Protein AF-0000000067232775 (afdb_homodimer)

Structure (mmCIF, N/CA/C/O backbone):
data_AF-0000000067232775-model_v1
#
loop_
_entity.id
_entity.type
_entity.pdbx_description
1 polymer 'Uncharacterized protein'
#
loop_
_atom_site.group_PDB
_atom_site.id
_atom_site.type_symbol
_atom_site.label_atom_id
_atom_site.label_alt_id
_atom_site.label_comp_id
_atom_site.label_asym_id
_atom_site.label_entity_id
_atom_site.label_seq_id
_atom_site.pdbx_PDB_ins_code
_atom_site.Cartn_x
_atom_site.Cartn_y
_atom_site.Cartn_z
_atom_site.occupancy
_atom_site.B_iso_or_equiv
_atom_site.auth_seq_id
_atom_site.auth_comp_id
_atom_site.auth_asym_id
_atom_site.auth_atom_id
_atom_site.pdbx_PDB_model_num
ATOM 1 N N . MET A 1 1 ? -36.875 18.234 -42.062 1 18.27 1 MET A N 1
ATOM 2 C CA . MET A 1 1 ? -35.906 18.578 -43.094 1 18.27 1 MET A CA 1
ATOM 3 C C . MET A 1 1 ? -35.062 19.797 -42.688 1 18.27 1 MET A C 1
ATOM 5 O O . MET A 1 1 ? -33.875 19.844 -42.938 1 18.27 1 MET A O 1
ATOM 9 N N . GLN A 1 2 ? -35.688 20.938 -42.281 1 17.61 2 GLN A N 1
ATOM 10 C CA . GLN A 1 2 ? -35.062 22.156 -42.812 1 17.61 2 GLN A CA 1
ATOM 11 C C . GLN A 1 2 ? -33.812 22.516 -42 1 17.61 2 GLN A C 1
ATOM 13 O O . GLN A 1 2 ? -33.562 21.922 -40.938 1 17.61 2 GLN A O 1
ATOM 18 N N . SER A 1 3 ? -33.688 23.859 -41.531 1 18.38 3 SER A N 1
ATOM 19 C CA . SER A 1 3 ? -32.781 24.984 -41.781 1 18.38 3 SER A CA 1
ATOM 20 C C . SER A 1 3 ? -31.688 25.062 -40.719 1 18.38 3 SER A C 1
ATOM 22 O O . SER A 1 3 ? -31.969 25.141 -39.531 1 18.38 3 SER A O 1
ATOM 24 N N . ILE A 1 4 ? -30.312 24.672 -40.969 1 20.92 4 ILE A N 1
ATOM 25 C CA . ILE A 1 4 ? -28.938 24.375 -40.625 1 20.92 4 ILE A CA 1
ATOM 26 C C . ILE A 1 4 ? -28.203 25.656 -40.219 1 20.92 4 ILE A C 1
ATOM 28 O O . ILE A 1 4 ? -27.141 25.609 -39.594 1 20.92 4 ILE A O 1
ATOM 32 N N . LEU A 1 5 ? -28.516 26.906 -40.781 1 18.7 5 LEU A N 1
ATOM 33 C CA . LEU A 1 5 ? -27.391 27.641 -41.344 1 18.7 5 LEU A CA 1
ATOM 34 C C . LEU A 1 5 ? -26.594 28.344 -40.219 1 18.7 5 LEU A C 1
ATOM 36 O O . LEU A 1 5 ? -25.375 28.344 -40.25 1 18.7 5 LEU A O 1
ATOM 40 N N . GLY A 1 6 ? -27.125 29.312 -39.344 1 19.66 6 GLY A N 1
ATOM 41 C CA . GLY A 1 6 ? -26.531 30.641 -39.406 1 19.66 6 GLY A CA 1
ATOM 42 C C . GLY A 1 6 ? -25.266 30.766 -38.594 1 19.66 6 GLY A C 1
ATOM 43 O O . GLY A 1 6 ? -25.234 30.422 -37.406 1 19.66 6 GLY A O 1
ATOM 44 N N . ARG A 1 7 ? -23.891 30.875 -39.156 1 20.34 7 ARG A N 1
ATOM 45 C CA . ARG A 1 7 ? -22.453 30.75 -38.938 1 20.34 7 ARG A CA 1
ATOM 46 C C . ARG A 1 7 ? -21.891 31.984 -38.25 1 20.34 7 ARG A C 1
ATOM 48 O O . ARG A 1 7 ? -20.703 32.312 -38.406 1 20.34 7 ARG A O 1
ATOM 55 N N . HIS A 1 8 ? -22.578 32.938 -37.5 1 20.47 8 HIS A N 1
ATOM 56 C CA . HIS A 1 8 ? -22 34.281 -37.438 1 20.47 8 HIS A CA 1
ATOM 57 C C . HIS A 1 8 ? -20.641 34.219 -36.719 1 20.47 8 HIS A C 1
ATOM 59 O O . HIS A 1 8 ? -20.484 33.5 -35.75 1 20.47 8 HIS A O 1
ATOM 65 N N . GLY A 1 9 ? -19.391 34.688 -37.312 1 19.41 9 GLY A N 1
ATOM 66 C CA . GLY A 1 9 ? -17.938 34.781 -37.344 1 19.41 9 GLY A CA 1
ATOM 67 C C . GLY A 1 9 ? -17.375 35.781 -36.344 1 19.41 9 GLY A C 1
ATOM 68 O O . GLY A 1 9 ? -16.203 36.125 -36.406 1 19.41 9 GLY A O 1
ATOM 69 N N . ARG A 1 10 ? -17.891 36.281 -35.125 1 19.62 10 ARG A N 1
ATOM 70 C CA . ARG A 1 10 ? -17.391 37.562 -34.625 1 19.62 10 ARG A CA 1
ATOM 71 C C . ARG A 1 10 ? -15.938 37.438 -34.156 1 19.62 10 ARG A C 1
ATOM 73 O O . ARG A 1 10 ? -15.586 36.531 -33.438 1 19.62 10 ARG A O 1
ATOM 80 N N . ALA A 1 11 ? -14.914 38.062 -34.875 1 20.53 11 ALA A N 1
ATOM 81 C CA . ALA A 1 11 ? -13.461 38.219 -34.906 1 20.53 11 ALA A CA 1
ATOM 82 C C . ALA A 1 11 ? -12.945 38.938 -33.688 1 20.53 11 ALA A C 1
ATOM 84 O O . ALA A 1 11 ? -13.383 40.031 -33.344 1 20.53 11 ALA A O 1
ATOM 85 N N . ALA A 1 12 ? -12.438 38.219 -32.531 1 20.14 12 ALA A N 1
ATOM 86 C CA . ALA A 1 12 ? -11.969 38.656 -31.219 1 20.14 12 ALA A CA 1
ATOM 87 C C . ALA A 1 12 ? -10.719 39.531 -31.328 1 20.14 12 ALA A C 1
ATOM 89 O O . ALA A 1 12 ? -9.836 39.25 -32.156 1 20.14 12 ALA A O 1
ATOM 90 N N . LYS A 1 13 ? -10.719 40.781 -30.828 1 21.53 13 LYS A N 1
ATOM 91 C CA . LYS A 1 13 ? -9.906 41.969 -30.797 1 21.53 13 LYS A CA 1
ATOM 92 C C . LYS A 1 13 ? -8.539 41.719 -30.172 1 21.53 13 LYS A C 1
ATOM 94 O O . LYS A 1 13 ? -8.43 40.938 -29.219 1 21.53 13 LYS A O 1
ATOM 99 N N . PRO A 1 14 ? -7.379 42.031 -30.812 1 22.2 14 PRO A N 1
ATOM 100 C CA . PRO A 1 14 ? -5.945 41.812 -30.609 1 22.2 14 PRO A CA 1
ATOM 101 C C . PRO A 1 14 ? -5.426 42.531 -29.359 1 22.2 14 PRO A C 1
ATOM 103 O O . PRO A 1 14 ? -5.859 43.656 -29.047 1 22.2 14 PRO A O 1
ATOM 106 N N . CYS A 1 15 ? -5.137 41.781 -28.188 1 19.22 15 CYS A N 1
ATOM 107 C CA . CYS A 1 15 ? -4.707 42.156 -26.844 1 19.22 15 CYS A CA 1
ATOM 108 C C . CYS A 1 15 ? -3.416 42.969 -26.891 1 19.22 15 CYS A C 1
ATOM 110 O O . CYS A 1 15 ? -2.422 42.531 -27.469 1 19.22 15 CYS A O 1
ATOM 112 N N . GLY A 1 16 ? -3.506 44.312 -26.656 1 18.41 16 GLY A N 1
ATOM 113 C CA . GLY A 1 16 ? -2.6 45.438 -26.703 1 18.41 16 GLY A CA 1
ATOM 114 C C . GLY A 1 16 ? -1.309 45.219 -25.938 1 18.41 16 GLY A C 1
ATOM 115 O O . GLY A 1 16 ? -1.17 44.219 -25.234 1 18.41 16 GLY A O 1
ATOM 116 N N . GLN A 1 17 ? -0.573 46.312 -25.391 1 19.53 17 GLN A N 1
ATOM 117 C CA . GLN A 1 17 ? 0.688 47.062 -25.406 1 19.53 17 GLN A CA 1
ATOM 118 C C . GLN A 1 17 ? 1.51 46.781 -24.156 1 19.53 17 GLN A C 1
ATOM 120 O O . GLN A 1 17 ? 1.143 47.188 -23.047 1 19.53 17 GLN A O 1
ATOM 125 N N . CYS A 1 18 ? 2.172 45.594 -23.891 1 19.61 18 CYS A N 1
ATOM 126 C CA . CYS A 1 18 ? 2.922 45.188 -22.703 1 19.61 18 CYS A CA 1
ATOM 127 C C . CYS A 1 18 ? 4.117 46.125 -22.469 1 19.61 18 CYS A C 1
ATOM 129 O O . CYS A 1 18 ? 5.02 46.188 -23.312 1 19.61 18 CYS A O 1
ATOM 131 N N . LYS A 1 19 ? 3.898 47.219 -21.672 1 20.36 19 LYS A N 1
ATOM 132 C CA . LYS A 1 19 ? 4.848 48.281 -21.359 1 20.36 19 LYS A CA 1
ATOM 133 C C . LYS A 1 19 ? 6.094 47.719 -20.688 1 20.36 19 LYS A C 1
ATOM 135 O O . LYS A 1 19 ? 6.004 46.844 -19.828 1 20.36 19 LYS A O 1
ATOM 140 N N . ARG A 1 20 ? 7.332 47.875 -21.25 1 20.86 20 ARG A N 1
ATOM 141 C CA . ARG A 1 20 ? 8.719 47.469 -21.031 1 20.86 20 ARG A CA 1
ATOM 142 C C . ARG A 1 20 ? 9.297 48.156 -19.797 1 20.86 20 ARG A C 1
ATOM 144 O O . ARG A 1 20 ? 9.461 49.375 -19.797 1 20.86 20 ARG A O 1
ATOM 151 N N . VAL A 1 21 ? 8.812 47.781 -18.5 1 20.16 21 VAL A N 1
ATOM 152 C CA . VAL A 1 21 ? 9.25 48.438 -17.266 1 20.16 21 VAL A CA 1
ATOM 153 C C . VAL A 1 21 ? 10.773 48.375 -17.172 1 20.16 21 VAL A C 1
ATOM 155 O O . VAL A 1 21 ? 11.375 47.312 -17.297 1 20.16 21 VAL A O 1
ATOM 158 N N . GLY A 1 22 ? 11.508 49.469 -17.484 1 19.2 22 GLY A N 1
ATOM 159 C CA . GLY A 1 22 ? 12.922 49.781 -17.594 1 19.2 22 GLY A CA 1
ATOM 160 C C . GLY A 1 22 ? 13.656 49.688 -16.266 1 19.2 22 GLY A C 1
ATOM 161 O O . GLY A 1 22 ? 13.141 50.156 -15.234 1 19.2 22 GLY A O 1
ATOM 162 N N . TYR A 1 23 ? 14.555 48.656 -16.031 1 19.89 23 TYR A N 1
ATOM 163 C CA . TYR A 1 23 ? 15.383 48.219 -14.914 1 19.89 23 TYR A CA 1
ATOM 164 C C . TYR A 1 23 ? 16.391 49.281 -14.523 1 19.89 23 TYR A C 1
ATOM 166 O O . TYR A 1 23 ? 17.25 49.656 -15.32 1 19.89 23 TYR A O 1
ATOM 174 N N . ALA A 1 24 ? 15.898 50.344 -13.789 1 19.67 24 ALA A N 1
ATOM 175 C CA . ALA A 1 24 ? 16.75 51.469 -13.383 1 19.67 24 ALA A CA 1
ATOM 176 C C . ALA A 1 24 ? 17.922 50.969 -12.547 1 19.67 24 ALA A C 1
ATOM 178 O O . ALA A 1 24 ? 17.75 50.188 -11.617 1 19.67 24 ALA A O 1
ATOM 179 N N . LEU A 1 25 ? 19.203 51.125 -13.008 1 21.11 25 LEU A N 1
ATOM 180 C CA . LEU A 1 25 ? 20.578 50.875 -12.641 1 21.11 25 LEU A CA 1
ATOM 181 C C . LEU A 1 25 ? 20.984 51.656 -11.398 1 21.11 25 LEU A C 1
ATOM 183 O O . LEU A 1 25 ? 21.031 52.875 -11.43 1 21.11 25 LEU A O 1
ATOM 187 N N . VAL A 1 26 ? 20.516 51.219 -10.125 1 19.55 26 VAL A N 1
ATOM 188 C CA . VAL A 1 26 ? 20.688 51.875 -8.836 1 19.55 26 VAL A CA 1
ATOM 189 C C . VAL A 1 26 ? 22.172 52.094 -8.562 1 19.55 26 VAL A C 1
ATOM 191 O O . VAL A 1 26 ? 22.953 51.156 -8.57 1 19.55 26 VAL A O 1
ATOM 194 N N . GLN A 1 27 ? 22.625 53.281 -8.844 1 20.34 27 GLN A N 1
ATOM 195 C CA . GLN A 1 27 ? 24 53.781 -8.734 1 20.34 27 GLN A CA 1
ATOM 196 C C . GLN A 1 27 ? 24.453 53.812 -7.277 1 20.34 27 GLN A C 1
ATOM 198 O O . GLN A 1 27 ? 23.75 54.375 -6.422 1 20.34 27 GLN A O 1
ATOM 203 N N . ALA A 1 28 ? 25.328 52.875 -6.809 1 21.17 28 ALA A N 1
ATOM 204 C CA . ALA A 1 28 ? 25.922 52.531 -5.527 1 21.17 28 ALA A CA 1
ATOM 205 C C . ALA A 1 28 ? 26.766 53.656 -4.957 1 21.17 28 ALA A C 1
ATOM 207 O O . ALA A 1 28 ? 27.828 53.969 -5.496 1 21.17 28 ALA A O 1
ATOM 208 N N . ASN A 1 29 ? 26.031 54.781 -4.594 1 20.47 29 ASN A N 1
ATOM 209 C CA . ASN A 1 29 ? 26.859 55.906 -4.23 1 20.47 29 ASN A CA 1
ATOM 210 C C . ASN A 1 29 ? 27.719 55.594 -2.998 1 20.47 29 ASN A C 1
ATOM 212 O O . ASN A 1 29 ? 27.25 54.969 -2.061 1 20.47 29 ASN A O 1
ATOM 216 N N . PRO A 1 30 ? 29.031 55.875 -2.98 1 23.38 30 PRO A N 1
ATOM 217 C CA . PRO A 1 30 ? 30.219 55.562 -2.178 1 23.38 30 PRO A CA 1
ATOM 218 C C . PRO A 1 30 ? 30.266 56.344 -0.869 1 23.38 30 PRO A C 1
ATOM 220 O O . PRO A 1 30 ? 31.266 56.312 -0.151 1 23.38 30 PRO A O 1
ATOM 223 N N . HIS A 1 31 ? 29.016 56.562 -0.199 1 21.55 31 HIS A N 1
ATOM 224 C CA . HIS A 1 31 ? 29.047 57.688 0.737 1 21.55 31 HIS A CA 1
ATOM 225 C C . HIS A 1 31 ? 30.047 57.438 1.866 1 21.55 31 HIS A C 1
ATOM 227 O O . HIS A 1 31 ? 30.281 56.281 2.238 1 21.55 31 HIS A O 1
ATOM 233 N N . GLY A 1 32 ? 30.844 58.5 2.24 1 22.02 32 GLY A N 1
ATOM 234 C CA . GLY A 1 32 ? 32.031 58.844 3.008 1 22.02 32 GLY A CA 1
ATOM 235 C C . GLY A 1 32 ? 31.797 58.781 4.508 1 22.02 32 GLY A C 1
ATOM 236 O O . GLY A 1 32 ? 30.766 59.219 5.008 1 22.02 32 GLY A O 1
ATOM 237 N N . PHE A 1 33 ? 32.344 57.812 5.273 1 21.31 33 PHE A N 1
ATOM 238 C CA . PHE A 1 33 ? 32.281 57.312 6.633 1 21.31 33 PHE A CA 1
ATOM 239 C C . PHE A 1 33 ? 32.781 58.312 7.641 1 21.31 33 PHE A C 1
ATOM 241 O O . PHE A 1 33 ? 33.969 58.594 7.727 1 21.31 33 PHE A O 1
ATOM 248 N N . ARG A 1 34 ? 31.969 59.469 7.75 1 21.44 34 ARG A N 1
ATOM 249 C CA . ARG A 1 34 ? 32.594 60.469 8.609 1 21.44 34 ARG A CA 1
ATOM 250 C C . ARG A 1 34 ? 32.75 59.938 10.031 1 21.44 34 ARG A C 1
ATOM 252 O O . ARG A 1 34 ? 31.922 59.156 10.516 1 21.44 34 ARG A O 1
ATOM 259 N N . ALA A 1 35 ? 33.906 60.312 10.773 1 24.39 35 ALA A N 1
ATOM 260 C CA . ALA A 1 35 ? 34.688 60 11.961 1 24.39 35 ALA A CA 1
ATOM 261 C C . ALA A 1 35 ? 34 60.469 13.234 1 24.39 35 ALA A C 1
ATOM 263 O O . ALA A 1 35 ? 33.906 61.656 13.523 1 24.39 35 ALA A O 1
ATOM 264 N N . GLY A 1 36 ? 32.625 60.156 13.414 1 19.95 36 GLY A N 1
ATOM 265 C CA . GLY A 1 36 ? 31.938 60.875 14.469 1 19.95 36 GLY A CA 1
ATOM 266 C C . GLY A 1 36 ? 32.562 60.688 15.836 1 19.95 36 GLY A C 1
ATOM 267 O O . GLY A 1 36 ? 33.25 59.688 16.078 1 19.95 36 GLY A O 1
ATOM 268 N N . ALA A 1 37 ? 32.562 61.875 16.641 1 23.7 37 ALA A N 1
ATOM 269 C CA . ALA A 1 37 ? 33.125 62.375 17.891 1 23.7 37 ALA A CA 1
ATOM 270 C C . ALA A 1 37 ? 32.625 61.531 19.078 1 23.7 37 ALA A C 1
ATOM 272 O O . ALA A 1 37 ? 31.516 61.062 19.062 1 23.7 37 ALA A O 1
ATOM 273 N N . VAL A 1 38 ? 33.562 61.188 20.031 1 22.95 38 VAL A N 1
ATOM 274 C CA . VAL A 1 38 ? 33.75 60.312 21.203 1 22.95 38 VAL A CA 1
ATOM 275 C C . VAL A 1 38 ? 32.844 60.781 22.328 1 22.95 38 VAL A C 1
ATOM 277 O O . VAL A 1 38 ? 33.031 61.875 22.875 1 22.95 38 VAL A O 1
ATOM 280 N N . ALA A 1 39 ? 31.5 60.844 22.094 1 23.44 39 ALA A N 1
ATOM 281 C CA . ALA A 1 39 ? 30.703 61.406 23.172 1 23.44 39 ALA A CA 1
ATOM 282 C C . ALA A 1 39 ? 30.969 60.688 24.484 1 23.44 39 ALA A C 1
ATOM 284 O O . ALA A 1 39 ? 31.125 59.438 24.484 1 23.44 39 ALA A O 1
ATOM 285 N N . GLN A 1 40 ? 31.375 61.406 25.516 1 25.42 40 GLN A N 1
ATOM 286 C CA . GLN A 1 40 ? 31.75 61.156 26.906 1 25.42 40 GLN A CA 1
ATOM 287 C C . GLN A 1 40 ? 30.625 60.469 27.672 1 25.42 40 GLN A C 1
ATOM 289 O O . GLN A 1 40 ? 29.484 60.906 27.641 1 25.42 40 GLN A O 1
ATOM 294 N N . CYS A 1 41 ? 30.734 59.156 27.953 1 23.28 41 CYS A N 1
ATOM 295 C CA . CYS A 1 41 ? 29.844 58.156 28.516 1 23.28 41 CYS A CA 1
ATOM 296 C C . CYS A 1 41 ? 29.375 58.562 29.922 1 23.28 41 CYS A C 1
ATOM 298 O O . CYS A 1 41 ? 30.203 58.781 30.812 1 23.28 41 CYS A O 1
ATOM 300 N N . ALA A 1 42 ? 28.297 59.438 29.984 1 25.81 42 ALA A N 1
ATOM 301 C CA . ALA A 1 42 ? 27.703 59.844 31.25 1 25.81 42 ALA A CA 1
ATOM 302 C C . ALA A 1 42 ? 27.469 58.625 32.156 1 25.81 42 ALA A C 1
ATOM 304 O O . ALA A 1 42 ? 27.359 57.5 31.688 1 25.81 42 ALA A O 1
ATOM 305 N N . ALA A 1 43 ? 27.453 58.938 33.562 1 31.42 43 ALA A N 1
ATOM 306 C CA . ALA A 1 43 ? 27.484 58.188 34.812 1 31.42 43 ALA A CA 1
ATOM 307 C C . ALA A 1 43 ? 26.312 57.219 34.906 1 31.42 43 ALA A C 1
ATOM 309 O O . ALA A 1 43 ? 25.25 57.5 34.344 1 31.42 43 ALA A O 1
ATOM 310 N N . PRO A 1 44 ? 26.5 56 35.469 1 27.55 44 PRO A N 1
ATOM 311 C CA . PRO A 1 44 ? 25.672 54.781 35.531 1 27.55 44 PRO A CA 1
ATOM 312 C C . PRO A 1 44 ? 24.359 55 36.281 1 27.55 44 PRO A C 1
ATOM 314 O O . PRO A 1 44 ? 24.359 55.5 37.406 1 27.55 44 PRO A O 1
ATOM 317 N N . ARG A 1 45 ? 23.281 55.562 35.594 1 31.44 45 ARG A N 1
ATOM 318 C CA . ARG A 1 45 ? 22.031 55.688 36.344 1 31.44 45 ARG A CA 1
ATOM 319 C C . ARG A 1 45 ? 21.688 54.375 37.031 1 31.44 45 ARG A C 1
ATOM 321 O O . ARG A 1 45 ? 22 53.281 36.531 1 31.44 45 ARG A O 1
ATOM 328 N N . ALA A 1 46 ? 21.375 54.438 38.375 1 34.12 46 ALA A N 1
ATOM 329 C CA . ALA A 1 46 ? 20.938 53.406 39.312 1 34.12 46 ALA A CA 1
ATOM 330 C C . ALA A 1 46 ? 19.75 52.625 38.75 1 34.12 46 ALA A C 1
ATOM 332 O O . ALA A 1 46 ? 18.734 53.25 38.375 1 34.12 46 ALA A O 1
ATOM 333 N N . SER A 1 47 ? 20 51.531 38.062 1 29.81 47 SER A N 1
ATOM 334 C CA . SER A 1 47 ? 18.969 50.719 37.438 1 29.81 47 SER A CA 1
ATOM 335 C C . SER A 1 47 ? 17.891 50.344 38.438 1 29.81 47 SER A C 1
ATOM 337 O O . SER A 1 47 ? 18.188 49.875 39.531 1 29.81 47 SER A O 1
ATOM 339 N N . SER A 1 48 ? 16.844 51.188 38.531 1 35.62 48 SER A N 1
ATOM 340 C CA . SER A 1 48 ? 15.648 50.719 39.219 1 35.62 48 SER A CA 1
ATOM 341 C C . SER A 1 48 ? 15.305 49.281 38.844 1 35.62 48 SER A C 1
ATOM 343 O O . SER A 1 48 ? 15.328 48.938 37.656 1 35.62 48 SER A O 1
ATOM 345 N N . GLN A 1 49 ? 15.547 48.375 39.719 1 33.25 49 GLN A N 1
ATOM 346 C CA . GLN A 1 49 ? 15.164 46.969 39.594 1 33.25 49 GLN A CA 1
ATOM 347 C C . GLN A 1 49 ? 13.688 46.844 39.219 1 33.25 49 GLN A C 1
ATOM 349 O O . GLN A 1 49 ? 12.812 47.25 40 1 33.25 49 GLN A O 1
ATOM 354 N N . VAL A 1 50 ? 13.289 47.094 37.969 1 40.75 50 VAL A N 1
ATOM 355 C CA . VAL A 1 50 ? 11.93 46.688 37.625 1 40.75 50 VAL A CA 1
ATOM 356 C C . VAL A 1 50 ? 11.695 45.25 38.094 1 40.75 50 VAL A C 1
ATOM 358 O O . VAL A 1 50 ? 12.539 44.375 37.875 1 40.75 50 VAL A O 1
ATOM 361 N N . PRO A 1 51 ? 10.859 45.031 39.031 1 41.81 51 PRO A N 1
ATOM 362 C CA . PRO A 1 51 ? 10.562 43.625 39.375 1 41.81 51 PRO A CA 1
ATOM 363 C C . PRO A 1 51 ? 10.273 42.75 38.156 1 41.81 51 PRO A C 1
ATOM 365 O O . PRO A 1 51 ? 9.805 43.25 37.125 1 41.81 51 PRO A O 1
ATOM 368 N N . PRO A 1 52 ? 11.016 41.688 38 1 38.66 52 PRO A N 1
ATOM 369 C CA . PRO A 1 52 ? 10.695 40.844 36.875 1 38.66 52 PRO A CA 1
ATOM 370 C C . PRO A 1 52 ? 9.195 40.562 36.719 1 38.66 52 PRO A C 1
ATOM 372 O O . PRO A 1 52 ? 8.508 40.344 37.75 1 38.66 52 PRO A O 1
ATOM 375 N N . SER A 1 53 ? 8.461 41.469 36.031 1 39.59 53 SER A N 1
ATOM 376 C CA . SER A 1 53 ? 7.129 40.969 35.75 1 39.59 53 SER A CA 1
ATOM 377 C C . SER A 1 53 ? 7.164 39.5 35.375 1 39.59 53 SER A C 1
ATOM 379 O O . SER A 1 53 ? 7.848 39.094 34.406 1 39.59 53 SER A O 1
ATOM 381 N N . GLY A 1 54 ? 7.117 38.625 36.312 1 39.06 54 GLY A N 1
ATOM 382 C CA . GLY A 1 54 ? 6.828 37.25 35.969 1 39.06 54 GLY A CA 1
ATOM 383 C C . GLY A 1 54 ? 5.77 37.094 34.906 1 39.06 54 GLY A C 1
ATOM 384 O O . GLY A 1 54 ? 4.578 37 35.219 1 39.06 54 GLY A O 1
ATOM 385 N N . HIS A 1 55 ? 5.879 37.812 33.812 1 40.19 55 HIS A N 1
ATOM 386 C CA . HIS A 1 55 ? 4.926 37.375 32.781 1 40.19 55 HIS A CA 1
ATOM 387 C C . HIS A 1 55 ? 4.918 35.844 32.688 1 40.19 55 HIS A C 1
ATOM 389 O O . HIS A 1 55 ? 5.941 35.219 32.375 1 40.19 55 HIS A O 1
ATOM 395 N N . THR A 1 56 ? 4.273 35.188 33.531 1 41.88 56 THR A N 1
ATOM 396 C CA . THR A 1 56 ? 3.91 33.812 33.25 1 41.88 56 THR A CA 1
ATOM 397 C C . THR A 1 56 ? 3.562 33.656 31.766 1 41.88 56 THR A C 1
ATOM 399 O O . THR A 1 56 ? 2.578 34.219 31.281 1 41.88 56 THR A O 1
ATOM 402 N N . THR A 1 57 ? 4.48 33.812 30.875 1 44.03 57 THR A N 1
ATOM 403 C CA . THR A 1 57 ? 4.164 33.438 29.5 1 44.03 57 THR A CA 1
ATOM 404 C C . THR A 1 57 ? 3.271 32.219 29.453 1 44.03 57 THR A C 1
ATOM 406 O O . THR A 1 57 ? 3.682 31.125 29.875 1 44.03 57 THR A O 1
ATOM 409 N N . ASN A 1 58 ? 2.096 32.219 29.766 1 43.72 58 ASN A N 1
ATOM 410 C CA . ASN A 1 58 ? 1.176 31.125 29.469 1 43.72 58 ASN A CA 1
ATOM 411 C C . ASN A 1 58 ? 1.551 30.406 28.172 1 43.72 58 ASN A C 1
ATOM 413 O O . ASN A 1 58 ? 1.642 31.047 27.125 1 43.72 58 ASN A O 1
ATOM 417 N N . PRO A 1 59 ? 2.291 29.281 28.25 1 53.72 59 PRO A N 1
ATOM 418 C CA . PRO A 1 59 ? 2.74 28.625 27.016 1 53.72 59 PRO A CA 1
ATOM 419 C C . PRO A 1 59 ? 1.683 28.656 25.922 1 53.72 59 PRO A C 1
ATOM 421 O O . PRO A 1 59 ? 0.487 28.547 26.203 1 53.72 59 PRO A O 1
ATOM 424 N N . GLU A 1 60 ? 1.778 29.547 25.016 1 59.97 60 GLU A N 1
ATOM 425 C CA . GLU A 1 60 ? 0.888 29.531 23.859 1 59.97 60 GLU A CA 1
ATOM 426 C C . GLU A 1 60 ? 0.39 28.125 23.547 1 59.97 60 GLU A C 1
ATOM 428 O O . GLU A 1 60 ? 1.118 27.156 23.734 1 59.97 60 GLU A O 1
ATOM 433 N N . PRO A 1 61 ? -0.949 27.984 23.5 1 66.56 61 PRO A N 1
ATOM 434 C CA . PRO A 1 61 ? -1.497 26.656 23.203 1 66.56 61 PRO A CA 1
ATOM 435 C C . PRO A 1 61 ? -0.823 25.984 22.016 1 66.56 61 PRO A C 1
ATOM 437 O O . PRO A 1 61 ? -0.542 26.656 21 1 66.56 61 PRO A O 1
ATOM 440 N N . VAL A 1 62 ? -0.411 24.781 22.25 1 79.31 62 VAL A N 1
ATOM 441 C CA . VAL A 1 62 ? 0.283 24.016 21.234 1 79.31 62 VAL A CA 1
ATOM 442 C C . VAL A 1 62 ? -0.598 23.906 19.984 1 79.31 62 VAL A C 1
ATOM 444 O O . VAL A 1 62 ? -0.118 24.047 18.859 1 79.31 62 VAL A O 1
ATOM 447 N N . LEU A 1 63 ? -1.989 23.828 20.25 1 86.25 63 LEU A N 1
ATOM 448 C CA . LEU A 1 63 ? -2.926 23.734 19.141 1 86.25 63 LEU A CA 1
ATOM 449 C C . LEU A 1 63 ? -3.703 25.031 18.969 1 86.25 63 LEU A C 1
ATOM 451 O O . LEU A 1 63 ? -4.43 25.453 19.875 1 86.25 63 LEU A O 1
ATOM 455 N N . THR A 1 64 ? -3.561 25.719 17.859 1 86.81 64 THR A N 1
ATOM 456 C CA . THR A 1 64 ? -4.352 26.906 17.547 1 86.81 64 THR A CA 1
ATOM 457 C C . THR A 1 64 ? -5.805 26.531 17.266 1 86.81 64 THR A C 1
ATOM 459 O O . THR A 1 64 ? -6.102 25.375 16.969 1 86.81 64 THR A O 1
ATOM 462 N N . PRO A 1 65 ? -6.715 27.438 17.422 1 90 65 PRO A N 1
ATOM 463 C CA . PRO A 1 65 ? -8.117 27.156 17.109 1 90 65 PRO A CA 1
ATOM 464 C C . PRO A 1 65 ? -8.305 26.656 15.672 1 90 65 PRO A C 1
ATOM 466 O O . PRO A 1 65 ? -9.195 25.844 15.414 1 90 65 PRO A O 1
ATOM 469 N N . GLU A 1 66 ? -7.52 27.172 14.75 1 88 66 GLU A N 1
ATOM 470 C CA . GLU A 1 66 ? -7.605 26.766 13.352 1 88 66 GLU A CA 1
ATOM 471 C C . GLU A 1 66 ? -7.27 25.281 13.203 1 88 66 GLU A C 1
ATOM 473 O O . GLU A 1 66 ? -7.965 24.547 12.492 1 88 66 GLU A O 1
ATOM 478 N N . VAL A 1 67 ? -6.207 24.797 13.867 1 88.69 67 VAL A N 1
ATOM 479 C CA . VAL A 1 67 ? -5.793 23.406 13.797 1 88.69 67 VAL A CA 1
ATOM 480 C C . VAL A 1 67 ? -6.852 22.516 14.445 1 88.69 67 VAL A C 1
ATOM 482 O O . VAL A 1 67 ? -7.176 21.438 13.93 1 88.69 67 VAL A O 1
ATOM 485 N N . GLU A 1 68 ? -7.391 22.953 15.523 1 90.75 68 GLU A N 1
ATOM 486 C CA . GLU A 1 68 ? -8.422 22.188 16.203 1 90.75 68 GLU A CA 1
ATOM 487 C C . GLU A 1 68 ? -9.664 22.031 15.336 1 90.75 68 GLU A C 1
ATOM 489 O O . GLU A 1 68 ? -10.328 20.984 15.375 1 90.75 68 GLU A O 1
ATOM 494 N N . ALA A 1 69 ? -9.961 23.109 14.594 1 93.75 69 ALA A N 1
ATOM 495 C CA . ALA A 1 69 ? -11.117 23.047 13.703 1 93.75 69 ALA A CA 1
ATOM 496 C C . ALA A 1 69 ? -10.875 22.078 12.547 1 93.75 69 ALA A C 1
ATOM 498 O O . ALA A 1 69 ? -11.805 21.422 12.07 1 93.75 69 ALA A O 1
ATOM 499 N N . LEU A 1 70 ? -9.633 21.984 12.141 1 93.62 70 LEU A N 1
ATOM 500 C CA . LEU A 1 70 ? -9.258 21.141 11.008 1 93.62 70 LEU A CA 1
ATOM 501 C C . LEU A 1 70 ? -9.102 19.688 11.438 1 93.62 70 LEU A C 1
ATOM 503 O O . LEU A 1 70 ? -9.164 18.781 10.609 1 93.62 70 LEU A O 1
ATOM 507 N N . PHE A 1 71 ? -8.852 19.469 12.719 1 96.12 71 PHE A N 1
ATOM 508 C CA . PHE A 1 71 ? -8.672 18.141 13.297 1 96.12 71 PHE A CA 1
ATOM 509 C C . PHE A 1 71 ? -9.641 17.922 14.453 1 96.12 71 PHE A C 1
ATOM 511 O O . PHE A 1 71 ? -9.219 17.656 15.578 1 96.12 71 PHE A O 1
ATOM 518 N N . PRO A 1 72 ? -10.938 17.953 14.141 1 95.75 72 PRO A N 1
ATOM 519 C CA . PRO A 1 72 ? -11.867 17.703 15.25 1 95.75 72 PRO A CA 1
ATOM 520 C C . PRO A 1 72 ? -11.633 16.359 15.93 1 95.75 72 PRO A C 1
ATOM 522 O O . PRO A 1 72 ? -11.562 15.328 15.258 1 95.75 72 PRO A O 1
ATOM 525 N N . GLY A 1 73 ? -11.461 16.375 17.281 1 95.25 73 GLY A N 1
ATOM 526 C CA . GLY A 1 73 ? -11.188 15.172 18.031 1 95.25 73 GLY A CA 1
ATOM 527 C C . GLY A 1 73 ? -9.82 14.578 17.75 1 95.25 73 GLY A C 1
ATOM 528 O O . GLY A 1 73 ? -9.57 13.406 18.016 1 95.25 73 GLY A O 1
ATOM 529 N N . GLY A 1 74 ? -8.984 15.328 16.984 1 96.44 74 GLY A N 1
ATOM 530 C CA . GLY A 1 74 ? -7.625 14.898 16.688 1 96.44 74 GLY A CA 1
ATOM 531 C C . GLY A 1 74 ? -7.516 14.148 15.367 1 96.44 74 GLY A C 1
ATOM 532 O O . GLY A 1 74 ? -6.5 13.5 15.102 1 96.44 74 GLY A O 1
ATOM 533 N N . GLU A 1 75 ? -8.578 14.227 14.602 1 97.62 75 GLU A N 1
ATOM 534 C CA . GLU A 1 75 ? -8.609 13.477 13.352 1 97.62 75 GLU A CA 1
ATOM 535 C C . GLU A 1 75 ? -8.945 14.383 12.172 1 97.62 75 GLU A C 1
ATOM 537 O O . GLU A 1 75 ? -9.914 15.148 12.219 1 97.62 75 GLU A O 1
ATOM 542 N N . PHE A 1 76 ? -8.125 14.328 11.141 1 97.62 76 PHE A N 1
ATOM 543 C CA . PHE A 1 76 ? -8.344 15.031 9.875 1 97.62 76 PHE A CA 1
ATOM 544 C C . PHE A 1 76 ? -9.188 14.188 8.93 1 97.62 76 PHE A C 1
ATOM 546 O O . PHE A 1 76 ? -9.109 12.953 8.945 1 97.62 76 PHE A O 1
ATOM 553 N N . SER A 1 77 ? -10.031 14.859 8.055 1 98.38 77 SER A N 1
ATOM 554 C CA . SER A 1 77 ? -10.82 14.156 7.055 1 98.38 77 SER A CA 1
ATOM 555 C C . SER A 1 77 ? -10.703 14.82 5.688 1 98.38 77 SER A C 1
ATOM 557 O O . SER A 1 77 ? -10.828 16.047 5.574 1 98.38 77 SER A O 1
ATOM 559 N N . GLU A 1 78 ? -10.422 14.039 4.684 1 98 78 GLU A N 1
ATOM 560 C CA . GLU A 1 78 ? -10.422 14.438 3.277 1 98 78 GLU A CA 1
ATOM 561 C C . GLU A 1 78 ? -11.508 13.719 2.496 1 98 78 GLU A C 1
ATOM 563 O O . GLU A 1 78 ? -11.578 12.484 2.508 1 98 78 GLU A O 1
ATOM 568 N N . HIS A 1 79 ? -12.375 14.508 1.823 1 98.38 79 HIS A N 1
ATOM 569 C CA . HIS A 1 79 ? -13.484 13.922 1.073 1 98.38 79 HIS A CA 1
ATOM 570 C C . HIS A 1 79 ? -13.141 13.805 -0.409 1 98.38 79 HIS A C 1
ATOM 572 O O . HIS A 1 79 ? -12.594 14.742 -0.997 1 98.38 79 HIS A O 1
ATOM 578 N N . MET A 1 80 ? -13.461 12.609 -0.95 1 98.56 80 MET A N 1
ATOM 579 C CA . MET A 1 80 ? -13.148 12.312 -2.348 1 98.56 80 MET A CA 1
ATOM 580 C C . MET A 1 80 ? -14.266 11.5 -2.988 1 98.56 80 MET A C 1
ATOM 582 O O . MET A 1 80 ? -15.18 11.039 -2.301 1 98.56 80 MET A O 1
ATOM 586 N N . GLN A 1 81 ? -14.188 11.398 -4.297 1 98.75 81 GLN A N 1
ATOM 587 C CA . GLN A 1 81 ? -15.094 10.578 -5.09 1 98.75 81 GLN A CA 1
ATOM 588 C C . GLN A 1 81 ? -14.328 9.695 -6.066 1 98.75 81 GLN A C 1
ATOM 590 O O . GLN A 1 81 ? -13.391 10.148 -6.719 1 98.75 81 GLN A O 1
ATOM 595 N N . VAL A 1 82 ? -14.797 8.43 -6.168 1 98.81 82 VAL A N 1
ATOM 596 C CA . VAL A 1 82 ? -14.125 7.465 -7.031 1 98.81 82 VAL A CA 1
ATOM 597 C C . VAL A 1 82 ? -14.258 7.891 -8.492 1 98.81 82 VAL A C 1
ATOM 599 O O . VAL A 1 82 ? -15.352 8.266 -8.93 1 98.81 82 VAL A O 1
ATOM 602 N N . ARG A 1 83 ? -13.164 7.809 -9.211 1 98.44 83 ARG A N 1
ATOM 603 C CA . ARG A 1 83 ? -13.141 8.039 -10.648 1 98.44 83 ARG A CA 1
ATOM 604 C C . ARG A 1 83 ? -13.133 6.723 -11.414 1 98.44 83 ARG A C 1
ATOM 606 O O . ARG A 1 83 ? -12.57 5.73 -10.945 1 98.44 83 ARG A O 1
ATOM 613 N N . ASP A 1 84 ? -13.586 6.758 -12.625 1 97.12 84 ASP A N 1
ATOM 614 C CA . ASP A 1 84 ? -13.812 5.527 -13.375 1 97.12 84 ASP A CA 1
ATOM 615 C C . ASP A 1 84 ? -12.492 4.836 -13.703 1 97.12 84 ASP A C 1
ATOM 617 O O . ASP A 1 84 ? -12.414 3.604 -13.703 1 97.12 84 ASP A O 1
ATOM 621 N N . TYR A 1 85 ? -11.453 5.52 -13.945 1 96.75 85 TYR A N 1
ATOM 622 C CA . TYR A 1 85 ? -10.188 4.914 -14.352 1 96.75 85 TYR A CA 1
ATOM 623 C C . TYR A 1 85 ? -9.5 4.234 -13.18 1 96.75 85 TYR A C 1
ATOM 625 O O . TYR A 1 85 ? -8.477 3.562 -13.352 1 96.75 85 TYR A O 1
ATOM 633 N N . GLU A 1 86 ? -10.039 4.41 -11.977 1 98.19 86 GLU A N 1
ATOM 634 C CA . GLU A 1 86 ? -9.453 3.818 -10.781 1 98.19 86 GLU A CA 1
ATOM 635 C C . GLU A 1 86 ? -9.938 2.389 -10.57 1 98.19 86 GLU A C 1
ATOM 637 O O . GLU A 1 86 ? -9.43 1.672 -9.703 1 98.19 86 GLU A O 1
ATOM 642 N N . LEU A 1 87 ? -10.93 1.931 -11.383 1 96.69 87 LEU A N 1
ATOM 643 C CA . LEU A 1 87 ? -11.531 0.606 -11.25 1 96.69 87 LEU A CA 1
ATOM 644 C C . LEU A 1 87 ? -10.695 -0.442 -11.977 1 96.69 87 LEU A C 1
ATOM 646 O O . LEU A 1 87 ? -10 -0.125 -12.945 1 96.69 87 LEU A O 1
ATOM 650 N N . ASP A 1 88 ? -10.797 -1.664 -11.453 1 92.06 88 ASP A N 1
ATOM 651 C CA . ASP A 1 88 ? -10.148 -2.771 -12.148 1 92.06 88 ASP A CA 1
ATOM 652 C C . ASP A 1 88 ? -11.172 -3.598 -12.93 1 92.06 88 ASP A C 1
ATOM 654 O O . ASP A 1 88 ? -12.305 -3.16 -13.133 1 92.06 88 ASP A O 1
ATOM 658 N N . GLN A 1 89 ? -10.758 -4.723 -13.516 1 85.56 89 GLN A N 1
ATOM 659 C CA . GLN A 1 89 ? -11.562 -5.551 -14.398 1 85.56 89 GLN A CA 1
ATOM 660 C C . GLN A 1 89 ? -12.773 -6.117 -13.664 1 85.56 89 GLN A C 1
ATOM 662 O O . GLN A 1 89 ? -13.711 -6.629 -14.289 1 85.56 89 GLN A O 1
ATOM 667 N N . PHE A 1 90 ? -12.797 -6.07 -12.305 1 84.81 90 PHE A N 1
ATOM 668 C CA . PHE A 1 90 ? -13.906 -6.598 -11.523 1 84.81 90 PHE A CA 1
ATOM 669 C C . PHE A 1 90 ? -14.875 -5.484 -11.133 1 84.81 90 PHE A C 1
ATOM 671 O O . PHE A 1 90 ? -15.758 -5.688 -10.297 1 84.81 90 PHE A O 1
ATOM 678 N N . ASN A 1 91 ? -14.695 -4.289 -11.609 1 91.75 91 ASN A N 1
ATOM 679 C CA . ASN A 1 91 ? -15.555 -3.123 -11.453 1 91.75 91 ASN A CA 1
ATOM 680 C C . ASN A 1 91 ? -15.57 -2.621 -10.016 1 91.75 91 ASN A C 1
ATOM 682 O O . ASN A 1 91 ? -16.594 -2.168 -9.516 1 91.75 91 ASN A O 1
ATOM 686 N N . VAL A 1 92 ? -14.484 -2.799 -9.359 1 94.69 92 VAL A N 1
ATOM 687 C CA . VAL A 1 92 ? -14.219 -2.191 -8.062 1 94.69 92 VAL A CA 1
ATOM 688 C C . VAL A 1 92 ? -12.906 -1.414 -8.102 1 94.69 92 VAL A C 1
ATOM 690 O O . VAL A 1 92 ? -12.102 -1.591 -9.023 1 94.69 92 VAL A O 1
ATOM 693 N N . VAL A 1 93 ? -12.711 -0.52 -7.133 1 97.75 93 VAL A N 1
ATOM 694 C CA . VAL A 1 93 ? -11.445 0.205 -7.09 1 97.75 93 VAL A CA 1
ATOM 695 C C . VAL A 1 93 ? -10.297 -0.779 -6.898 1 97.75 93 VAL A C 1
ATOM 697 O O . VAL A 1 93 ? -10.328 -1.62 -5.996 1 97.75 93 VAL A O 1
ATOM 700 N N . ASN A 1 94 ? -9.328 -0.648 -7.727 1 96.44 94 ASN A N 1
ATOM 701 C CA . ASN A 1 94 ? -8.133 -1.483 -7.629 1 96.44 94 ASN A CA 1
ATOM 702 C C . ASN A 1 94 ? -7.445 -1.325 -6.277 1 96.44 94 ASN A C 1
ATOM 704 O O . ASN A 1 94 ? -7.301 -0.208 -5.777 1 96.44 94 ASN A O 1
ATOM 708 N N . ASN A 1 95 ? -7 -2.449 -5.719 1 97 95 ASN A N 1
ATOM 709 C CA . ASN A 1 95 ? -6.391 -2.434 -4.391 1 97 95 ASN A CA 1
ATOM 710 C C . ASN A 1 95 ? -5.184 -1.497 -4.34 1 97 95 ASN A C 1
ATOM 712 O O . ASN A 1 95 ? -4.934 -0.86 -3.316 1 97 95 ASN A O 1
ATOM 716 N N . ALA A 1 96 ? -4.465 -1.396 -5.438 1 97.69 96 ALA A N 1
ATOM 717 C CA . ALA A 1 96 ? -3.262 -0.567 -5.457 1 97.69 96 ALA A CA 1
ATOM 718 C C . ALA A 1 96 ? -3.615 0.914 -5.359 1 97.69 96 ALA A C 1
ATOM 720 O O . ALA A 1 96 ? -2.789 1.73 -4.945 1 97.69 96 ALA A O 1
ATOM 721 N N . VAL A 1 97 ? -4.805 1.278 -5.715 1 98.56 97 VAL A N 1
ATOM 722 C CA . VAL A 1 97 ? -5.238 2.672 -5.73 1 98.56 97 VAL A CA 1
ATOM 723 C C . VAL A 1 97 ? -5.43 3.168 -4.297 1 98.56 97 VAL A C 1
ATOM 725 O O . VAL A 1 97 ? -5.215 4.348 -4.008 1 98.56 97 VAL A O 1
ATOM 728 N N . TYR A 1 98 ? -5.77 2.305 -3.387 1 98.88 98 TYR A N 1
ATOM 729 C CA . TYR A 1 98 ? -6.031 2.697 -2.006 1 98.88 98 TYR A CA 1
ATOM 730 C C . TYR A 1 98 ? -4.793 3.32 -1.373 1 98.88 98 TYR A C 1
ATOM 732 O O . TYR A 1 98 ? -4.902 4.215 -0.531 1 98.88 98 TYR A O 1
ATOM 740 N N . SER A 1 99 ? -3.602 2.83 -1.808 1 98.69 99 SER A N 1
ATOM 741 C CA . SER A 1 99 ? -2.371 3.453 -1.333 1 98.69 99 SER A CA 1
ATOM 742 C C . SER A 1 99 ? -2.309 4.926 -1.724 1 98.69 99 SER A C 1
ATOM 744 O O . SER A 1 99 ? -1.824 5.758 -0.955 1 98.69 99 SER A O 1
ATOM 746 N N . SER A 1 100 ? -2.803 5.242 -2.85 1 98.19 100 SER A N 1
ATOM 747 C CA . SER A 1 100 ? -2.84 6.629 -3.305 1 98.19 100 SER A CA 1
ATOM 748 C C . SER A 1 100 ? -3.832 7.453 -2.492 1 98.19 100 SER A C 1
ATOM 750 O O . SER A 1 100 ? -3.57 8.617 -2.174 1 98.19 100 SER A O 1
ATOM 752 N N . TYR A 1 101 ? -4.98 6.875 -2.191 1 98.81 101 TYR A N 1
ATOM 753 C CA . TYR A 1 101 ? -5.945 7.566 -1.344 1 98.81 101 TYR A CA 1
ATOM 754 C C . TYR A 1 101 ? -5.332 7.914 0.006 1 98.81 101 TYR A C 1
ATOM 756 O O . TYR A 1 101 ? -5.438 9.055 0.466 1 98.81 101 TYR A O 1
ATOM 764 N N . PHE A 1 102 ? -4.652 6.914 0.609 1 98.69 102 PHE A N 1
ATOM 765 C CA . PHE A 1 102 ? -4.031 7.125 1.911 1 98.69 102 PHE A CA 1
ATOM 766 C C . PHE A 1 102 ? -2.932 8.172 1.822 1 98.69 102 PHE A C 1
ATOM 768 O O . PHE A 1 102 ? -2.789 9.008 2.717 1 98.69 102 PHE A O 1
ATOM 775 N N . GLN A 1 103 ? -2.174 8.117 0.774 1 97.25 103 GLN A N 1
ATOM 776 C CA . GLN A 1 103 ? -1.121 9.109 0.58 1 97.25 103 GLN A CA 1
ATOM 777 C C . GLN A 1 103 ? -1.704 10.516 0.482 1 97.25 103 GLN A C 1
ATOM 779 O O . GLN A 1 103 ? -1.223 11.438 1.141 1 97.25 103 GLN A O 1
ATOM 784 N N . HIS A 1 104 ? -2.678 10.633 -0.356 1 95.88 104 HIS A N 1
ATOM 785 C CA . HIS A 1 104 ? -3.305 11.945 -0.521 1 95.88 104 HIS A CA 1
ATOM 786 C C . HIS A 1 104 ? -3.848 12.461 0.805 1 95.88 104 HIS A C 1
ATOM 788 O O . HIS A 1 104 ? -3.643 13.633 1.148 1 95.88 104 HIS A O 1
ATOM 794 N N . GLY A 1 105 ? -4.504 11.578 1.581 1 96.5 105 GLY A N 1
ATOM 795 C CA . GLY A 1 105 ? -4.98 11.969 2.898 1 96.5 105 GLY A CA 1
ATOM 796 C C . GLY A 1 105 ? -3.875 12.469 3.809 1 96.5 105 GLY A C 1
ATOM 797 O O . GLY A 1 105 ? -4.027 13.5 4.469 1 96.5 105 GLY A O 1
ATOM 798 N N . ARG A 1 106 ? -2.762 11.797 3.846 1 94.94 106 ARG A N 1
ATOM 799 C CA . ARG A 1 106 ? -1.625 12.195 4.668 1 94.94 106 ARG A CA 1
ATOM 800 C C . ARG A 1 106 ? -1.083 13.555 4.227 1 94.94 106 ARG A C 1
ATOM 802 O O . ARG A 1 106 ? -0.808 14.422 5.059 1 94.94 106 ARG A O 1
ATOM 809 N N . HIS A 1 107 ? -0.937 13.68 2.891 1 91.25 107 HIS A N 1
ATOM 810 C CA . HIS A 1 107 ? -0.405 14.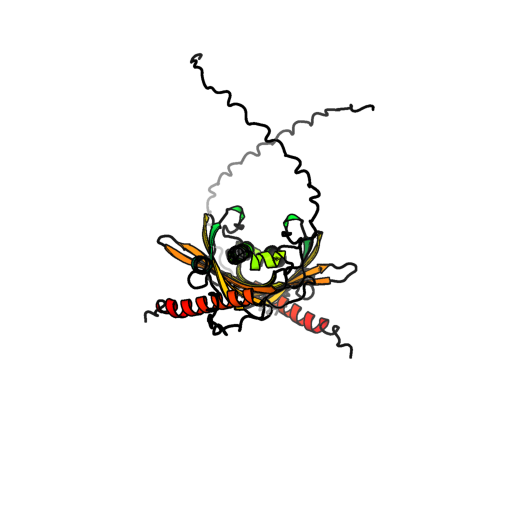922 2.35 1 91.25 107 HIS A CA 1
ATOM 811 C C . HIS A 1 107 ? -1.291 16.109 2.719 1 91.25 107 HIS A C 1
ATOM 813 O O . HIS A 1 107 ? -0.795 17.141 3.17 1 91.25 107 HIS A O 1
ATOM 819 N N . GLU A 1 108 ? -2.58 15.969 2.572 1 93.19 108 GLU A N 1
ATOM 820 C CA . GLU A 1 108 ? -3.51 17.047 2.893 1 93.19 108 GLU A CA 1
ATOM 821 C C . GLU A 1 108 ? -3.498 17.359 4.387 1 93.19 108 GLU A C 1
ATOM 823 O O . GLU A 1 108 ? -3.5 18.531 4.781 1 93.19 108 GLU A O 1
ATOM 828 N N . ALA A 1 109 ? -3.506 16.359 5.195 1 93.62 109 ALA A N 1
ATOM 829 C CA . ALA A 1 109 ? -3.473 16.562 6.641 1 93.62 109 ALA A CA 1
ATOM 830 C C . ALA A 1 109 ? -2.227 17.328 7.059 1 93.62 109 ALA A C 1
ATOM 832 O O . ALA A 1 109 ? -2.314 18.297 7.812 1 93.62 109 ALA A O 1
ATOM 833 N N . LEU A 1 110 ? -1.109 16.906 6.574 1 88 110 LEU A N 1
ATOM 834 C CA . LEU A 1 110 ? 0.159 17.531 6.945 1 88 110 LEU A CA 1
ATOM 835 C C . LEU A 1 110 ? 0.268 18.938 6.367 1 88 110 LEU A C 1
ATOM 837 O O . LEU A 1 110 ? 0.826 19.828 7.004 1 88 110 LEU A O 1
ATOM 841 N N . ALA A 1 111 ? -0.301 19.141 5.18 1 85.12 111 ALA A N 1
ATOM 842 C CA . ALA A 1 111 ? -0.312 20.469 4.566 1 85.12 111 ALA A CA 1
ATOM 843 C C . ALA A 1 111 ? -1.121 21.453 5.406 1 85.12 111 ALA A C 1
ATOM 845 O O . ALA A 1 111 ? -0.777 22.625 5.492 1 85.12 111 ALA A O 1
ATOM 846 N N . MET A 1 112 ? -2.137 21 5.988 1 84.75 112 MET A N 1
ATOM 847 C CA . MET A 1 112 ? -3.02 21.844 6.781 1 84.75 112 MET A CA 1
ATOM 848 C C . MET A 1 112 ? -2.359 22.25 8.102 1 84.75 112 MET A C 1
ATOM 850 O O . MET A 1 112 ? -2.734 23.234 8.711 1 84.75 112 MET A O 1
ATOM 854 N N . LEU A 1 113 ? -1.609 21.422 8.727 1 80.44 113 LEU A N 1
ATOM 855 C CA . LEU A 1 113 ? -0.925 21.719 9.977 1 80.44 113 LEU A CA 1
ATOM 856 C C . LEU A 1 113 ? 0.169 22.766 9.766 1 80.44 113 LEU A C 1
ATOM 858 O O . LEU A 1 113 ? 0.679 23.344 10.734 1 80.44 113 LEU A O 1
ATOM 862 N N . GLY A 1 114 ? 0.063 23.453 8.656 1 61.09 114 GLY A N 1
ATOM 863 C CA . GLY A 1 114 ? 0.849 24.656 8.391 1 61.09 114 GLY A CA 1
ATOM 864 C C . GLY A 1 114 ? 2.219 24.344 7.816 1 61.09 114 GLY A C 1
ATOM 865 O O . GLY A 1 114 ? 2.617 23.188 7.727 1 61.09 114 GLY A O 1
ATOM 866 N N . HIS A 1 115 ? 2.797 25.594 7.27 1 52.34 115 HIS A N 1
ATOM 867 C CA . HIS A 1 115 ? 4.098 25.875 6.668 1 52.34 115 HIS A CA 1
ATOM 868 C C . HIS A 1 115 ? 5.203 25.094 7.371 1 52.34 115 HIS A C 1
ATOM 870 O O . HIS A 1 115 ? 6.188 24.703 6.742 1 52.34 115 HIS A O 1
ATOM 876 N N . ASP A 1 116 ? 5.082 24.969 8.703 1 50.19 116 ASP A N 1
ATOM 877 C CA . ASP A 1 116 ? 6.273 24.484 9.398 1 50.19 116 ASP A CA 1
ATOM 878 C C . ASP A 1 116 ? 6.535 23.016 9.094 1 50.19 116 ASP A C 1
ATOM 880 O O . ASP A 1 116 ? 7.688 22.609 8.93 1 50.19 116 ASP A O 1
ATOM 884 N N . VAL A 1 117 ? 5.539 22.203 9.023 1 49.72 117 VAL A N 1
ATOM 885 C CA . VAL A 1 117 ? 5.836 20.812 8.695 1 49.72 117 VAL A CA 1
ATOM 886 C C . VAL A 1 117 ? 6.195 20.688 7.219 1 49.72 117 VAL A C 1
ATOM 888 O O . VAL A 1 117 ? 7.141 19.984 6.855 1 49.72 117 VAL A O 1
ATOM 891 N N . ASP A 1 118 ? 5.383 21.328 6.324 1 48.62 118 ASP A N 1
ATOM 892 C CA . ASP A 1 118 ? 5.746 21.422 4.914 1 48.62 118 ASP A CA 1
ATOM 893 C C . ASP A 1 118 ? 7.016 22.25 4.73 1 48.62 118 ASP A C 1
ATOM 895 O O . ASP A 1 118 ? 7.844 21.938 3.871 1 48.62 118 ASP A O 1
ATOM 899 N N . ALA A 1 119 ? 7.086 23.406 5.465 1 50.56 119 ALA A N 1
ATOM 900 C CA . ALA A 1 119 ? 8.336 24.172 5.445 1 50.56 119 ALA A CA 1
ATOM 901 C C . ALA A 1 119 ? 9.516 23.297 5.852 1 50.56 119 ALA A C 1
ATOM 903 O O . ALA A 1 119 ? 10.633 23.484 5.363 1 50.56 119 ALA A O 1
ATOM 904 N N . TYR A 1 120 ? 9.18 22.453 6.691 1 51.78 120 TYR A N 1
ATOM 905 C CA . TYR A 1 120 ? 10.242 21.516 7.051 1 51.78 120 TYR A CA 1
ATOM 906 C C . TYR A 1 120 ? 10.664 20.688 5.844 1 51.78 120 TYR A C 1
ATOM 908 O O . TYR A 1 120 ? 11.852 20.453 5.629 1 51.78 120 TYR A O 1
ATOM 916 N N . ALA A 1 121 ? 9.609 20.219 5.176 1 49.03 121 ALA A N 1
ATOM 917 C CA . ALA A 1 121 ? 9.984 19.562 3.926 1 49.03 121 ALA A CA 1
ATOM 918 C C . ALA A 1 121 ? 10.797 20.484 3.031 1 49.03 121 ALA A C 1
ATOM 920 O O . ALA A 1 121 ? 11.742 20.062 2.371 1 49.03 121 ALA A O 1
ATOM 921 N N . ARG A 1 122 ? 10.422 21.734 3.1 1 47 122 ARG A N 1
ATOM 922 C CA . ARG A 1 122 ? 11.195 22.703 2.334 1 47 122 ARG A CA 1
ATOM 923 C C . ARG A 1 122 ? 12.547 22.969 2.984 1 47 122 ARG A C 1
ATOM 925 O O . ARG A 1 122 ? 13.523 23.281 2.299 1 47 122 ARG A O 1
ATOM 932 N N . ASP A 1 123 ? 12.57 23 4.262 1 48.88 123 ASP A N 1
ATOM 933 C CA . ASP A 1 123 ? 13.828 23.312 4.922 1 48.88 123 ASP A CA 1
ATOM 934 C C . ASP A 1 123 ? 14.742 22.094 4.988 1 48.88 123 ASP A C 1
ATOM 936 O O . ASP A 1 123 ? 15.781 22.125 5.648 1 48.88 123 ASP A O 1
ATOM 940 N N . GLY A 1 124 ? 14.453 21.156 4.289 1 50.12 124 GLY A N 1
ATOM 941 C CA . GLY A 1 124 ? 15.438 20.094 4.086 1 50.12 124 GLY A CA 1
ATOM 942 C C . GLY A 1 124 ? 15.109 18.828 4.84 1 50.12 124 GLY A C 1
ATOM 943 O O . GLY A 1 124 ? 15.953 17.938 4.957 1 50.12 124 GLY A O 1
ATOM 944 N N . THR A 1 125 ? 14.133 18.828 5.738 1 57.78 125 THR A N 1
ATOM 945 C CA . THR A 1 125 ? 13.852 17.578 6.426 1 57.78 125 THR A CA 1
ATOM 946 C C . THR A 1 125 ? 12.742 16.812 5.715 1 57.78 125 THR A C 1
ATOM 948 O O . THR A 1 125 ? 11.562 17 6.004 1 57.78 125 THR A O 1
ATOM 951 N N . PRO A 1 126 ? 13.117 16.094 4.766 1 69.62 126 PRO A N 1
ATOM 952 C CA . PRO A 1 126 ? 12.109 15.297 4.07 1 69.62 126 PRO A CA 1
ATOM 953 C C . PRO A 1 126 ? 11.5 14.211 4.953 1 69.62 126 PRO A C 1
ATOM 955 O O . PRO A 1 126 ? 12.133 13.766 5.914 1 69.62 126 PRO A O 1
ATOM 958 N N . LEU A 1 127 ? 10.219 14.086 4.926 1 84 127 LEU A N 1
ATOM 959 C CA . LEU A 1 127 ? 9.508 12.961 5.516 1 84 127 LEU A CA 1
ATOM 960 C C . LEU A 1 127 ? 9.438 11.781 4.543 1 84 127 LEU A C 1
ATOM 962 O O . LEU A 1 127 ? 9.156 11.969 3.357 1 84 127 LEU A O 1
ATOM 966 N N . ALA A 1 128 ? 9.93 10.641 5.082 1 90.44 128 ALA A N 1
ATOM 967 C CA . ALA A 1 128 ? 9.875 9.445 4.242 1 90.44 128 ALA A CA 1
ATOM 968 C C . ALA A 1 128 ? 8.953 8.391 4.848 1 90.44 128 ALA A C 1
ATOM 970 O O . ALA A 1 128 ? 8.969 8.164 6.062 1 90.44 128 ALA A O 1
ATOM 971 N N . LEU A 1 129 ? 8.141 7.844 4.039 1 95.88 129 LEU A N 1
ATOM 972 C CA . LEU A 1 129 ? 7.336 6.707 4.473 1 95.88 129 LEU A CA 1
ATOM 973 C C . LEU A 1 129 ? 8.203 5.461 4.645 1 95.88 129 LEU A C 1
ATOM 975 O O . LEU A 1 129 ? 8.844 5.012 3.691 1 95.88 129 LEU A O 1
ATOM 979 N N . SER A 1 130 ? 8.281 4.895 5.824 1 97 130 SER A N 1
ATOM 980 C CA . SER A 1 130 ? 9.102 3.711 6.07 1 97 130 SER A CA 1
ATOM 981 C C . SER A 1 130 ? 8.258 2.439 6.051 1 97 130 SER A C 1
ATOM 983 O O . SER A 1 130 ? 8.758 1.362 5.719 1 97 130 SER A O 1
ATOM 985 N N . GLN A 1 131 ? 6.996 2.549 6.48 1 98.62 131 GLN A N 1
ATOM 986 C CA . GLN A 1 131 ? 6.082 1.409 6.516 1 98.62 131 GLN A CA 1
ATOM 987 C C . GLN A 1 131 ? 4.656 1.838 6.191 1 98.62 131 GLN A C 1
ATOM 989 O O . GLN A 1 131 ? 4.211 2.904 6.617 1 98.62 131 GLN A O 1
ATOM 994 N N . LEU A 1 132 ? 3.953 0.971 5.52 1 98.88 132 LEU A N 1
ATOM 995 C CA . LEU A 1 132 ? 2.527 1.121 5.254 1 98.88 132 LEU A CA 1
ATOM 996 C C . LEU A 1 132 ? 1.812 -0.222 5.355 1 98.88 132 LEU A C 1
ATOM 998 O O . LEU A 1 132 ? 2.078 -1.133 4.57 1 98.88 132 LEU A O 1
ATOM 1002 N N . ASN A 1 133 ? 0.947 -0.354 6.309 1 98.94 133 ASN A N 1
ATOM 1003 C CA . ASN A 1 133 ? 0.151 -1.56 6.52 1 98.94 133 ASN A CA 1
ATOM 1004 C C . ASN A 1 133 ? -1.328 -1.311 6.238 1 98.94 133 ASN A C 1
ATOM 1006 O O . ASN A 1 133 ? -1.98 -0.548 6.953 1 98.94 133 ASN A O 1
ATOM 1010 N N . ILE A 1 134 ? -1.857 -1.994 5.285 1 98.94 134 ILE A N 1
ATOM 1011 C CA . ILE A 1 134 ? -3.229 -1.737 4.855 1 98.94 134 ILE A CA 1
ATOM 1012 C C . ILE A 1 134 ? -4.086 -2.979 5.098 1 98.94 134 ILE A C 1
ATOM 1014 O O . ILE A 1 134 ? -3.666 -4.098 4.789 1 98.94 134 ILE A O 1
ATOM 1018 N N . ALA A 1 135 ? -5.23 -2.777 5.637 1 98.88 135 ALA A N 1
ATOM 1019 C CA . ALA A 1 135 ? -6.293 -3.779 5.703 1 98.88 135 ALA A CA 1
ATOM 1020 C C . ALA A 1 135 ? -7.473 -3.385 4.82 1 98.88 135 ALA A C 1
ATOM 1022 O O . ALA A 1 135 ? -7.992 -2.27 4.926 1 98.88 135 ALA A O 1
ATOM 1023 N N . PHE A 1 136 ? -7.867 -4.289 3.965 1 98 136 PHE A N 1
ATOM 1024 C CA . PHE A 1 136 ? -8.992 -4.07 3.066 1 98 136 PHE A CA 1
ATOM 1025 C C . PHE A 1 136 ? -10.25 -4.758 3.594 1 98 136 PHE A C 1
ATOM 1027 O O . PHE A 1 136 ? -10.203 -5.922 3.994 1 98 136 PHE A O 1
ATOM 1034 N N . ARG A 1 137 ? -11.391 -4.016 3.551 1 96.69 137 ARG A N 1
ATOM 1035 C CA . ARG A 1 137 ? -12.586 -4.57 4.18 1 96.69 137 ARG A CA 1
ATOM 1036 C C . ARG A 1 137 ? -13.742 -4.652 3.186 1 96.69 137 ARG A C 1
ATOM 1038 O O . ARG A 1 137 ? -14.352 -5.707 3.021 1 96.69 137 ARG A O 1
ATOM 1045 N N . ALA A 1 138 ? -14.078 -3.551 2.602 1 95.94 138 ALA A N 1
ATOM 1046 C CA . ALA A 1 138 ? -15.172 -3.482 1.636 1 95.94 138 ALA A CA 1
ATOM 1047 C C . ALA A 1 138 ? -14.773 -2.668 0.409 1 95.94 138 ALA A C 1
ATOM 1049 O O . ALA A 1 138 ? -14.086 -1.65 0.529 1 95.94 138 ALA A O 1
ATOM 1050 N N . PRO A 1 139 ? -15.273 -3.125 -0.723 1 95.94 139 PRO A N 1
ATOM 1051 C CA . PRO A 1 139 ? -14.828 -2.455 -1.945 1 95.94 139 PRO A CA 1
ATOM 1052 C C . PRO A 1 139 ? -15.484 -1.09 -2.145 1 95.94 139 PRO A C 1
ATOM 1054 O O . PRO A 1 139 ? -16.609 -0.867 -1.677 1 95.94 139 PRO A O 1
ATOM 1057 N N . LEU A 1 140 ? -14.727 -0.131 -2.791 1 98.12 140 LEU A N 1
ATOM 1058 C CA . LEU A 1 140 ? -15.305 1.065 -3.391 1 98.12 140 LEU A CA 1
ATOM 1059 C C . LEU A 1 140 ? -15.664 0.822 -4.852 1 98.12 140 LEU A C 1
ATOM 1061 O O . LEU A 1 140 ? -15.008 0.038 -5.535 1 98.12 140 LEU A O 1
ATOM 1065 N N . ARG A 1 141 ? -16.656 1.502 -5.297 1 97.88 141 ARG A N 1
ATOM 1066 C CA . ARG A 1 141 ? -17.156 1.368 -6.66 1 97.88 141 ARG A CA 1
ATOM 1067 C C . ARG A 1 141 ? -17.281 2.732 -7.332 1 97.88 141 ARG A C 1
ATOM 1069 O O . ARG A 1 141 ? -17.094 3.766 -6.688 1 97.88 141 ARG A O 1
ATOM 1076 N N . SER A 1 142 ? -17.641 2.656 -8.594 1 97.94 142 SER A N 1
ATOM 1077 C CA . SER A 1 142 ? -17.719 3.873 -9.398 1 97.94 142 SER A CA 1
ATOM 1078 C C . SER A 1 142 ? -18.625 4.91 -8.734 1 97.94 142 SER A C 1
ATOM 1080 O O . SER A 1 142 ? -19.719 4.582 -8.258 1 97.94 142 SER A O 1
ATOM 1082 N N . ARG A 1 143 ? -18.094 6.113 -8.578 1 97.44 143 ARG A N 1
ATOM 1083 C CA . ARG A 1 143 ? -18.812 7.312 -8.148 1 97.44 143 ARG A CA 1
ATOM 1084 C C . ARG A 1 143 ? -19.109 7.262 -6.652 1 97.44 143 ARG A C 1
ATOM 1086 O O . ARG A 1 143 ? -19.719 8.188 -6.105 1 97.44 143 ARG A O 1
ATOM 1093 N N . ASP A 1 144 ? -18.672 6.188 -6 1 98.25 144 ASP A N 1
ATOM 1094 C CA . ASP A 1 144 ? -18.781 6.203 -4.543 1 98.25 144 ASP A CA 1
ATOM 1095 C C . ASP A 1 144 ? -18.141 7.453 -3.953 1 98.25 144 ASP A C 1
ATOM 1097 O O . ASP A 1 144 ? -17.047 7.848 -4.371 1 98.25 144 ASP A O 1
ATOM 1101 N N . LYS A 1 145 ? -18.828 8.062 -3.053 1 98.56 145 LYS A N 1
ATOM 1102 C CA . LYS A 1 145 ? -18.234 9.086 -2.205 1 98.56 145 LYS A CA 1
ATOM 1103 C C . LYS A 1 145 ? -17.641 8.477 -0.937 1 98.56 145 LYS A C 1
ATOM 1105 O O . LYS A 1 145 ? -18.234 7.57 -0.347 1 98.56 145 LYS A O 1
ATOM 1110 N N . PHE A 1 146 ? -16.453 8.938 -0.584 1 98.69 146 PHE A N 1
ATOM 1111 C CA . PHE A 1 146 ? -15.789 8.391 0.594 1 98.69 146 PHE A CA 1
ATOM 1112 C C . PHE A 1 146 ? -14.93 9.445 1.273 1 98.69 146 PHE A C 1
ATOM 1114 O O . PHE A 1 146 ? -14.633 10.484 0.683 1 98.69 146 PHE A O 1
ATOM 1121 N N . ARG A 1 147 ? -14.539 9.227 2.531 1 98.5 147 ARG A N 1
ATOM 1122 C CA . ARG A 1 147 ? -13.578 10.094 3.205 1 98.5 147 ARG A CA 1
ATOM 1123 C C . ARG A 1 147 ? -12.375 9.305 3.695 1 98.5 147 ARG A C 1
ATOM 1125 O O . ARG A 1 147 ? -12.5 8.133 4.07 1 98.5 147 ARG A O 1
ATOM 1132 N N . VAL A 1 148 ? -11.297 9.914 3.688 1 98.88 148 VAL A N 1
ATOM 1133 C CA . VAL A 1 148 ? -10.047 9.414 4.234 1 98.88 148 VAL A CA 1
ATOM 1134 C C . VAL A 1 148 ? -9.695 10.172 5.512 1 98.88 148 VAL A C 1
ATOM 1136 O O . VAL A 1 148 ? -9.633 11.406 5.512 1 98.88 148 VAL A O 1
ATOM 1139 N N . THR A 1 149 ? -9.484 9.414 6.566 1 98.75 149 THR A N 1
ATOM 1140 C CA . THR A 1 149 ? -9.156 10.07 7.824 1 98.75 149 THR A CA 1
ATOM 1141 C C . THR A 1 149 ? -7.684 9.867 8.172 1 98.75 149 THR A C 1
ATOM 1143 O O . THR A 1 149 ? -7.055 8.914 7.707 1 98.75 149 THR A O 1
ATOM 1146 N N . VAL A 1 150 ? -7.129 10.797 8.93 1 98.19 150 VAL A N 1
ATOM 1147 C CA . VAL A 1 150 ? -5.754 10.75 9.406 1 98.19 150 VAL A CA 1
ATOM 1148 C C . VAL A 1 150 ? -5.699 11.164 10.875 1 98.19 150 VAL A C 1
ATOM 1150 O O . VAL A 1 150 ? -6.18 12.242 11.242 1 98.19 150 VAL A O 1
ATOM 1153 N N . ALA A 1 151 ? -5.164 10.32 11.68 1 98.19 151 ALA A N 1
ATOM 1154 C CA . ALA A 1 151 ? -4.961 10.609 13.102 1 98.19 151 ALA A CA 1
ATOM 1155 C C . ALA A 1 151 ? -3.551 10.227 13.539 1 98.19 151 ALA A C 1
ATOM 1157 O O . ALA A 1 151 ? -2.988 9.242 13.047 1 98.19 151 ALA A O 1
ATOM 1158 N N . VAL A 1 152 ? -2.996 10.984 14.461 1 96.94 152 VAL A N 1
ATOM 1159 C CA . VAL A 1 152 ? -1.681 10.672 15.008 1 96.94 152 VAL A CA 1
ATOM 1160 C C . VAL A 1 152 ? -1.811 9.578 16.062 1 96.94 152 VAL A C 1
ATOM 1162 O O . VAL A 1 152 ? -2.52 9.758 17.062 1 96.94 152 VAL A O 1
ATOM 1165 N N . ALA A 1 153 ? -1.175 8.484 15.797 1 97.75 153 ALA A N 1
ATOM 1166 C CA . ALA A 1 153 ? -1.207 7.383 16.75 1 97.75 153 ALA A CA 1
ATOM 1167 C C . ALA A 1 153 ? -0.07 7.504 17.766 1 97.75 153 ALA A C 1
ATOM 1169 O O . ALA A 1 153 ? -0.258 7.238 18.953 1 97.75 153 ALA A O 1
ATOM 1170 N N . LYS A 1 154 ? 1.032 7.883 17.25 1 96.44 154 LYS A N 1
ATOM 1171 C CA . LYS A 1 154 ? 2.234 7.93 18.078 1 96.44 154 LYS A CA 1
ATOM 1172 C C . LYS A 1 154 ? 3.289 8.844 17.469 1 96.44 154 LYS A C 1
ATOM 1174 O O . LYS A 1 154 ? 3.434 8.898 16.234 1 96.44 154 LYS A O 1
ATOM 1179 N N . VAL A 1 155 ? 4.012 9.531 18.328 1 93.81 155 VAL A N 1
ATOM 1180 C CA . VAL A 1 155 ? 5.172 10.312 17.891 1 93.81 155 VAL A CA 1
ATOM 1181 C C . VAL A 1 155 ? 6.387 9.922 18.734 1 93.81 155 VAL A C 1
ATOM 1183 O O . VAL A 1 155 ? 6.301 9.836 19.953 1 93.81 155 VAL A O 1
ATOM 1186 N N . THR A 1 156 ? 7.438 9.594 18.047 1 93.5 156 THR A N 1
ATOM 1187 C CA . THR A 1 156 ? 8.703 9.312 18.703 1 93.5 156 THR A CA 1
ATOM 1188 C C . THR A 1 156 ? 9.758 10.344 18.312 1 93.5 156 THR A C 1
ATOM 1190 O O . THR A 1 156 ? 9.43 11.383 17.734 1 93.5 156 THR A O 1
ATOM 1193 N N . ALA A 1 157 ? 11.016 10.094 18.75 1 91.25 157 ALA A N 1
ATOM 1194 C CA . ALA A 1 157 ? 12.094 11.047 18.484 1 91.25 157 ALA A CA 1
ATOM 1195 C C . ALA A 1 157 ? 12.289 11.234 16.984 1 91.25 157 ALA A C 1
ATOM 1197 O O . ALA A 1 157 ? 12.586 12.344 16.531 1 91.25 157 ALA A O 1
ATOM 1198 N N . ALA A 1 158 ? 12.016 10.125 16.219 1 91.56 158 ALA A N 1
ATOM 1199 C CA . ALA A 1 158 ? 12.352 10.25 14.805 1 91.56 158 ALA A CA 1
ATOM 1200 C C . ALA A 1 158 ? 11.188 9.812 13.914 1 91.56 158 ALA A C 1
ATOM 1202 O O . ALA A 1 158 ? 11.273 9.875 12.688 1 91.56 158 ALA A O 1
ATOM 1203 N N . ARG A 1 159 ? 10.039 9.391 14.586 1 94 159 ARG A N 1
ATOM 1204 C CA . ARG A 1 159 ? 8.992 8.789 13.758 1 94 159 ARG A CA 1
ATOM 1205 C C . ARG A 1 159 ? 7.617 9.32 14.148 1 94 159 ARG A C 1
ATOM 1207 O O . ARG A 1 159 ? 7.387 9.68 15.305 1 94 159 ARG A O 1
ATOM 1214 N N . LEU A 1 160 ? 6.859 9.375 13.172 1 94.44 160 LEU A N 1
ATOM 1215 C CA . LEU A 1 160 ? 5.43 9.625 13.305 1 94.44 160 LEU A CA 1
ATOM 1216 C C . LEU A 1 160 ? 4.617 8.43 12.82 1 94.44 160 LEU A C 1
ATOM 1218 O O . LEU A 1 160 ? 4.832 7.934 11.711 1 94.44 160 LEU A O 1
ATOM 1222 N N . VAL A 1 161 ? 3.762 7.883 13.664 1 98 161 VAL A N 1
ATOM 1223 C CA . VAL A 1 161 ? 2.848 6.812 13.281 1 98 161 VAL A CA 1
ATOM 1224 C C . VAL A 1 161 ? 1.435 7.375 13.117 1 98 161 VAL A C 1
ATOM 1226 O O . VAL A 1 161 ? 0.907 8.016 14.031 1 98 161 VAL A O 1
ATOM 1229 N N . LEU A 1 162 ? 0.891 7.113 11.977 1 98.12 162 LEU A N 1
ATOM 1230 C CA . LEU A 1 162 ? -0.434 7.629 11.648 1 98.12 162 LEU A CA 1
ATOM 1231 C C . LEU A 1 162 ? -1.428 6.488 11.453 1 98.12 162 LEU A C 1
ATOM 1233 O O . LEU A 1 162 ? -1.095 5.469 10.844 1 98.12 162 LEU A O 1
ATOM 1237 N N . GLN A 1 163 ? -2.619 6.652 12 1 98.75 163 GLN A N 1
ATOM 1238 C CA . GLN A 1 163 ? -3.76 5.789 11.703 1 98.75 163 GLN A CA 1
ATOM 1239 C C . GLN A 1 163 ? -4.672 6.43 10.656 1 98.75 163 GLN A C 1
ATOM 1241 O O . GLN A 1 163 ? -5.051 7.594 10.781 1 98.75 163 GLN A O 1
ATOM 1246 N N . GLN A 1 164 ? -4.973 5.645 9.656 1 98.88 164 GLN A N 1
ATOM 1247 C CA . GLN A 1 164 ? -5.812 6.145 8.57 1 98.88 164 GLN A CA 1
ATOM 1248 C C . GLN A 1 164 ? -6.957 5.18 8.273 1 98.88 164 GLN A C 1
ATOM 1250 O O . GLN A 1 164 ? -6.82 3.969 8.453 1 98.88 164 GLN A O 1
ATOM 1255 N N . ARG A 1 165 ? -8.047 5.762 7.828 1 98.88 165 ARG A N 1
ATOM 1256 C CA . ARG A 1 165 ? -9.227 4.98 7.469 1 98.88 165 ARG A CA 1
ATOM 1257 C C . ARG A 1 165 ? -9.938 5.582 6.262 1 98.88 165 ARG A C 1
ATOM 1259 O O . ARG A 1 165 ? -9.875 6.793 6.035 1 98.88 165 ARG A O 1
ATOM 1266 N N . ILE A 1 166 ? -10.547 4.719 5.52 1 98.94 166 ILE A N 1
ATOM 1267 C CA . ILE A 1 166 ? -11.414 5.117 4.418 1 98.94 166 ILE A CA 1
ATOM 1268 C C . ILE A 1 166 ? -12.844 4.66 4.691 1 98.94 166 ILE A C 1
ATOM 1270 O O . ILE A 1 166 ? -13.102 3.465 4.867 1 98.94 166 ILE A O 1
ATOM 1274 N N . PHE A 1 167 ? -13.742 5.602 4.707 1 98.81 167 PHE A N 1
ATOM 1275 C CA . PHE A 1 167 ? -15.156 5.324 4.918 1 98.81 167 PHE A CA 1
ATOM 1276 C C . PHE A 1 167 ? -15.969 5.656 3.67 1 98.81 167 PHE A C 1
ATOM 1278 O O . PHE A 1 167 ? -15.945 6.793 3.195 1 98.81 167 PHE A O 1
ATOM 1285 N N . ARG A 1 168 ? -16.656 4.68 3.201 1 98.75 168 ARG A N 1
ATOM 1286 C CA . ARG A 1 168 ? -17.609 4.895 2.115 1 98.75 168 ARG A CA 1
ATOM 1287 C C . ARG A 1 168 ? -18.891 5.508 2.635 1 98.75 168 ARG A C 1
ATOM 1289 O O . ARG A 1 168 ? -19.469 5.027 3.617 1 98.75 168 ARG A O 1
ATOM 1296 N N . GLN A 1 169 ? -19.297 6.516 1.96 1 98.12 169 GLN A N 1
ATOM 1297 C CA . GLN A 1 169 ? -20.578 7.113 2.324 1 98.12 169 GLN A CA 1
ATOM 1298 C C . GLN A 1 169 ? -21.75 6.242 1.863 1 98.12 169 GLN A C 1
ATOM 1300 O O . GLN A 1 169 ? -21.766 5.766 0.727 1 98.12 169 GLN A O 1
ATOM 1305 N N . LEU A 1 170 ? -22.656 6 2.748 1 96.69 170 LEU A N 1
ATOM 1306 C CA . LEU A 1 170 ? -23.875 5.242 2.438 1 96.69 170 LEU A CA 1
ATOM 1307 C C . LEU A 1 170 ? -25.078 6.168 2.299 1 96.69 170 LEU A C 1
ATOM 1309 O O . LEU A 1 170 ? -25.031 7.32 2.742 1 96.69 170 LEU A O 1
ATOM 1313 N N . PRO A 1 171 ? -26.031 5.625 1.531 1 91.25 171 PRO A N 1
ATOM 1314 C CA . PRO A 1 171 ? -27.25 6.434 1.513 1 91.25 171 PRO A CA 1
ATOM 1315 C C . PRO A 1 171 ? -27.766 6.758 2.914 1 91.25 171 PRO A C 1
ATOM 1317 O O . PRO A 1 171 ? -27.672 5.922 3.816 1 91.25 171 PRO A O 1
ATOM 1320 N N . GLY A 1 172 ? -28.188 8.008 3.057 1 89.88 172 GLY A N 1
ATOM 1321 C CA . GLY A 1 172 ? -28.547 8.523 4.371 1 89.88 172 GLY A CA 1
ATOM 1322 C C . GLY A 1 172 ? -27.344 9.07 5.137 1 89.88 172 GLY A C 1
ATOM 1323 O O . GLY A 1 172 ? -26.5 9.758 4.566 1 89.88 172 GLY A O 1
ATOM 1324 N N . ASP A 1 173 ? -26.938 8.914 6.289 1 88.62 173 ASP A N 1
ATOM 1325 C CA . ASP A 1 173 ? -25.828 9.453 7.074 1 88.62 173 ASP A CA 1
ATOM 1326 C C . ASP A 1 173 ? -24.922 8.328 7.582 1 88.62 173 ASP A C 1
ATOM 1328 O O . ASP A 1 173 ? -24.047 8.562 8.43 1 88.62 173 ASP A O 1
ATOM 1332 N N . GLY A 1 174 ? -25.094 7.199 6.895 1 95.25 174 GLY A N 1
ATOM 1333 C CA . GLY A 1 174 ? -24.281 6.086 7.352 1 95.25 174 GLY A CA 1
ATOM 1334 C C . GLY A 1 174 ? -22.938 5.988 6.629 1 95.25 174 GLY A C 1
ATOM 1335 O O . GLY A 1 174 ? -22.734 6.664 5.621 1 95.25 174 GLY A O 1
ATOM 1336 N N . GLU A 1 175 ? -22.031 5.32 7.234 1 97.62 175 GLU A N 1
ATOM 1337 C CA . GLU A 1 175 ? -20.734 5.055 6.633 1 97.62 175 GLU A CA 1
ATOM 1338 C C . GLU A 1 175 ? -20.328 3.594 6.809 1 97.62 175 GLU A C 1
ATOM 1340 O O . GLU A 1 175 ? -20.797 2.924 7.73 1 97.62 175 GLU A O 1
ATOM 1345 N N . GLU A 1 176 ? -19.531 3.109 5.867 1 98 176 GLU A N 1
ATOM 1346 C CA . GLU A 1 176 ? -18.953 1.768 5.926 1 98 176 GLU A CA 1
ATOM 1347 C C . GLU A 1 176 ? -17.438 1.808 5.773 1 98 176 GLU A C 1
ATOM 1349 O O . GLU A 1 176 ? -16.906 2.488 4.891 1 98 176 GLU A O 1
ATOM 1354 N N . LEU A 1 177 ? -16.766 1.13 6.699 1 98.69 177 LEU A N 1
ATOM 1355 C CA . LEU A 1 177 ? -15.32 1.055 6.609 1 98.69 177 LEU A CA 1
ATOM 1356 C C . LEU A 1 177 ? -14.891 0.262 5.379 1 98.69 177 LEU A C 1
ATOM 1358 O O . LEU A 1 177 ? -15.25 -0.908 5.23 1 98.69 177 LEU A O 1
ATOM 1362 N N . SER A 1 178 ? -14.18 0.884 4.539 1 98.62 178 SER A N 1
ATOM 1363 C CA . SER A 1 178 ? -13.688 0.243 3.32 1 98.62 178 SER A CA 1
ATOM 1364 C C . SER A 1 178 ? -12.273 -0.291 3.506 1 98.62 178 SER A C 1
ATOM 1366 O O . SER A 1 178 ? -11.961 -1.396 3.061 1 98.62 178 SER A O 1
ATOM 1368 N N . ALA A 1 179 ? -11.414 0.501 4.125 1 98.88 179 ALA A N 1
ATOM 1369 C CA . ALA A 1 179 ? -10.023 0.114 4.363 1 98.88 179 ALA A CA 1
ATOM 1370 C C . ALA A 1 179 ? -9.422 0.918 5.512 1 98.88 179 ALA A C 1
ATOM 1372 O O . ALA A 1 179 ? -9.906 2.004 5.84 1 98.88 179 ALA A O 1
ATOM 1373 N N . SER A 1 180 ? -8.398 0.387 6.105 1 98.94 180 SER A N 1
ATOM 1374 C CA . SER A 1 180 ? -7.609 1.084 7.121 1 98.94 180 SER A CA 1
ATOM 1375 C C . SER A 1 180 ? -6.117 0.882 6.895 1 98.94 180 SER A C 1
ATOM 1377 O O . SER A 1 180 ? -5.703 -0.072 6.234 1 98.94 180 SER A O 1
ATOM 1379 N N . ALA A 1 181 ? -5.363 1.815 7.445 1 98.94 181 ALA A N 1
ATOM 1380 C CA . ALA A 1 181 ? -3.916 1.715 7.27 1 98.94 181 ALA A CA 1
ATOM 1381 C C . ALA A 1 181 ? -3.176 2.316 8.461 1 98.94 181 ALA A C 1
ATOM 1383 O O . ALA A 1 181 ? -3.658 3.266 9.086 1 98.94 181 ALA A O 1
ATOM 1384 N N . GLU A 1 182 ? -2.088 1.793 8.766 1 98.94 182 GLU A N 1
ATOM 1385 C CA . GLU A 1 182 ? -1.083 2.398 9.641 1 98.94 182 GLU A CA 1
ATOM 1386 C C . GLU A 1 182 ? 0.162 2.795 8.852 1 98.94 182 GLU A C 1
ATOM 1388 O O . GLU A 1 182 ? 0.775 1.957 8.188 1 98.94 182 GLU A O 1
ATOM 1393 N N . ALA A 1 183 ? 0.455 4.012 8.914 1 98.56 183 ALA A N 1
ATOM 1394 C CA . ALA A 1 183 ? 1.617 4.543 8.203 1 98.56 183 ALA A CA 1
ATOM 1395 C C . ALA A 1 183 ? 2.686 5.02 9.18 1 98.56 183 ALA A C 1
ATOM 1397 O O . ALA A 1 183 ? 2.393 5.773 10.117 1 98.56 183 ALA A O 1
ATOM 1398 N N . THR A 1 184 ? 3.914 4.59 8.969 1 98.06 184 THR A N 1
ATOM 1399 C CA . THR A 1 184 ? 5.051 5.09 9.734 1 98.06 184 THR A CA 1
ATOM 1400 C C . THR A 1 184 ? 5.914 6.012 8.883 1 98.06 184 THR A C 1
ATOM 1402 O O . THR A 1 184 ? 6.43 5.598 7.84 1 98.06 184 THR A O 1
ATOM 1405 N N . VAL A 1 185 ? 6.074 7.18 9.383 1 94.88 185 VAL A N 1
ATOM 1406 C CA . VAL A 1 185 ? 6.844 8.211 8.695 1 94.88 185 VAL A CA 1
ATOM 1407 C C . VAL A 1 185 ? 8.102 8.539 9.5 1 94.88 185 VAL A C 1
ATOM 1409 O O . VAL A 1 185 ? 8.047 8.688 10.719 1 94.88 185 VAL A O 1
ATOM 1412 N N . VAL A 1 186 ? 9.164 8.688 8.758 1 92.88 186 VAL A N 1
ATOM 1413 C CA . VAL A 1 186 ? 10.438 8.984 9.406 1 92.88 186 VAL A CA 1
ATOM 1414 C C . VAL A 1 186 ? 10.922 10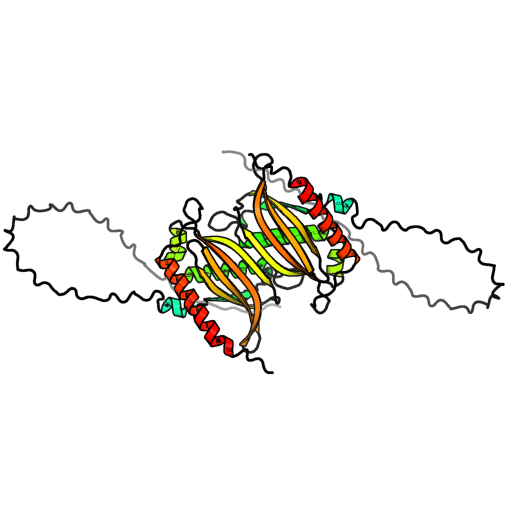.367 8.984 1 92.88 186 VAL A C 1
ATOM 1416 O O . VAL A 1 186 ? 10.828 10.742 7.816 1 92.88 186 VAL A O 1
ATOM 1419 N N . PHE A 1 187 ? 11.43 11.07 9.969 1 86.62 187 PHE A N 1
ATOM 1420 C CA . PHE A 1 187 ? 12.055 12.352 9.703 1 86.62 187 PHE A CA 1
ATOM 1421 C C . PHE A 1 187 ? 13.523 12.172 9.328 1 86.62 187 PHE A C 1
ATOM 1423 O O . PHE A 1 187 ? 14.266 11.477 10.023 1 86.62 187 PHE A O 1
ATOM 1430 N N . LEU A 1 188 ? 13.844 12.781 8.188 1 84.62 188 LEU A N 1
ATOM 1431 C CA . LEU A 1 188 ? 15.195 12.609 7.676 1 84.62 188 LEU A CA 1
ATOM 1432 C C . LEU A 1 188 ? 15.93 13.938 7.613 1 84.62 188 LEU A C 1
ATOM 1434 O O . LEU A 1 188 ? 15.305 14.992 7.441 1 84.62 188 LEU A O 1
ATOM 1438 N N . ASP A 1 189 ? 17.281 13.812 7.77 1 79.19 189 ASP A N 1
ATOM 1439 C CA . ASP A 1 189 ? 18.094 14.992 7.527 1 79.19 189 ASP A CA 1
ATOM 1440 C C . ASP A 1 189 ? 18.516 15.086 6.062 1 79.19 189 ASP A C 1
ATOM 1442 O O . ASP A 1 189 ? 18.031 14.312 5.227 1 79.19 189 ASP A O 1
ATOM 1446 N N . SER A 1 190 ? 19.344 16.062 5.758 1 76.19 190 SER A N 1
ATOM 1447 C CA . SER A 1 190 ? 19.766 16.312 4.383 1 76.19 190 SER A CA 1
ATOM 1448 C C . SER A 1 190 ? 20.594 15.164 3.832 1 76.19 190 SER A C 1
ATOM 1450 O O . SER A 1 190 ? 20.781 15.047 2.619 1 76.19 190 SER A O 1
ATOM 1452 N N . ARG A 1 191 ? 21.094 14.336 4.715 1 77.69 191 ARG A N 1
ATOM 1453 C CA . ARG A 1 191 ? 21.891 13.18 4.301 1 77.69 191 ARG A CA 1
ATOM 1454 C C . ARG A 1 191 ? 21.031 11.922 4.258 1 77.69 191 ARG A C 1
ATOM 1456 O O . ARG A 1 191 ? 21.547 10.812 4.137 1 77.69 191 ARG A O 1
ATOM 1463 N N . TYR A 1 192 ? 19.719 12.07 4.465 1 77.69 192 TYR A N 1
ATOM 1464 C CA . TYR A 1 192 ? 18.734 10.992 4.395 1 77.69 192 TYR A CA 1
ATOM 1465 C C . TYR A 1 192 ? 18.922 10.016 5.551 1 77.69 192 TYR A C 1
ATOM 1467 O O . TYR A 1 192 ? 18.719 8.812 5.395 1 77.69 192 TYR A O 1
ATOM 1475 N N . GLN A 1 193 ? 19.422 10.641 6.594 1 84 193 GLN A N 1
ATOM 1476 C CA . GLN A 1 193 ? 19.484 9.891 7.844 1 84 193 GLN A CA 1
ATOM 1477 C C . GLN A 1 193 ? 18.375 10.336 8.805 1 84 193 GLN A C 1
ATOM 1479 O O . GLN A 1 193 ? 18 11.508 8.812 1 84 193 GLN A O 1
ATOM 1484 N N . ALA A 1 194 ? 17.984 9.328 9.531 1 86.31 194 ALA A N 1
ATOM 1485 C CA . ALA A 1 194 ? 16.938 9.641 10.492 1 86.31 194 ALA A CA 1
ATOM 1486 C C . ALA A 1 194 ? 17.375 10.742 11.453 1 86.31 194 ALA A C 1
ATOM 1488 O O . ALA A 1 194 ? 18.531 10.75 11.914 1 86.31 194 ALA A O 1
ATOM 1489 N N . THR A 1 195 ? 16.516 11.75 11.664 1 85.81 195 THR A N 1
ATOM 1490 C CA . THR A 1 195 ? 16.812 12.867 12.555 1 85.81 195 THR A CA 1
ATOM 1491 C C . THR A 1 195 ? 15.648 13.109 13.523 1 85.81 195 THR A C 1
ATOM 1493 O O . THR A 1 195 ? 14.547 12.617 13.312 1 85.81 195 THR A O 1
ATOM 1496 N N . ARG A 1 196 ? 16.016 13.859 14.477 1 85.81 196 ARG A N 1
ATOM 1497 C CA . ARG A 1 196 ? 15 14.156 15.492 1 85.81 196 ARG A CA 1
ATOM 1498 C C . ARG A 1 196 ? 13.938 15.094 14.945 1 85.81 196 ARG A C 1
ATOM 1500 O O . ARG A 1 196 ? 14.242 16.047 14.219 1 85.81 196 ARG A O 1
ATOM 1507 N N . VAL A 1 197 ? 12.734 14.797 15.367 1 82.38 197 VAL A N 1
ATOM 1508 C CA . VAL A 1 197 ? 11.625 15.695 15.055 1 82.38 197 VAL A CA 1
ATOM 1509 C C . VAL A 1 197 ? 11.812 17.031 15.789 1 82.38 197 VAL A C 1
ATOM 1511 O O . VAL A 1 197 ? 12.062 17.047 17 1 82.38 197 VAL A O 1
ATOM 1514 N N . PRO A 1 198 ? 11.688 18.109 15.047 1 80.31 198 PRO A N 1
ATOM 1515 C CA . PRO A 1 198 ? 11.781 19.391 15.75 1 80.31 198 PRO A CA 1
ATOM 1516 C C . PRO A 1 198 ? 10.773 19.516 16.891 1 80.31 198 PRO A C 1
ATOM 1518 O O . PRO A 1 198 ? 9.625 19.078 16.75 1 80.31 198 PRO A O 1
ATOM 1521 N N . LYS A 1 199 ? 11.148 20.125 17.922 1 83.75 199 LYS A N 1
ATOM 1522 C CA . LYS A 1 199 ? 10.383 20.141 19.172 1 83.75 199 LYS A CA 1
ATOM 1523 C C . LYS A 1 199 ? 8.992 20.719 18.953 1 83.75 199 LYS A C 1
ATOM 1525 O O . LYS A 1 199 ? 8 20.156 19.422 1 83.75 199 LYS A O 1
ATOM 1530 N N . PRO A 1 200 ? 8.906 21.891 18.234 1 83.12 200 PRO A N 1
ATOM 1531 C CA . PRO A 1 200 ? 7.562 22.438 18.062 1 83.12 200 PRO A CA 1
ATOM 1532 C C . PRO A 1 200 ? 6.641 21.5 17.281 1 83.12 200 PRO A C 1
ATOM 1534 O O . PRO A 1 200 ? 5.445 21.422 17.578 1 83.12 200 PRO A O 1
ATOM 1537 N N . VAL A 1 201 ? 7.215 20.766 16.359 1 83.81 201 VAL A N 1
ATOM 1538 C CA . VAL A 1 201 ? 6.449 19.828 15.539 1 83.81 201 VAL A CA 1
ATOM 1539 C C . VAL A 1 201 ? 6.055 18.609 16.375 1 83.81 201 VAL A C 1
ATOM 1541 O O . VAL A 1 201 ? 4.91 18.156 16.312 1 83.81 201 VAL A O 1
ATOM 1544 N N . ALA A 1 202 ? 6.973 18.188 17.094 1 87.94 202 ALA A N 1
ATOM 1545 C CA . ALA A 1 202 ? 6.715 17.047 17.969 1 87.94 202 ALA A CA 1
ATOM 1546 C C . ALA A 1 202 ? 5.594 17.359 18.953 1 87.94 202 ALA A C 1
ATOM 1548 O O . ALA A 1 202 ? 4.734 16.516 19.219 1 87.94 202 ALA A O 1
ATOM 1549 N N . ARG A 1 203 ? 5.621 18.531 19.516 1 88.94 203 ARG A N 1
ATOM 1550 C CA . ARG A 1 203 ? 4.602 18.938 20.484 1 88.94 203 ARG A CA 1
ATOM 1551 C C . ARG A 1 203 ? 3.227 19.016 19.828 1 88.94 203 ARG A C 1
ATOM 1553 O O . ARG A 1 203 ? 2.223 18.656 20.453 1 88.94 203 ARG A O 1
ATOM 1560 N N . LEU A 1 204 ? 3.287 19.531 18.641 1 89.69 204 LEU A N 1
ATOM 1561 C CA . LEU A 1 204 ? 2.035 19.625 17.891 1 89.69 204 LEU A CA 1
ATOM 1562 C C . LEU A 1 204 ? 1.438 18.234 17.656 1 89.69 204 LEU A C 1
ATOM 1564 O O . LEU A 1 204 ? 0.258 18 17.938 1 89.69 204 LEU A O 1
ATOM 1568 N N . PHE A 1 205 ? 2.225 17.297 17.219 1 92.31 205 PHE A N 1
ATOM 1569 C CA . PHE A 1 205 ? 1.756 15.938 16.938 1 92.31 205 PHE A CA 1
ATOM 1570 C C . PHE A 1 205 ? 1.325 15.242 18.234 1 92.31 205 PHE A C 1
ATOM 1572 O O . PHE A 1 205 ? 0.346 14.492 18.234 1 92.31 205 PHE A O 1
ATOM 1579 N N . GLN A 1 206 ? 2.061 15.531 19.25 1 94.62 206 GLN A N 1
ATOM 1580 C CA . GLN A 1 206 ? 1.691 14.938 20.531 1 94.62 206 GLN A CA 1
ATOM 1581 C C . GLN A 1 206 ? 0.338 15.453 21 1 94.62 206 GLN A C 1
ATOM 1583 O O . GLN A 1 206 ? -0.474 14.688 21.531 1 94.62 206 GLN A O 1
ATOM 1588 N N . ALA A 1 207 ? 0.125 16.719 20.844 1 94.44 207 ALA A N 1
ATOM 1589 C CA . ALA A 1 207 ? -1.151 17.312 21.234 1 94.44 207 ALA A CA 1
ATOM 1590 C C . ALA A 1 207 ? -2.307 16.703 20.453 1 94.44 207 ALA A C 1
ATOM 1592 O O . ALA A 1 207 ? -3.377 16.438 21 1 94.44 207 ALA A O 1
ATOM 1593 N N . LEU A 1 208 ? -2.061 16.484 19.188 1 95 208 LEU A N 1
ATOM 1594 C CA . LEU A 1 208 ? -3.082 15.859 18.359 1 95 208 LEU A CA 1
ATOM 1595 C C . LEU A 1 208 ? -3.344 14.422 18.797 1 95 208 LEU A C 1
ATOM 1597 O O . LEU A 1 208 ? -4.496 13.977 18.828 1 95 208 LEU A O 1
ATOM 1601 N N . ALA A 1 209 ? -2.32 13.688 19.094 1 96.06 209 ALA A N 1
ATOM 1602 C CA . ALA A 1 209 ? -2.455 12.32 19.578 1 96.06 209 ALA A CA 1
ATOM 1603 C C . ALA A 1 209 ? -3.266 12.266 20.859 1 96.06 209 ALA A C 1
ATOM 1605 O O . ALA A 1 209 ? -4.129 11.406 21.031 1 96.06 209 ALA A O 1
ATOM 1606 N N . ASP A 1 210 ? -2.969 13.203 21.703 1 95.12 210 ASP A N 1
ATOM 1607 C CA . ASP A 1 210 ? -3.672 13.273 22.984 1 95.12 210 ASP A CA 1
ATOM 1608 C C . ASP A 1 210 ? -5.152 13.586 22.781 1 95.12 210 ASP A C 1
ATOM 1610 O O . ASP A 1 210 ? -6.012 13.016 23.453 1 95.12 210 ASP A O 1
ATOM 1614 N N . MET A 1 211 ? -5.395 14.461 21.922 1 93.62 211 MET A N 1
ATOM 1615 C CA . MET A 1 211 ? -6.777 14.82 21.625 1 93.62 211 MET A CA 1
ATOM 1616 C C . MET A 1 211 ? -7.543 13.617 21.078 1 93.62 211 MET A C 1
ATOM 1618 O O . MET A 1 211 ? -8.695 13.391 21.453 1 93.62 211 MET A O 1
ATOM 1622 N N . GLN A 1 212 ? -6.906 12.867 20.203 1 93.5 212 GLN A N 1
ATOM 1623 C CA . GLN A 1 212 ? -7.535 11.688 19.609 1 93.5 212 GLN A CA 1
ATOM 1624 C C . GLN A 1 212 ? -7.812 10.625 20.672 1 93.5 212 GLN A C 1
ATOM 1626 O O . GLN A 1 212 ? -8.867 9.992 20.656 1 93.5 212 GLN A O 1
ATOM 1631 N N . ALA A 1 213 ? -6.914 10.398 21.531 1 91.25 213 ALA A N 1
ATOM 1632 C CA . ALA A 1 213 ? -7.066 9.414 22.594 1 91.25 213 ALA A CA 1
ATOM 1633 C C . ALA A 1 213 ? -8.242 9.766 23.5 1 91.25 213 ALA A C 1
ATOM 1635 O O . ALA A 1 213 ? -8.977 8.883 23.953 1 91.25 213 ALA A O 1
ATOM 1636 N N . THR A 1 214 ? -8.461 10.977 23.719 1 88.31 214 THR A N 1
ATOM 1637 C CA . THR A 1 214 ? -9.555 11.438 24.562 1 88.31 214 THR A CA 1
ATOM 1638 C C . THR A 1 214 ? -10.898 11.281 23.844 1 88.31 214 THR A C 1
ATOM 1640 O O . THR A 1 214 ? -11.906 10.945 24.469 1 88.31 214 THR A O 1
ATOM 1643 N N . SER A 1 215 ? -10.883 11.516 22.609 1 86.12 215 SER A N 1
ATOM 1644 C CA . SER A 1 215 ? -12.109 11.414 21.812 1 86.12 215 SER A CA 1
ATOM 1645 C C . SER A 1 215 ? -12.586 9.969 21.719 1 86.12 215 SER A C 1
ATOM 1647 O O . SER A 1 215 ? -13.789 9.703 21.734 1 86.12 215 SER A O 1
ATOM 1649 N N . ILE A 1 216 ? -11.695 9.023 21.641 1 78.62 216 ILE A N 1
ATOM 1650 C CA . ILE A 1 216 ? -12.031 7.609 21.547 1 78.62 216 ILE A CA 1
ATOM 1651 C C . ILE A 1 216 ? -12.648 7.145 22.875 1 78.62 216 ILE A C 1
ATOM 1653 O O . ILE A 1 216 ? -13.617 6.375 22.875 1 78.62 216 ILE A O 1
ATOM 1657 N N . ILE A 1 217 ? -12.133 7.582 23.875 1 70 217 ILE A N 1
ATOM 1658 C CA . ILE A 1 217 ? -12.633 7.211 25.203 1 70 217 ILE A CA 1
ATOM 1659 C C . ILE A 1 217 ? -14.047 7.77 25.391 1 70 217 ILE A C 1
ATOM 1661 O O . ILE A 1 217 ? -14.922 7.082 25.906 1 70 217 ILE A O 1
ATOM 1665 N N . ASN A 1 218 ? -14.258 8.945 24.891 1 68.12 218 ASN A N 1
ATOM 1666 C CA . ASN A 1 218 ? -15.555 9.586 25.062 1 68.12 218 ASN A CA 1
ATOM 1667 C C . ASN A 1 218 ? -16.594 9.047 24.078 1 68.12 218 ASN A C 1
ATOM 1669 O O . ASN A 1 218 ? -17.781 9.008 24.375 1 68.12 218 ASN A O 1
ATOM 1673 N N . GLY A 1 219 ? -16.234 8.766 22.812 1 61.41 219 GLY A N 1
ATOM 1674 C CA . GLY A 1 219 ? -17.125 8.258 21.781 1 61.41 219 GLY A CA 1
ATOM 1675 C C . GLY A 1 219 ? -17.328 6.754 21.859 1 61.41 219 GLY A C 1
ATOM 1676 O O . GLY A 1 219 ? -18.188 6.199 21.172 1 61.41 219 GLY A O 1
ATOM 1677 N N . GLY A 1 220 ? -16.391 6 22.406 1 50.91 220 GLY A N 1
ATOM 1678 C CA . GLY A 1 220 ? -16.484 4.559 22.562 1 50.91 220 GLY A CA 1
ATOM 1679 C C . GLY A 1 220 ? -17.688 4.133 23.406 1 50.91 220 GLY A C 1
ATOM 1680 O O . GLY A 1 220 ? -17.891 2.941 23.641 1 50.91 220 GLY A O 1
ATOM 1681 N N . GLY A 1 221 ? -18.281 5.039 24.141 1 40.88 221 GLY A N 1
ATOM 1682 C CA . GLY A 1 221 ? -19.391 4.586 24.969 1 40.88 221 GLY A CA 1
ATOM 1683 C C . GLY A 1 221 ? -20.578 4.125 24.156 1 40.88 221 GLY A C 1
ATOM 1684 O O . GLY A 1 221 ? -21.547 3.582 24.719 1 40.88 221 GLY A O 1
ATOM 1685 N N . ALA A 1 222 ? -20.922 4.699 23.016 1 37.69 222 ALA A N 1
ATOM 1686 C CA . ALA A 1 222 ? -22.234 4.348 22.484 1 37.69 222 ALA A CA 1
ATOM 1687 C C . ALA A 1 222 ? -22.234 2.943 21.891 1 37.69 222 ALA A C 1
ATOM 1689 O O . ALA A 1 222 ? -23.266 2.467 21.391 1 37.69 222 ALA A O 1
ATOM 1690 N N . ASP A 1 223 ? -21.156 2.402 21.469 1 37.03 223 ASP A N 1
ATOM 1691 C CA . ASP A 1 223 ? -21.344 1.022 21.031 1 37.03 223 ASP A CA 1
ATOM 1692 C C . ASP A 1 223 ? -21.641 0.109 22.219 1 37.03 223 ASP A C 1
ATOM 1694 O O . ASP A 1 223 ? -20.734 -0.361 22.891 1 37.03 223 ASP A O 1
ATOM 1698 N N . GLY A 1 224 ? -22.609 0.507 23.062 1 30.08 224 GLY A N 1
ATOM 1699 C CA . GLY A 1 224 ? -23.219 -0.346 24.062 1 30.08 224 GLY A CA 1
ATOM 1700 C C . GLY A 1 224 ? -23.641 -1.699 23.516 1 30.08 224 GLY A C 1
ATOM 1701 O O . GLY A 1 224 ? -24.109 -1.8 22.391 1 30.08 224 GLY A O 1
ATOM 1702 N N . ALA A 1 225 ? -23.172 -2.734 24.062 1 32.97 225 ALA A N 1
ATOM 1703 C CA . ALA A 1 225 ? -23.625 -4.125 24.047 1 32.97 225 ALA A CA 1
ATOM 1704 C C . ALA A 1 225 ? -25.125 -4.223 24.297 1 32.97 225 ALA A C 1
ATOM 1706 O O . ALA A 1 225 ? -25.641 -3.654 25.266 1 32.97 225 ALA A O 1
ATOM 1707 N N . SER A 1 226 ? -26 -4.168 23.297 1 26 226 SER A N 1
ATOM 1708 C CA . SER A 1 226 ? -27.312 -4.758 23.594 1 26 226 SER A CA 1
ATOM 1709 C C . SER A 1 226 ? -27.172 -6.012 24.438 1 26 226 SER A C 1
ATOM 1711 O O . SER A 1 226 ? -26.5 -6.969 24.047 1 26 226 SER A O 1
ATOM 1713 N N . LYS A 1 227 ? -27.359 -5.984 25.703 1 21.08 227 LYS A N 1
ATOM 1714 C CA . LYS A 1 227 ? -27.828 -7.176 26.391 1 21.08 227 LYS A CA 1
ATOM 1715 C C . LYS A 1 227 ? -29.156 -7.664 25.812 1 21.08 227 LYS A C 1
ATOM 1717 O O . LYS A 1 227 ? -30.016 -6.855 25.453 1 21.08 227 LYS A O 1
ATOM 1722 N N . MET B 1 1 ? 19.438 31.5 -55.219 1 17.11 1 MET B N 1
ATOM 1723 C CA . MET B 1 1 ? 19.391 30.938 -56.562 1 17.11 1 MET B CA 1
ATOM 1724 C C . MET B 1 1 ? 18.547 29.672 -56.594 1 17.11 1 MET B C 1
ATOM 1726 O O . MET B 1 1 ? 18.266 29.062 -55.562 1 17.11 1 MET B O 1
ATOM 1730 N N . GLN B 1 2 ? 18.562 28.984 -57.781 1 17.25 2 GLN B N 1
ATOM 1731 C CA . GLN B 1 2 ? 17.797 28.219 -58.75 1 17.25 2 GLN B CA 1
ATOM 1732 C C . GLN B 1 2 ? 17.656 26.766 -58.344 1 17.25 2 GLN B C 1
ATOM 1734 O O . GLN B 1 2 ? 16.578 26.188 -58.438 1 17.25 2 GLN B O 1
ATOM 1739 N N . SER B 1 3 ? 18.766 26 -58.344 1 15.16 3 SER B N 1
ATOM 1740 C CA . SER B 1 3 ? 18.812 24.875 -59.281 1 15.16 3 SER B CA 1
ATOM 1741 C C . SER B 1 3 ? 17.969 23.719 -58.781 1 15.16 3 SER B C 1
ATOM 1743 O O . SER B 1 3 ? 17.141 23.172 -59.531 1 15.16 3 SER B O 1
ATOM 1745 N N . ILE B 1 4 ? 18.641 22.703 -58.125 1 17.12 4 ILE B N 1
ATOM 1746 C CA . ILE B 1 4 ? 18.875 21.406 -58.75 1 17.12 4 ILE B CA 1
ATOM 1747 C C . ILE B 1 4 ? 17.609 20.547 -58.625 1 17.12 4 ILE B C 1
ATOM 1749 O O . ILE B 1 4 ? 16.781 20.766 -57.75 1 17.12 4 ILE B O 1
ATOM 1753 N N . LEU B 1 5 ? 17.734 19.359 -59.031 1 17.33 5 LEU B N 1
ATOM 1754 C CA . LEU B 1 5 ? 17.344 18.344 -60 1 17.33 5 LEU B CA 1
ATOM 1755 C C . LEU B 1 5 ? 16.219 17.469 -59.438 1 17.33 5 LEU B C 1
ATOM 1757 O O . LEU B 1 5 ? 15.992 17.438 -58.219 1 17.33 5 LEU B O 1
ATOM 1761 N N . GLY B 1 6 ? 16.109 16.312 -59.906 1 16.05 6 GLY B N 1
ATOM 1762 C CA . GLY B 1 6 ? 15.328 15.508 -60.844 1 16.05 6 GLY B CA 1
ATOM 1763 C C . GLY B 1 6 ? 14.492 14.445 -60.156 1 16.05 6 GLY B C 1
ATOM 1764 O O . GLY B 1 6 ? 13.289 14.328 -60.406 1 16.05 6 GLY B O 1
ATOM 1765 N N . ARG B 1 7 ? 15.188 13.297 -59.625 1 16.2 7 ARG B N 1
ATOM 1766 C CA . ARG B 1 7 ? 14.984 12.039 -60.344 1 16.2 7 ARG B CA 1
ATOM 1767 C C . ARG B 1 7 ? 13.672 11.383 -59.906 1 16.2 7 ARG B C 1
ATOM 1769 O O . ARG B 1 7 ? 13.109 11.719 -58.875 1 16.2 7 ARG B O 1
ATOM 1776 N N . HIS B 1 8 ? 13.531 10.039 -60.25 1 17.12 8 HIS B N 1
ATOM 1777 C CA . HIS B 1 8 ? 12.805 9.07 -61.062 1 17.12 8 HIS B CA 1
ATOM 1778 C C . HIS B 1 8 ? 11.75 8.336 -60.25 1 17.12 8 HIS B C 1
ATOM 1780 O O . HIS B 1 8 ? 11.703 8.461 -59.031 1 17.12 8 HIS B O 1
ATOM 1786 N N . GLY B 1 9 ? 11.742 6.949 -60.406 1 15.7 9 GLY B N 1
ATOM 1787 C CA . GLY B 1 9 ? 10.898 6 -61.094 1 15.7 9 GLY B CA 1
ATOM 1788 C C . GLY B 1 9 ? 9.953 5.246 -60.188 1 15.7 9 GLY B C 1
ATOM 1789 O O . GLY B 1 9 ? 8.742 5.227 -60.406 1 15.7 9 GLY B O 1
ATOM 1790 N N . ARG B 1 10 ? 10.445 4.027 -59.5 1 15.89 10 ARG B N 1
ATOM 1791 C CA . ARG B 1 10 ? 9.969 2.766 -60.031 1 15.89 10 ARG B CA 1
ATOM 1792 C C . ARG B 1 10 ? 8.648 2.346 -59.406 1 15.89 10 ARG B C 1
ATOM 1794 O O . ARG B 1 10 ? 7.691 2.008 -60.094 1 15.89 10 ARG B O 1
ATOM 1801 N N . ALA B 1 11 ? 8.672 1.794 -58.031 1 15.73 11 ALA B N 1
ATOM 1802 C CA . ALA B 1 11 ? 8.477 0.353 -57.906 1 15.73 11 ALA B CA 1
ATOM 1803 C C . ALA B 1 11 ? 7 -0.012 -57.969 1 15.73 11 ALA B C 1
ATOM 1805 O O . ALA B 1 11 ? 6.141 0.799 -57.594 1 15.73 11 ALA B O 1
ATOM 1806 N N . ALA B 1 12 ? 6.691 -1.471 -58.031 1 16.72 12 ALA B N 1
ATOM 1807 C CA . ALA B 1 12 ? 5.926 -2.518 -58.719 1 16.72 12 ALA B CA 1
ATOM 1808 C C . ALA B 1 12 ? 4.562 -2.707 -58.062 1 16.72 12 ALA B C 1
ATOM 1810 O O . ALA B 1 12 ? 4.305 -2.164 -56.969 1 16.72 12 ALA B O 1
ATOM 1811 N N . LYS B 1 13 ? 4.34 -4.062 -57.531 1 16.91 13 LYS B N 1
ATOM 1812 C CA . LYS B 1 13 ? 3.586 -5.16 -58.125 1 16.91 13 LYS B CA 1
ATOM 1813 C C . LYS B 1 13 ? 2.191 -5.27 -57.531 1 16.91 13 LYS B C 1
ATOM 1815 O O . LYS B 1 13 ? 1.991 -4.926 -56.344 1 16.91 13 LYS B O 1
ATOM 1820 N N . PRO B 1 14 ? 1.157 -5.941 -58.156 1 18.52 14 PRO B N 1
ATOM 1821 C CA . PRO B 1 14 ? -0.292 -6.133 -58.25 1 18.52 14 PRO B CA 1
ATOM 1822 C C . PRO B 1 14 ? -0.814 -7.16 -57.25 1 18.52 14 PRO B C 1
ATOM 1824 O O . PRO B 1 14 ? -2.016 -7.43 -57.219 1 18.52 14 PRO B O 1
ATOM 1827 N N . CYS B 1 15 ? -0.041 -7.559 -56.031 1 17.3 15 CYS B N 1
ATOM 1828 C CA . CYS B 1 15 ? -0.361 -8.961 -55.812 1 17.3 15 CYS B CA 1
ATOM 1829 C C . CYS B 1 15 ? -1.868 -9.172 -55.719 1 17.3 15 CYS B C 1
ATOM 1831 O O . CYS B 1 15 ? -2.594 -8.32 -55.219 1 17.3 15 CYS B O 1
ATOM 1833 N N . GLY B 1 16 ? -2.316 -10.477 -56.219 1 16.94 16 GLY B N 1
ATOM 1834 C CA . GLY B 1 16 ? -3.393 -11.281 -56.781 1 16.94 16 GLY B CA 1
ATOM 1835 C C . GLY B 1 16 ? -4.527 -11.531 -55.781 1 16.94 16 GLY B C 1
ATOM 1836 O O . GLY B 1 16 ? -4.445 -11.133 -54.625 1 16.94 16 GLY B O 1
ATOM 1837 N N . GLN B 1 17 ? -5.145 -12.891 -55.781 1 17.77 17 GLN B N 1
ATOM 1838 C CA . GLN B 1 17 ? -6.398 -13.586 -56.062 1 17.77 17 GLN B CA 1
ATOM 1839 C C . GLN B 1 17 ? -7.062 -14.062 -54.781 1 17.77 17 GLN B C 1
ATOM 1841 O O . GLN B 1 17 ? -7.988 -14.875 -54.812 1 17.77 17 GLN B O 1
ATOM 1846 N N . CYS B 1 18 ? -6.695 -13.82 -53.5 1 17.61 18 CYS B N 1
ATOM 1847 C CA . CYS B 1 18 ? -6.984 -14.914 -52.594 1 17.61 18 CYS B CA 1
ATOM 1848 C C . CYS B 1 18 ? -8.477 -15.203 -52.531 1 17.61 18 CYS B C 1
ATOM 1850 O O . CYS B 1 18 ? -9.281 -14.297 -52.281 1 17.61 18 CYS B O 1
ATOM 1852 N N . LYS B 1 19 ? -8.812 -16.516 -52.844 1 17.77 19 LYS B N 1
ATOM 1853 C CA . LYS B 1 19 ? -10 -17.328 -53.094 1 17.77 19 LYS B CA 1
ATOM 1854 C C . LYS B 1 19 ? -10.891 -17.391 -51.875 1 17.77 19 LYS B C 1
ATOM 1856 O O . LYS B 1 19 ? -10.398 -17.391 -50.75 1 17.77 19 LYS B O 1
ATOM 1861 N N . ARG B 1 20 ? -12.312 -17.25 -52.031 1 19.98 20 ARG B N 1
ATOM 1862 C CA . ARG B 1 20 ? -13.586 -17.125 -51.312 1 19.98 20 ARG B CA 1
ATOM 1863 C C . ARG B 1 20 ? -13.977 -18.453 -50.688 1 19.98 20 ARG B C 1
ATOM 1865 O O . ARG B 1 20 ? -14.391 -19.391 -51.344 1 19.98 20 ARG B O 1
ATOM 1872 N N . VAL B 1 21 ? -13.008 -19.062 -49.719 1 20.02 21 VAL B N 1
ATOM 1873 C CA . VAL B 1 21 ? -13.305 -20.406 -49.25 1 20.02 21 VAL B CA 1
ATOM 1874 C C . VAL B 1 21 ? -14.75 -20.484 -48.75 1 20.02 21 VAL B C 1
ATOM 1876 O O . VAL B 1 21 ? -15.195 -19.641 -47.969 1 20.02 21 VAL B O 1
ATOM 1879 N N . GLY B 1 22 ? -15.641 -21.219 -49.5 1 18.7 22 GLY B N 1
ATOM 1880 C CA . GLY B 1 22 ? -17.062 -21.5 -49.5 1 18.7 22 GLY B CA 1
ATOM 1881 C C . GLY B 1 22 ? -17.516 -22.312 -48.312 1 18.7 22 GLY B C 1
ATOM 1882 O O . GLY B 1 22 ? -16.859 -23.281 -47.906 1 18.7 22 GLY B O 1
ATOM 1883 N N . TYR B 1 23 ? -18.234 -21.719 -47.281 1 19.77 23 TYR B N 1
ATOM 1884 C CA . TYR B 1 23 ? -18.812 -22.172 -46 1 19.77 23 TYR B CA 1
ATOM 1885 C C . TYR B 1 23 ? -19.812 -23.297 -46.25 1 19.77 23 TYR B C 1
ATOM 1887 O O . TYR B 1 23 ? -20.844 -23.094 -46.906 1 19.77 23 TYR B O 1
ATOM 1895 N N . ALA B 1 24 ? -19.281 -24.562 -46.562 1 19.66 24 ALA B N 1
ATOM 1896 C CA . ALA B 1 24 ? -20.078 -25.75 -46.875 1 19.66 24 ALA B CA 1
ATOM 1897 C C . ALA B 1 24 ? -21.078 -26.047 -45.75 1 19.66 24 ALA B C 1
ATOM 1899 O O . ALA B 1 24 ? -20.688 -26.094 -44.594 1 19.66 24 ALA B O 1
ATOM 1900 N N . LEU B 1 25 ? -22.391 -25.906 -46 1 21.2 25 LEU B N 1
ATOM 1901 C CA . LEU B 1 25 ? -23.656 -26.109 -45.281 1 21.2 25 LEU B CA 1
ATOM 1902 C C . LEU B 1 25 ? -23.875 -27.578 -45 1 21.2 25 LEU B C 1
ATOM 1904 O O . LEU B 1 25 ? -24.016 -28.406 -45.906 1 21.2 25 LEU B O 1
ATOM 1908 N N . VAL B 1 26 ? -23.141 -28.234 -43.969 1 19.72 26 VAL B N 1
ATOM 1909 C CA . VAL B 1 26 ? -23.094 -29.656 -43.594 1 19.72 26 VAL B CA 1
ATOM 1910 C C . VAL B 1 26 ? -24.5 -30.172 -43.344 1 19.72 26 VAL B C 1
ATOM 1912 O O . VAL B 1 26 ? -25.234 -29.625 -42.5 1 19.72 26 VAL B O 1
ATOM 1915 N N . GLN B 1 27 ? -25.109 -30.766 -44.344 1 21 27 GLN B N 1
ATOM 1916 C CA . GLN B 1 27 ? -26.422 -31.375 -44.469 1 21 27 GLN B CA 1
ATOM 1917 C C . GLN B 1 27 ? -26.562 -32.562 -43.5 1 21 27 GLN B C 1
ATOM 1919 O O . GLN B 1 27 ? -25.719 -33.469 -43.531 1 21 27 GLN B O 1
ATOM 1924 N N . ALA B 1 28 ? -27.266 -32.438 -42.344 1 21.69 28 ALA B N 1
ATOM 1925 C CA . ALA B 1 28 ? -27.531 -33.312 -41.188 1 21.69 28 ALA B CA 1
ATOM 1926 C C . ALA B 1 28 ? -28.281 -34.562 -41.625 1 21.69 28 ALA B C 1
ATOM 1928 O O . ALA B 1 28 ? -29.422 -34.5 -42.094 1 21.69 28 ALA B O 1
ATOM 1929 N N . ASN B 1 29 ? -27.5 -35.5 -42.312 1 20.52 29 ASN B N 1
ATOM 1930 C CA . ASN B 1 29 ? -28.156 -36.656 -42.875 1 20.52 29 ASN B CA 1
ATOM 1931 C C . ASN B 1 29 ? -28.812 -37.531 -41.812 1 20.52 29 ASN B C 1
ATOM 1933 O O . ASN B 1 29 ? -28.219 -37.781 -40.75 1 20.52 29 ASN B O 1
ATOM 1937 N N . PRO B 1 30 ? -30.094 -37.812 -41.844 1 24.36 30 PRO B N 1
ATOM 1938 C CA . PRO B 1 30 ? -31.078 -38.438 -40.938 1 24.36 30 PRO B CA 1
ATOM 1939 C C . PRO B 1 30 ? -30.875 -39.938 -40.812 1 24.36 30 PRO B C 1
ATOM 1941 O O . PRO B 1 30 ? -31.719 -40.625 -40.188 1 24.36 30 PRO B O 1
ATOM 1944 N N . HIS B 1 31 ? -29.531 -40.438 -40.719 1 21.86 31 HIS B N 1
ATOM 1945 C CA . HIS B 1 31 ? -29.375 -41.844 -41.062 1 21.86 31 HIS B CA 1
ATOM 1946 C C . HIS B 1 31 ? -30.125 -42.75 -40.062 1 21.86 31 HIS B C 1
ATOM 1948 O O . HIS B 1 31 ? -30.297 -42.375 -38.906 1 21.86 31 HIS B O 1
ATOM 1954 N N . GLY B 1 32 ? -30.906 -43.719 -40.562 1 23.45 32 GLY B N 1
ATOM 1955 C CA . GLY B 1 32 ? -31.906 -44.719 -40.281 1 23.45 32 GLY B CA 1
ATOM 1956 C C . GLY B 1 32 ? -31.359 -45.875 -39.469 1 23.45 32 GLY B C 1
ATOM 1957 O O . GLY B 1 32 ? -30.438 -46.562 -39.906 1 23.45 32 GLY B O 1
ATOM 1958 N N . PHE B 1 33 ? -31.188 -45.75 -38.125 1 21.42 33 PHE B N 1
ATOM 1959 C CA . PHE B 1 33 ? -30.5 -46.656 -37.188 1 21.42 33 PHE B CA 1
ATOM 1960 C C . PHE B 1 33 ? -31.109 -48.062 -37.25 1 21.42 33 PHE B C 1
ATOM 1962 O O . PHE B 1 33 ? -32.312 -48.219 -37.031 1 21.42 33 PHE B O 1
ATOM 1969 N N . ARG B 1 34 ? -30.5 -48.875 -38.125 1 22.36 34 ARG B N 1
ATOM 1970 C CA . ARG B 1 34 ? -30.938 -50.25 -38.406 1 22.36 34 ARG B CA 1
ATOM 1971 C C . ARG B 1 34 ? -30.938 -51.094 -37.125 1 22.36 34 ARG B C 1
ATOM 1973 O O . ARG B 1 34 ? -30.094 -50.906 -36.25 1 22.36 34 ARG B O 1
ATOM 1980 N N . ALA B 1 35 ? -31.906 -52.062 -36.938 1 25.05 35 ALA B N 1
ATOM 1981 C CA . ALA B 1 35 ? -32.531 -52.938 -35.938 1 25.05 35 ALA B CA 1
ATOM 1982 C C . ALA B 1 35 ? -31.609 -54.094 -35.594 1 25.05 35 ALA B C 1
ATOM 1984 O O . ALA B 1 35 ? -31.422 -55.031 -36.375 1 25.05 35 ALA B O 1
ATOM 1985 N N . GLY B 1 36 ? -30.234 -53.844 -35.281 1 20.28 36 GLY B N 1
ATOM 1986 C CA . GLY B 1 36 ? -29.312 -54.969 -35.281 1 20.28 36 GLY B CA 1
ATOM 1987 C C . GLY B 1 36 ? -29.719 -56.062 -34.312 1 20.28 36 GLY B C 1
ATOM 1988 O O . GLY B 1 36 ? -30.438 -55.812 -33.344 1 20.28 36 GLY B O 1
ATOM 1989 N N . ALA B 1 37 ? -29.469 -57.375 -34.812 1 24 37 ALA B N 1
ATOM 1990 C CA . ALA B 1 37 ? -29.766 -58.781 -34.469 1 24 37 ALA B CA 1
ATOM 1991 C C . ALA B 1 37 ? -29.156 -59.125 -33.125 1 24 37 ALA B C 1
ATOM 1993 O O . ALA B 1 37 ? -28.109 -58.594 -32.75 1 24 37 ALA B O 1
ATOM 1994 N N . VAL B 1 38 ? -29.891 -59.875 -32.219 1 24.02 38 VAL B N 1
ATOM 1995 C CA . VAL B 1 38 ? -29.891 -60.281 -30.828 1 24.02 38 VAL B CA 1
ATOM 1996 C C . VAL B 1 38 ? -28.766 -61.281 -30.578 1 24.02 38 VAL B C 1
ATOM 1998 O O . VAL B 1 38 ? -28.797 -62.406 -31.078 1 24.02 38 VAL B O 1
ATOM 2001 N N . ALA B 1 39 ? -27.5 -60.906 -30.922 1 23.86 39 ALA B N 1
ATOM 2002 C CA . ALA B 1 39 ? -26.484 -61.969 -30.812 1 23.86 39 ALA B CA 1
ATOM 2003 C C . ALA B 1 39 ? -26.469 -62.562 -29.422 1 23.86 39 ALA B C 1
ATOM 2005 O O . ALA B 1 39 ? -26.641 -61.844 -28.422 1 23.86 39 ALA B O 1
ATOM 2006 N N . GLN B 1 40 ? -26.641 -63.875 -29.328 1 26.5 40 GLN B N 1
ATOM 2007 C CA . GLN B 1 40 ? -26.734 -64.812 -28.25 1 26.5 40 GLN B CA 1
ATOM 2008 C C . GLN B 1 40 ? -25.484 -64.812 -27.375 1 26.5 40 GLN B C 1
ATOM 2010 O O . GLN B 1 40 ? -24.375 -65 -27.875 1 26.5 40 GLN B O 1
ATOM 2015 N N . CYS B 1 41 ? -25.438 -64.062 -26.281 1 24.02 41 CYS B N 1
ATOM 2016 C CA . CYS B 1 41 ? -24.344 -63.688 -25.375 1 24.02 41 CYS B CA 1
ATOM 2017 C C . CYS B 1 41 ? -23.688 -64.938 -24.781 1 24.02 41 CYS B C 1
ATOM 2019 O O . CYS B 1 41 ? -24.375 -65.75 -24.188 1 24.02 41 CYS B O 1
ATOM 2021 N N . ALA B 1 42 ? -22.594 -65.438 -25.453 1 26.34 42 ALA B N 1
ATOM 2022 C CA . ALA B 1 42 ? -21.734 -66.5 -25.062 1 26.34 42 ALA B CA 1
ATOM 2023 C C . ALA B 1 42 ? -21.375 -66.438 -23.578 1 26.34 42 ALA B C 1
ATOM 2025 O O . ALA B 1 42 ? -21.438 -65.375 -22.984 1 26.34 42 ALA B O 1
ATOM 2026 N N . ALA B 1 43 ? -21.016 -67.688 -22.984 1 31.53 43 ALA B N 1
ATOM 2027 C CA . ALA B 1 43 ? -20.812 -68.188 -21.609 1 31.53 43 ALA B CA 1
ATOM 2028 C C . ALA B 1 43 ? -19.719 -67.438 -20.906 1 31.53 43 ALA B C 1
ATOM 2030 O O . ALA B 1 43 ? -18.781 -66.938 -21.547 1 31.53 43 ALA B O 1
ATOM 2031 N N . PRO B 1 44 ? -19.875 -67 -19.594 1 27.88 44 PRO B N 1
ATOM 2032 C CA . PRO B 1 44 ? -19.062 -66.062 -18.797 1 27.88 44 PRO B CA 1
ATOM 2033 C C . PRO B 1 44 ? -17.625 -66.562 -18.625 1 27.88 44 PRO B C 1
ATOM 2035 O O . PRO B 1 44 ? -17.406 -67.688 -18.266 1 27.88 44 PRO B O 1
ATOM 2038 N N . ARG B 1 45 ? -16.703 -66.25 -19.625 1 30.86 45 ARG B N 1
ATOM 2039 C CA . ARG B 1 45 ? -15.32 -66.625 -19.406 1 30.86 45 ARG B CA 1
ATOM 2040 C C . ARG B 1 45 ? -14.867 -66.25 -18 1 30.86 45 ARG B C 1
ATOM 2042 O O . ARG B 1 45 ? -15.32 -65.25 -17.438 1 30.86 45 ARG B O 1
ATOM 2049 N N . ALA B 1 46 ? -14.281 -67.25 -17.25 1 33.72 46 ALA B N 1
ATOM 2050 C CA . ALA B 1 46 ? -13.688 -67.188 -15.922 1 33.72 46 ALA B CA 1
ATOM 2051 C C . ALA B 1 46 ? -12.703 -66 -15.844 1 33.72 46 ALA B C 1
ATOM 2053 O O . ALA B 1 46 ? -11.797 -65.875 -16.672 1 33.72 46 ALA B O 1
ATOM 2054 N N . SER B 1 47 ? -13.172 -64.875 -15.383 1 29.95 47 SER B N 1
ATOM 2055 C CA . SER B 1 47 ? -12.367 -63.688 -15.258 1 29.95 47 SER B CA 1
ATOM 2056 C C . SER B 1 47 ? -11.047 -63.969 -14.547 1 29.95 47 SER B C 1
ATOM 2058 O O . SER B 1 47 ? -11.039 -64.5 -13.445 1 29.95 47 SER B O 1
ATOM 2060 N N . SER B 1 48 ? -10.031 -64.375 -15.336 1 34.97 48 SER B N 1
ATOM 2061 C CA . SER B 1 48 ? -8.703 -64.312 -14.734 1 34.97 48 SER B CA 1
ATOM 2062 C C . SER B 1 48 ? -8.492 -63.062 -13.914 1 34.97 48 SER B C 1
ATOM 2064 O O . SER B 1 48 ? -8.812 -61.969 -14.367 1 34.97 48 SER B O 1
ATOM 2066 N N . GLN B 1 49 ? -8.547 -63.188 -12.617 1 33.34 49 GLN B N 1
ATOM 2067 C CA . GLN B 1 49 ? -8.219 -62.094 -11.711 1 33.34 49 GLN B CA 1
ATOM 2068 C C . GLN B 1 49 ? -6.891 -61.438 -12.094 1 33.34 49 GLN B C 1
ATOM 2070 O O . GLN B 1 49 ? -5.848 -62.094 -12.094 1 33.34 49 GLN B O 1
ATOM 2075 N N . VAL B 1 50 ? -6.871 -60.625 -13.156 1 39.5 50 VAL B N 1
ATOM 2076 C CA . VAL B 1 50 ? -5.641 -59.844 -13.289 1 39.5 50 VAL B CA 1
ATOM 2077 C C . VAL B 1 50 ? -5.262 -59.25 -11.93 1 39.5 50 VAL B C 1
ATOM 2079 O O . VAL B 1 50 ? -6.113 -58.688 -11.234 1 39.5 50 VAL B O 1
ATOM 2082 N N . PRO B 1 51 ? -4.215 -59.688 -11.352 1 40.88 51 PRO B N 1
ATOM 2083 C CA . PRO B 1 51 ? -3.816 -59.031 -10.102 1 40.88 51 PRO B CA 1
ATOM 2084 C C . PRO B 1 51 ? -3.865 -57.5 -10.195 1 40.88 51 PRO B C 1
ATOM 2086 O O . PRO B 1 51 ? -3.717 -56.938 -11.289 1 40.88 51 PRO B O 1
ATOM 2089 N N . PRO B 1 52 ? -4.621 -56.875 -9.32 1 38.41 52 PRO B N 1
ATOM 2090 C CA . PRO B 1 52 ? -4.598 -55.406 -9.398 1 38.41 52 PRO B CA 1
ATOM 2091 C C . PRO B 1 52 ? -3.195 -54.844 -9.625 1 38.41 52 PRO B C 1
ATOM 2093 O O . PRO B 1 52 ? -2.225 -55.375 -9.062 1 38.41 52 PRO B O 1
ATOM 2096 N N . SER B 1 53 ? -2.791 -54.75 -10.922 1 39.09 53 SER B N 1
ATOM 2097 C CA . SER B 1 53 ? -1.581 -53.938 -11.008 1 39.09 53 SER B CA 1
ATOM 2098 C C . SER B 1 53 ? -1.629 -52.781 -10.016 1 39.09 53 SER B C 1
ATOM 2100 O O . SER B 1 53 ? -2.533 -51.938 -10.078 1 39.09 53 SER B O 1
ATOM 2102 N N . GLY B 1 54 ? -1.28 -53 -8.805 1 38.53 54 GLY B N 1
ATOM 2103 C CA . GLY B 1 54 ? -1.001 -51.875 -7.957 1 38.53 54 GLY B CA 1
ATOM 2104 C C . GLY B 1 54 ? -0.301 -50.719 -8.695 1 38.53 54 GLY B C 1
ATOM 2105 O O . GLY B 1 54 ? 0.929 -50.688 -8.75 1 38.53 54 GLY B O 1
ATOM 2106 N N . HIS B 1 55 ? -0.827 -50.344 -9.898 1 40.25 55 HIS B N 1
ATOM 2107 C CA . HIS B 1 55 ? -0.189 -49.125 -10.328 1 40.25 55 HIS B CA 1
ATOM 2108 C C . HIS B 1 55 ? -0.06 -48.125 -9.164 1 40.25 55 HIS B C 1
ATOM 2110 O O . HIS B 1 55 ? -1.065 -47.719 -8.586 1 40.25 55 HIS B O 1
ATOM 2116 N N . THR B 1 56 ? 0.846 -48.312 -8.359 1 41.66 56 THR B N 1
ATOM 2117 C CA . THR B 1 56 ? 1.248 -47.219 -7.52 1 41.66 56 THR B CA 1
ATOM 2118 C C . THR B 1 56 ? 1.15 -45.875 -8.289 1 41.66 56 THR B C 1
ATOM 2120 O O . THR B 1 56 ? 1.873 -45.688 -9.266 1 41.66 56 THR B O 1
ATOM 2123 N N . THR B 1 57 ? -0.024 -45.469 -8.664 1 44.06 57 THR B N 1
ATOM 2124 C CA . THR B 1 57 ? -0.096 -44.094 -9.195 1 44.06 57 THR B CA 1
ATOM 2125 C C . THR B 1 57 ? 0.903 -43.188 -8.492 1 44.06 57 THR B C 1
ATOM 2127 O O . THR B 1 57 ? 0.774 -42.938 -7.293 1 44.06 57 THR B O 1
ATOM 2130 N N . ASN B 1 58 ? 2.096 -43.281 -8.641 1 43.22 58 ASN B N 1
ATOM 2131 C CA . ASN B 1 58 ? 3.014 -42.25 -8.195 1 43.22 58 ASN B CA 1
ATOM 2132 C C . ASN B 1 58 ? 2.375 -40.875 -8.266 1 43.22 58 ASN B C 1
ATOM 2134 O O . ASN B 1 58 ? 1.929 -40.438 -9.336 1 43.22 58 ASN B O 1
ATOM 2138 N N . PRO B 1 59 ? 1.797 -40.344 -7.145 1 53.47 59 PRO B N 1
ATOM 2139 C CA . PRO B 1 59 ? 1.107 -39.062 -7.219 1 53.47 59 PRO B CA 1
ATOM 2140 C C . PRO B 1 59 ? 1.815 -38.062 -8.133 1 53.47 59 PRO B C 1
ATOM 2142 O O . PRO B 1 59 ? 3.047 -38.062 -8.203 1 53.47 59 PRO B O 1
ATOM 2145 N N . GLU B 1 60 ? 1.345 -37.938 -9.336 1 59.66 60 GLU B N 1
ATOM 2146 C CA . GLU B 1 60 ? 1.885 -36.906 -10.203 1 59.66 60 GLU B CA 1
ATOM 2147 C C . GLU B 1 60 ? 2.465 -35.75 -9.398 1 59.66 60 GLU B C 1
ATOM 2149 O O . GLU B 1 60 ? 1.95 -35.406 -8.328 1 59.66 60 GLU B O 1
ATOM 2154 N N . PRO B 1 61 ? 3.75 -35.469 -9.664 1 66.25 61 PRO B N 1
ATOM 2155 C CA . PRO B 1 61 ? 4.367 -34.344 -8.93 1 66.25 61 PRO B CA 1
ATOM 2156 C C . PRO B 1 61 ? 3.49 -33.125 -8.898 1 66.25 61 PRO B C 1
ATOM 2158 O O . PRO B 1 61 ? 2.869 -32.75 -9.906 1 66.25 61 PRO B O 1
ATOM 2161 N N . VAL B 1 62 ? 3.303 -32.656 -7.699 1 79.19 62 VAL B N 1
ATOM 2162 C CA . VAL B 1 62 ? 2.469 -31.484 -7.48 1 79.19 62 VAL B CA 1
ATOM 2163 C C . VAL B 1 62 ? 2.996 -30.312 -8.312 1 79.19 62 VAL B C 1
ATOM 2165 O O . VAL B 1 62 ? 2.221 -29.578 -8.93 1 79.19 62 VAL B O 1
ATOM 2168 N N . LEU B 1 63 ? 4.398 -30.297 -8.484 1 86.31 63 LEU B N 1
ATOM 2169 C CA . LEU B 1 63 ? 5.012 -29.234 -9.273 1 86.31 63 LEU B CA 1
ATOM 2170 C C . LEU B 1 63 ? 5.527 -29.766 -10.602 1 86.31 63 LEU B C 1
ATOM 2172 O O . LEU B 1 63 ? 6.402 -30.641 -10.633 1 86.31 63 LEU B O 1
ATOM 2176 N N . THR B 1 64 ? 5.016 -29.344 -11.719 1 86.75 64 THR B N 1
ATOM 2177 C CA . THR B 1 64 ? 5.531 -29.688 -13.039 1 86.75 64 THR B CA 1
ATOM 2178 C C . THR B 1 64 ? 6.891 -29.031 -13.273 1 86.75 64 THR B C 1
ATOM 2180 O O . THR B 1 64 ? 7.242 -28.062 -12.609 1 86.75 64 THR B O 1
ATOM 2183 N N . PRO B 1 65 ? 7.688 -29.562 -14.156 1 90.06 65 PRO B N 1
ATOM 2184 C CA . PRO B 1 65 ? 8.977 -28.953 -14.484 1 90.06 65 PRO B CA 1
ATOM 2185 C C . PRO B 1 65 ? 8.836 -27.5 -14.93 1 90.06 65 PRO B C 1
ATOM 2187 O O . PRO B 1 65 ? 9.727 -26.672 -14.664 1 90.06 65 PRO B O 1
ATOM 2190 N N . GLU B 1 66 ? 7.773 -27.188 -15.641 1 87.69 66 GLU B N 1
ATOM 2191 C CA . GLU B 1 66 ? 7.535 -25.812 -16.109 1 87.69 66 GLU B CA 1
ATOM 2192 C C . GLU B 1 66 ? 7.375 -24.859 -14.93 1 87.69 66 GLU B C 1
ATOM 2194 O O . GLU B 1 66 ? 7.945 -23.766 -14.922 1 87.69 66 GLU B O 1
ATOM 2199 N N . VAL B 1 67 ? 6.594 -25.25 -13.914 1 88.75 67 VAL B N 1
ATOM 2200 C CA . VAL B 1 67 ? 6.363 -24.422 -12.734 1 88.75 67 VAL B CA 1
ATOM 2201 C C . VAL B 1 67 ? 7.664 -24.266 -11.953 1 88.75 67 VAL B C 1
ATOM 2203 O O . VAL B 1 67 ? 7.98 -23.172 -11.477 1 88.75 67 VAL B O 1
ATOM 2206 N N . GLU B 1 68 ? 8.414 -25.297 -11.844 1 90.81 68 GLU B N 1
ATOM 2207 C CA . GLU B 1 68 ? 9.688 -25.25 -11.133 1 90.81 68 GLU B CA 1
ATOM 2208 C C . GLU B 1 68 ? 10.656 -24.281 -11.812 1 90.81 68 GLU B C 1
ATOM 2210 O O . GLU B 1 68 ? 11.438 -23.609 -11.141 1 90.81 68 GLU B O 1
ATOM 2215 N N . ALA B 1 69 ? 10.586 -24.297 -13.156 1 93.75 69 ALA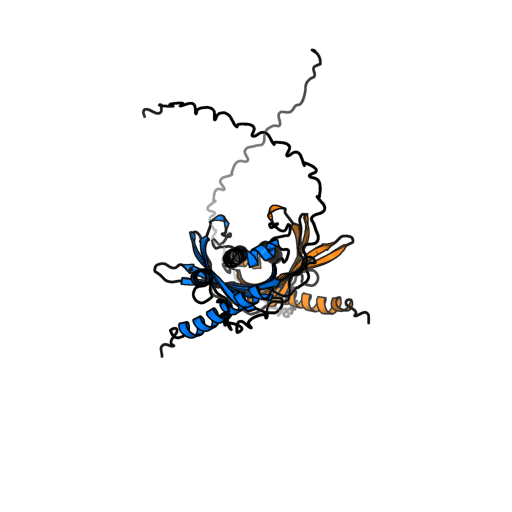 B N 1
ATOM 2216 C CA . ALA B 1 69 ? 11.461 -23.406 -13.906 1 93.75 69 ALA B CA 1
ATOM 2217 C C . ALA B 1 69 ? 11.047 -21.938 -13.711 1 93.75 69 ALA B C 1
ATOM 2219 O O . ALA B 1 69 ? 11.898 -21.047 -13.695 1 93.75 69 ALA B O 1
ATOM 2220 N N . LEU B 1 70 ? 9.773 -21.734 -13.531 1 93.56 70 LEU B N 1
ATOM 2221 C CA . LEU B 1 70 ? 9.227 -20.391 -13.391 1 93.56 70 LEU B CA 1
ATOM 2222 C C . LEU B 1 70 ? 9.391 -19.875 -11.961 1 93.56 70 LEU B C 1
ATOM 2224 O O . LEU B 1 70 ? 9.352 -18.672 -11.719 1 93.56 70 LEU B O 1
ATOM 2228 N N . PHE B 1 71 ? 9.523 -20.812 -11.023 1 96.12 71 PHE B N 1
ATOM 2229 C CA . PHE B 1 71 ? 9.688 -20.5 -9.609 1 96.12 71 PHE B CA 1
ATOM 2230 C C . PHE B 1 71 ? 10.945 -21.141 -9.055 1 96.12 71 PHE B C 1
ATOM 2232 O O . PHE B 1 71 ? 10.883 -21.922 -8.109 1 96.12 71 PHE B O 1
ATOM 2239 N N . PRO B 1 72 ? 12.109 -20.734 -9.594 1 95.81 72 PRO B N 1
ATOM 2240 C CA . PRO B 1 72 ? 13.328 -21.328 -9.039 1 95.81 72 PRO B CA 1
ATOM 2241 C C . PRO B 1 72 ? 13.461 -21.094 -7.539 1 95.81 72 PRO B C 1
ATOM 2243 O O . PRO B 1 72 ? 13.359 -19.953 -7.07 1 95.81 72 PRO B O 1
ATOM 2246 N N . GLY B 1 73 ? 13.68 -22.203 -6.758 1 95.25 73 GLY B N 1
ATOM 2247 C CA . GLY B 1 73 ? 13.773 -22.109 -5.309 1 95.25 73 GLY B CA 1
ATOM 2248 C C . GLY B 1 73 ? 12.469 -21.719 -4.645 1 95.25 73 GLY B C 1
ATOM 2249 O O . GLY B 1 73 ? 12.469 -21.266 -3.502 1 95.25 73 GLY B O 1
ATOM 2250 N N . GLY B 1 74 ? 11.359 -21.688 -5.43 1 96.5 74 GLY B N 1
ATOM 2251 C CA . GLY B 1 74 ? 10.039 -21.375 -4.898 1 96.5 74 GLY B CA 1
ATOM 2252 C C . GLY B 1 74 ? 9.688 -19.891 -4.996 1 96.5 74 GLY B C 1
ATOM 2253 O O . GLY B 1 74 ? 8.734 -19.438 -4.359 1 96.5 74 GLY B O 1
ATOM 2254 N N . GLU B 1 75 ? 10.484 -19.203 -5.762 1 97.69 75 GLU B N 1
ATOM 2255 C CA . GLU B 1 75 ? 10.281 -17.75 -5.867 1 97.69 75 GLU B CA 1
ATOM 2256 C C . GLU B 1 75 ? 10.164 -17.312 -7.324 1 97.69 75 GLU B C 1
ATOM 2258 O O . GLU B 1 75 ? 11 -17.688 -8.156 1 97.69 75 GLU B O 1
ATOM 2263 N N . PHE B 1 76 ? 9.117 -16.594 -7.633 1 97.69 76 PHE B N 1
ATOM 2264 C CA . PHE B 1 76 ? 8.891 -15.977 -8.938 1 97.69 76 PHE B CA 1
ATOM 2265 C C . PHE B 1 76 ? 9.562 -14.609 -9.016 1 97.69 76 PHE B C 1
ATOM 2267 O O . PHE B 1 76 ? 9.656 -13.898 -8.008 1 97.69 76 PHE B O 1
ATOM 2274 N N . SER B 1 77 ? 10.039 -14.211 -10.25 1 98.38 77 SER B N 1
ATOM 2275 C CA . SER B 1 77 ? 10.625 -12.891 -10.461 1 98.38 77 SER B CA 1
ATOM 2276 C C . SER B 1 77 ? 10.055 -12.227 -11.711 1 98.38 77 SER B C 1
ATOM 2278 O O . SER B 1 77 ? 9.984 -12.844 -12.773 1 98.38 77 SER B O 1
ATOM 2280 N N . GLU B 1 78 ? 9.617 -11 -11.562 1 98 78 GLU B N 1
ATOM 2281 C CA . GLU B 1 78 ? 9.188 -10.133 -12.648 1 98 78 GLU B CA 1
ATOM 2282 C C . GLU B 1 78 ? 10.109 -8.93 -12.797 1 98 78 GLU B C 1
ATOM 2284 O O . GLU B 1 78 ? 1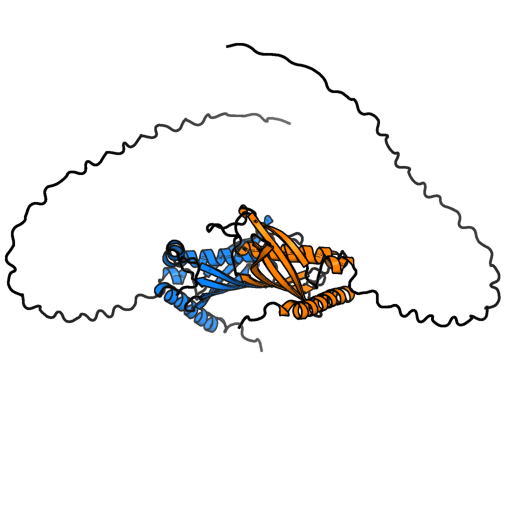0.344 -8.195 -11.836 1 98 78 GLU B O 1
ATOM 2289 N N . HIS B 1 79 ? 10.648 -8.75 -14.031 1 98.38 79 HIS B N 1
ATOM 2290 C CA . HIS B 1 79 ? 11.578 -7.656 -14.266 1 98.38 79 HIS B CA 1
ATOM 2291 C C . HIS B 1 79 ? 10.875 -6.465 -14.906 1 98.38 79 HIS B C 1
ATOM 2293 O O . HIS B 1 79 ? 10.07 -6.633 -15.82 1 98.38 79 HIS B O 1
ATOM 2299 N N . MET B 1 80 ? 11.195 -5.293 -14.312 1 98.56 80 MET B N 1
ATOM 2300 C CA . MET B 1 80 ? 10.57 -4.059 -14.773 1 98.56 80 MET B CA 1
ATOM 2301 C C . MET B 1 80 ? 11.57 -2.91 -14.781 1 98.56 80 MET B C 1
ATOM 2303 O O . MET B 1 80 ? 12.695 -3.055 -14.289 1 98.56 80 MET B O 1
ATOM 2307 N N . GLN B 1 81 ? 11.164 -1.808 -15.414 1 98.75 81 GLN B N 1
ATOM 2308 C CA . GLN B 1 81 ? 11.93 -0.567 -15.438 1 98.75 81 GLN B CA 1
ATOM 2309 C C . GLN B 1 81 ? 11.055 0.629 -15.07 1 98.75 81 GLN B C 1
ATOM 2311 O O . GLN B 1 81 ? 9.922 0.746 -15.547 1 98.75 81 GLN B O 1
ATOM 2316 N N . VAL B 1 82 ? 11.641 1.527 -14.258 1 98.81 82 VAL B N 1
ATOM 2317 C CA . VAL B 1 82 ? 10.898 2.695 -13.797 1 98.81 82 VAL B CA 1
ATOM 2318 C C . VAL B 1 82 ? 10.586 3.613 -14.977 1 98.81 82 VAL B C 1
ATOM 2320 O O . VAL B 1 82 ? 11.461 3.887 -15.805 1 98.81 82 VAL B O 1
ATOM 2323 N N . ARG B 1 83 ? 9.359 4.07 -15.008 1 98.44 83 ARG B N 1
ATOM 2324 C CA . ARG B 1 83 ? 8.93 5.066 -15.984 1 98.44 83 ARG B CA 1
ATOM 2325 C C . ARG B 1 83 ? 8.891 6.457 -15.359 1 98.44 83 ARG B C 1
ATOM 2327 O O . ARG B 1 83 ? 8.617 6.602 -14.164 1 98.44 83 ARG B O 1
ATOM 2334 N N . ASP B 1 84 ? 9 7.469 -16.172 1 97.19 84 ASP B N 1
ATOM 2335 C CA . ASP B 1 84 ? 9.18 8.828 -15.672 1 97.19 84 ASP B CA 1
ATOM 2336 C C . ASP B 1 84 ? 7.926 9.32 -14.945 1 97.19 84 ASP B C 1
ATOM 2338 O O . ASP B 1 84 ? 8.023 10.039 -13.953 1 97.19 84 ASP B O 1
ATOM 2342 N N . TYR B 1 85 ? 6.773 8.945 -15.359 1 96.81 85 TYR B N 1
ATOM 2343 C CA . TYR B 1 85 ? 5.543 9.461 -14.773 1 96.81 85 TYR B CA 1
ATOM 2344 C C . TYR B 1 85 ? 5.293 8.844 -13.398 1 96.81 85 TYR B C 1
ATOM 2346 O O . TYR B 1 85 ? 4.363 9.25 -12.688 1 96.81 85 TYR B O 1
ATOM 2354 N N . GLU B 1 86 ? 6.109 7.863 -13.016 1 98.25 86 GLU B N 1
ATOM 2355 C CA . GLU B 1 86 ? 5.945 7.188 -11.734 1 98.25 86 GLU B CA 1
ATOM 2356 C C . GLU B 1 86 ? 6.664 7.945 -10.617 1 98.25 86 GLU B C 1
ATOM 2358 O O . GLU B 1 86 ? 6.504 7.621 -9.438 1 98.25 86 GLU B O 1
ATOM 2363 N N . LEU B 1 87 ? 7.457 9 -10.953 1 96.75 87 LEU B N 1
ATOM 2364 C CA . LEU B 1 87 ? 8.242 9.766 -9.992 1 96.75 87 LEU B CA 1
ATOM 2365 C C . LEU B 1 87 ? 7.395 10.852 -9.336 1 96.75 87 LEU B C 1
ATOM 2367 O O . LEU B 1 87 ? 6.426 11.328 -9.93 1 96.75 87 LEU B O 1
ATOM 2371 N N . ASP B 1 88 ? 7.789 11.172 -8.109 1 92.12 88 ASP B N 1
ATOM 2372 C CA . ASP B 1 88 ? 7.137 12.297 -7.445 1 92.12 88 ASP B CA 1
ATOM 2373 C C . ASP B 1 88 ? 8.008 13.547 -7.492 1 92.12 88 ASP B C 1
ATOM 2375 O O . ASP B 1 88 ? 8.977 13.609 -8.258 1 92.12 88 ASP B O 1
ATOM 2379 N N . GLN B 1 89 ? 7.605 14.609 -6.816 1 85.56 89 GLN B N 1
ATOM 2380 C CA . GLN B 1 89 ? 8.25 15.922 -6.863 1 85.56 89 GLN B CA 1
ATOM 2381 C C . GLN B 1 89 ? 9.68 15.844 -6.336 1 85.56 89 GLN B C 1
ATOM 2383 O O . GLN B 1 89 ? 10.469 16.781 -6.531 1 85.56 89 GLN B O 1
ATOM 2388 N N . PHE B 1 90 ? 10.07 14.742 -5.625 1 84.75 90 PHE B N 1
ATOM 2389 C CA . PHE B 1 90 ? 11.414 14.586 -5.074 1 84.75 90 PHE B CA 1
ATOM 2390 C C . PHE B 1 90 ? 12.289 13.75 -6.004 1 84.75 90 PHE B C 1
ATOM 2392 O O . PHE B 1 90 ? 13.383 13.336 -5.621 1 84.75 90 PHE B O 1
ATOM 2399 N N . ASN B 1 91 ? 11.805 13.398 -7.156 1 91.69 91 ASN B N 1
ATOM 2400 C CA . ASN B 1 91 ? 12.516 12.703 -8.227 1 91.69 91 ASN B CA 1
ATOM 2401 C C . ASN B 1 91 ? 12.844 11.266 -7.836 1 91.69 91 ASN B C 1
ATOM 2403 O O . ASN B 1 91 ? 13.906 10.758 -8.188 1 91.69 91 ASN B O 1
ATOM 2407 N N . VAL B 1 92 ? 12.016 10.688 -7.051 1 94.75 92 VAL B N 1
ATOM 2408 C CA . VAL B 1 92 ? 12.039 9.266 -6.746 1 94.75 92 VAL B CA 1
ATOM 2409 C C . VAL B 1 92 ? 10.664 8.656 -7.035 1 94.75 92 VAL B C 1
ATOM 2411 O O . VAL B 1 92 ? 9.68 9.383 -7.191 1 94.75 92 VAL B O 1
ATOM 2414 N N . VAL B 1 93 ? 10.617 7.328 -7.156 1 97.75 93 VAL B N 1
ATOM 2415 C CA . VAL B 1 93 ? 9.328 6.688 -7.371 1 97.75 93 VAL B CA 1
ATOM 2416 C C . VAL B 1 93 ? 8.406 6.965 -6.184 1 97.75 93 VAL B C 1
ATOM 2418 O O . VAL B 1 93 ? 8.797 6.762 -5.027 1 97.75 93 VAL B O 1
ATOM 2421 N N . ASN B 1 94 ? 7.246 7.414 -6.48 1 96.44 94 ASN B N 1
ATOM 2422 C CA . ASN B 1 94 ? 6.246 7.68 -5.449 1 96.44 94 ASN B CA 1
ATOM 2423 C C . ASN B 1 94 ? 5.926 6.422 -4.648 1 96.44 94 ASN B C 1
ATOM 2425 O O . ASN B 1 94 ? 5.762 5.34 -5.219 1 96.44 94 ASN B O 1
ATOM 2429 N N . ASN B 1 95 ? 5.801 6.574 -3.334 1 97 95 ASN B N 1
ATOM 2430 C CA . ASN B 1 95 ? 5.566 5.434 -2.453 1 97 95 ASN B CA 1
ATOM 2431 C C . ASN B 1 95 ? 4.305 4.672 -2.846 1 97 95 ASN B C 1
ATOM 2433 O O . ASN B 1 95 ? 4.246 3.449 -2.715 1 97 95 ASN B O 1
ATOM 2437 N N . ALA B 1 96 ? 3.312 5.383 -3.33 1 97.69 96 ALA B N 1
ATOM 2438 C CA . ALA B 1 96 ? 2.045 4.742 -3.676 1 97.69 96 ALA B CA 1
ATOM 2439 C C . ALA B 1 96 ? 2.207 3.824 -4.887 1 97.69 96 ALA B C 1
ATOM 2441 O O . ALA B 1 96 ? 1.414 2.902 -5.086 1 97.69 96 ALA B O 1
ATOM 2442 N N . VAL B 1 97 ? 3.201 4.059 -5.684 1 98.56 97 VAL B N 1
ATOM 2443 C CA . VAL B 1 97 ? 3.422 3.297 -6.91 1 98.56 97 VAL B CA 1
ATOM 2444 C C . VAL B 1 97 ? 3.92 1.896 -6.562 1 98.56 97 VAL B C 1
ATOM 2446 O O . VAL B 1 97 ? 3.635 0.934 -7.281 1 98.56 97 VAL B O 1
ATOM 2449 N N . TYR B 1 98 ? 4.609 1.726 -5.477 1 98.88 98 TYR B N 1
ATOM 2450 C CA . TYR B 1 98 ? 5.172 0.436 -5.098 1 98.88 98 TYR B CA 1
ATOM 2451 C C . TYR B 1 98 ? 4.078 -0.606 -4.91 1 98.88 98 TYR B C 1
ATOM 2453 O O . TYR B 1 98 ? 4.285 -1.791 -5.184 1 98.88 98 TYR B O 1
ATOM 2461 N N . SER B 1 99 ? 2.889 -0.138 -4.445 1 98.69 99 SER B N 1
ATOM 2462 C CA . SER B 1 99 ? 1.76 -1.058 -4.348 1 98.69 99 SER B CA 1
ATOM 2463 C C . SER B 1 99 ? 1.398 -1.633 -5.715 1 98.69 99 SER B C 1
ATOM 2465 O O . SER B 1 99 ? 1.029 -2.805 -5.82 1 98.69 99 SER B O 1
ATOM 2467 N N . SER B 1 100 ? 1.517 -0.849 -6.711 1 98.19 100 SER B N 1
ATOM 2468 C CA . SER B 1 100 ? 1.242 -1.31 -8.07 1 98.19 100 SER B CA 1
ATOM 2469 C C . SER B 1 100 ? 2.297 -2.307 -8.539 1 98.19 100 SER B C 1
ATOM 2471 O O . SER B 1 100 ? 1.978 -3.285 -9.211 1 98.19 100 SER B O 1
ATOM 2473 N N . TYR B 1 101 ? 3.555 -2.039 -8.227 1 98.81 101 TYR B N 1
ATOM 2474 C CA . TYR B 1 101 ? 4.609 -2.988 -8.562 1 98.81 101 TYR B CA 1
ATOM 2475 C C . TYR B 1 101 ? 4.34 -4.348 -7.934 1 98.81 101 TYR B C 1
ATOM 2477 O O . TYR B 1 101 ? 4.406 -5.379 -8.609 1 98.81 101 TYR B O 1
ATOM 2485 N N . PHE B 1 102 ? 3.992 -4.336 -6.629 1 98.69 102 PHE B N 1
ATOM 2486 C CA . PHE B 1 102 ? 3.721 -5.578 -5.914 1 98.69 102 PHE B CA 1
ATOM 2487 C C . PHE B 1 102 ? 2.504 -6.285 -6.5 1 98.69 102 PHE B C 1
ATOM 2489 O O . PHE B 1 102 ? 2.496 -7.508 -6.633 1 98.69 102 PHE B O 1
ATOM 2496 N N . GLN B 1 103 ? 1.496 -5.52 -6.816 1 97.25 103 GLN B N 1
ATOM 2497 C CA . GLN B 1 103 ? 0.306 -6.102 -7.426 1 97.25 103 GLN B CA 1
ATOM 2498 C C . GLN B 1 103 ? 0.643 -6.785 -8.75 1 97.25 103 GLN B C 1
ATOM 2500 O O . GLN B 1 103 ? 0.238 -7.926 -8.984 1 97.25 103 GLN B O 1
ATOM 2505 N N . HIS B 1 104 ? 1.334 -6.051 -9.57 1 95.88 104 HIS B N 1
ATOM 2506 C CA . HIS B 1 104 ? 1.707 -6.613 -10.859 1 95.88 104 HIS B CA 1
ATOM 2507 C C . HIS B 1 104 ? 2.508 -7.902 -10.688 1 95.88 104 HIS B C 1
ATOM 2509 O O . HIS B 1 104 ? 2.244 -8.898 -11.367 1 95.88 104 HIS B O 1
ATOM 2515 N N . GLY B 1 105 ? 3.465 -7.898 -9.75 1 96.5 105 GLY B N 1
ATOM 2516 C CA . GLY B 1 105 ? 4.219 -9.109 -9.461 1 96.5 105 GLY B CA 1
ATOM 2517 C C . GLY B 1 105 ? 3.336 -10.273 -9.062 1 96.5 105 GLY B C 1
ATOM 2518 O O . GLY B 1 105 ? 3.516 -11.391 -9.547 1 96.5 105 GLY B O 1
ATOM 2519 N N . ARG B 1 106 ? 2.381 -10.07 -8.203 1 94.94 106 ARG B N 1
ATOM 2520 C CA . ARG B 1 106 ? 1.461 -11.117 -7.766 1 94.94 106 ARG B CA 1
ATOM 2521 C C . ARG B 1 106 ? 0.642 -11.648 -8.938 1 94.94 106 ARG B C 1
ATOM 2523 O O . ARG B 1 106 ? 0.484 -12.859 -9.094 1 94.94 106 ARG B O 1
ATOM 2530 N N . HIS B 1 107 ? 0.123 -10.68 -9.742 1 91.31 107 HIS B N 1
ATOM 2531 C CA . HIS B 1 107 ? -0.697 -11.062 -10.883 1 91.31 107 HIS B CA 1
ATOM 2532 C C . HIS B 1 107 ? 0.087 -11.938 -11.852 1 91.31 107 HIS B C 1
ATOM 2534 O O . HIS B 1 107 ? -0.404 -12.984 -12.289 1 91.31 107 HIS B O 1
ATOM 2540 N N . GLU B 1 108 ? 1.309 -11.57 -12.172 1 93.12 108 GLU B N 1
ATOM 2541 C CA . GLU B 1 108 ? 2.135 -12.344 -13.094 1 93.12 108 GLU B CA 1
ATOM 2542 C C . GLU B 1 108 ? 2.48 -13.711 -12.516 1 93.12 108 GLU B C 1
ATOM 2544 O O . GLU B 1 108 ? 2.43 -14.719 -13.227 1 93.12 108 GLU B O 1
ATOM 2549 N N . ALA B 1 109 ? 2.842 -13.75 -11.273 1 93.62 109 ALA B N 1
ATOM 2550 C CA . ALA B 1 109 ? 3.172 -15.016 -10.633 1 93.62 109 ALA B CA 1
ATOM 2551 C C . ALA B 1 109 ? 1.99 -15.984 -10.68 1 93.62 109 ALA B C 1
ATOM 2553 O O . ALA B 1 109 ? 2.145 -17.141 -11.055 1 93.62 109 ALA B O 1
ATOM 2554 N N . LEU B 1 110 ? 0.852 -15.5 -10.305 1 88.06 110 LEU B N 1
ATOM 2555 C CA . LEU B 1 110 ? -0.341 -16.344 -10.25 1 88.06 110 LEU B CA 1
ATOM 2556 C C . LEU B 1 110 ? -0.789 -16.734 -11.656 1 88.06 110 LEU B C 1
ATOM 2558 O O . LEU B 1 110 ? -1.274 -17.844 -11.867 1 88.06 110 LEU B O 1
ATOM 2562 N N . ALA B 1 111 ? -0.601 -15.828 -12.617 1 85.31 111 ALA B N 1
ATOM 2563 C CA . ALA B 1 111 ? -0.934 -16.141 -14.008 1 85.31 111 ALA B CA 1
ATOM 2564 C C . ALA B 1 111 ? -0.071 -17.266 -14.547 1 85.31 111 ALA B C 1
ATOM 2566 O O . ALA B 1 111 ? -0.536 -18.094 -15.344 1 85.31 111 ALA B O 1
ATOM 2567 N N . MET B 1 112 ? 1.12 -17.328 -14.148 1 85.19 112 MET B N 1
ATOM 2568 C CA . MET B 1 112 ? 2.061 -18.344 -14.617 1 85.19 112 MET B CA 1
ATOM 2569 C C . MET B 1 112 ? 1.731 -19.703 -14.023 1 85.19 112 MET B C 1
ATOM 2571 O O . MET B 1 112 ? 2.111 -20.734 -14.578 1 85.19 112 MET B O 1
ATOM 2575 N N . LEU B 1 113 ? 1.287 -19.812 -12.828 1 81.06 113 LEU B N 1
ATOM 2576 C CA . LEU B 1 113 ? 0.932 -21.078 -12.188 1 81.06 113 LEU B CA 1
ATOM 2577 C C . LEU B 1 113 ? -0.306 -21.688 -12.836 1 81.06 113 LEU B C 1
ATOM 2579 O O . LEU B 1 113 ? -0.614 -22.859 -12.617 1 81.06 113 LEU B O 1
ATOM 2583 N N . GLY B 1 114 ? -0.58 -21.172 -14.055 1 62.09 114 GLY B N 1
ATOM 2584 C CA . GLY B 1 114 ? -1.583 -21.766 -14.93 1 62.09 114 GLY B CA 1
ATOM 2585 C C . GLY B 1 114 ? -2.998 -21.344 -14.586 1 62.09 114 GLY B C 1
ATOM 2586 O O . GLY B 1 114 ? -3.223 -20.688 -13.57 1 62.09 114 GLY B O 1
ATOM 2587 N N . HIS B 1 115 ? -3.891 -21.641 -15.711 1 52.81 115 HIS B N 1
ATOM 2588 C CA . HIS B 1 115 ? -5.328 -21.453 -15.875 1 52.81 115 HIS B CA 1
ATOM 2589 C C . HIS B 1 115 ? -6.074 -21.766 -14.578 1 52.81 115 HIS B C 1
ATOM 2591 O O . HIS B 1 115 ? -7.129 -21.188 -14.312 1 52.81 115 HIS B O 1
ATOM 2597 N N . ASP B 1 116 ? -5.598 -22.781 -13.875 1 50.34 116 ASP B N 1
ATOM 2598 C CA . ASP B 1 116 ? -6.477 -23.234 -12.797 1 50.34 116 ASP B CA 1
ATOM 2599 C C . ASP B 1 116 ? -6.586 -22.172 -11.695 1 50.34 116 ASP B C 1
ATOM 2601 O O . ASP B 1 116 ? -7.664 -21.953 -11.141 1 50.34 116 ASP B O 1
ATOM 2605 N N . VAL B 1 117 ? -5.543 -21.5 -11.367 1 49.78 117 VAL B N 1
ATOM 2606 C CA . VAL B 1 117 ? -5.695 -20.469 -10.344 1 49.78 117 VAL B CA 1
ATOM 2607 C C . VAL B 1 117 ? -6.387 -19.25 -10.93 1 49.78 117 VAL B C 1
ATOM 2609 O O . VAL B 1 117 ? -7.281 -18.672 -10.305 1 49.78 117 VAL B O 1
ATOM 2612 N N . ASP B 1 118 ? -5.914 -18.797 -12.117 1 48.97 118 ASP B N 1
ATOM 2613 C CA . ASP B 1 118 ? -6.621 -17.75 -12.828 1 48.97 118 ASP B CA 1
ATOM 2614 C C . ASP B 1 118 ? -7.992 -18.219 -13.305 1 48.97 118 ASP B C 1
ATOM 2616 O O . ASP B 1 118 ? -8.953 -17.453 -13.305 1 48.97 118 ASP B O 1
ATOM 2620 N N . ALA B 1 119 ? -8.031 -19.484 -13.828 1 51.03 119 ALA B N 1
ATOM 2621 C CA . ALA B 1 119 ? -9.32 -20.062 -14.18 1 51.03 119 ALA B CA 1
ATOM 2622 C C . ALA B 1 119 ? -10.258 -20.078 -12.977 1 51.03 119 ALA B C 1
ATOM 2624 O O . ALA B 1 119 ? -11.477 -19.953 -13.125 1 51.03 119 ALA B O 1
ATOM 2625 N N . TYR B 1 120 ? -9.664 -20.266 -11.922 1 51.69 120 TYR B N 1
ATOM 2626 C CA . TYR B 1 120 ? -10.492 -20.188 -10.727 1 51.69 120 TYR B CA 1
ATOM 2627 C C . TYR B 1 120 ? -11.086 -18.781 -10.57 1 51.69 120 TYR B C 1
ATOM 2629 O O . TYR B 1 120 ? -12.258 -18.641 -10.211 1 51.69 120 TYR B O 1
ATOM 2637 N N . ALA B 1 121 ? -10.195 -17.812 -10.797 1 49 121 ALA B N 1
ATOM 2638 C CA . ALA B 1 121 ? -10.781 -16.484 -10.82 1 49 121 ALA B CA 1
ATOM 2639 C C . ALA B 1 121 ? -11.906 -16.391 -11.844 1 49 121 ALA B C 1
ATOM 2641 O O . ALA B 1 121 ? -12.93 -15.75 -11.602 1 49 121 ALA B O 1
ATOM 2642 N N . ARG B 1 122 ? -11.672 -17.109 -12.922 1 46.66 122 ARG B N 1
ATOM 2643 C CA . ARG B 1 122 ? -12.742 -17.156 -13.914 1 46.66 122 ARG B CA 1
ATOM 2644 C C . ARG B 1 122 ? -13.898 -18.016 -13.43 1 46.66 122 ARG B C 1
ATOM 2646 O O . ARG B 1 122 ? -15.055 -17.766 -13.789 1 46.66 122 ARG B O 1
ATOM 2653 N N . ASP B 1 123 ? -13.57 -19.078 -12.781 1 48.56 123 ASP B N 1
ATOM 2654 C CA . ASP B 1 123 ? -14.641 -19.969 -12.359 1 48.56 123 ASP B CA 1
ATOM 2655 C C . ASP B 1 123 ? -15.336 -19.453 -11.102 1 48.56 123 ASP B C 1
ATOM 2657 O O . ASP B 1 123 ? -16.156 -20.141 -10.508 1 48.56 123 ASP B O 1
ATOM 2661 N N . GLY B 1 124 ? -15.141 -18.297 -10.789 1 49.59 124 GLY B N 1
ATOM 2662 C CA . GLY B 1 124 ? -16.016 -17.656 -9.812 1 49.59 124 GLY B CA 1
ATOM 2663 C C . GLY B 1 124 ? -15.336 -17.453 -8.469 1 49.59 124 GLY B C 1
ATOM 2664 O O . GLY B 1 124 ? -15.992 -17.109 -7.48 1 49.59 124 GLY B O 1
ATOM 2665 N N . THR B 1 125 ? -14.172 -18.031 -8.234 1 57.38 125 THR B N 1
ATOM 2666 C CA . THR B 1 125 ? -13.57 -17.781 -6.93 1 57.38 125 THR B CA 1
ATOM 2667 C C . THR B 1 125 ? -12.594 -16.609 -7.008 1 57.38 125 THR B C 1
ATOM 2669 O O . THR B 1 125 ? -11.414 -16.797 -7.293 1 57.38 125 THR B O 1
ATOM 2672 N N . PRO B 1 126 ? -13.117 -15.492 -6.879 1 69.25 126 PRO B N 1
ATOM 2673 C CA . PRO B 1 126 ? -12.234 -14.32 -6.898 1 69.25 126 PRO B CA 1
ATOM 2674 C C . PRO B 1 126 ? -11.281 -14.281 -5.707 1 69.25 126 PRO B C 1
ATOM 2676 O O . PRO B 1 126 ? -11.57 -14.859 -4.656 1 69.25 126 PRO B O 1
ATOM 2679 N N . LEU B 1 127 ? -10.031 -14.023 -5.965 1 84.38 127 LEU B N 1
ATOM 2680 C CA . LEU B 1 127 ? -9.047 -13.719 -4.938 1 84.38 127 LEU B CA 1
ATOM 2681 C C . LEU B 1 127 ? -9.086 -12.242 -4.559 1 84.38 127 LEU B C 1
ATOM 2683 O O . LEU B 1 127 ? -9.18 -11.375 -5.43 1 84.38 127 LEU B O 1
ATOM 2687 N N . ALA B 1 128 ? -9.25 -12.055 -3.221 1 90.38 128 ALA B N 1
ATOM 2688 C CA . ALA B 1 128 ? -9.258 -10.68 -2.744 1 90.38 128 ALA B CA 1
ATOM 2689 C C . ALA B 1 128 ? -8.07 -10.398 -1.827 1 90.38 128 ALA B C 1
ATOM 2691 O O . ALA B 1 128 ? -7.727 -11.227 -0.982 1 90.38 128 ALA B O 1
ATOM 2692 N N . LEU B 1 129 ? -7.43 -9.336 -2.059 1 95.81 129 LEU B N 1
ATOM 2693 C CA . LEU B 1 129 ? -6.395 -8.898 -1.134 1 95.81 129 LEU B CA 1
ATOM 2694 C C . LEU B 1 129 ? -7.004 -8.414 0.177 1 95.81 129 LEU B C 1
ATOM 2696 O O . LEU B 1 129 ? -7.816 -7.484 0.182 1 95.81 129 LEU B O 1
ATOM 2700 N N . SER B 1 130 ? -6.672 -9.016 1.287 1 97 130 SER B N 1
ATOM 2701 C CA . SER B 1 130 ? -7.227 -8.625 2.58 1 97 130 SER B CA 1
ATOM 2702 C C . SER B 1 130 ? -6.254 -7.734 3.352 1 97 130 SER B C 1
ATOM 2704 O O . SER B 1 130 ? -6.676 -6.898 4.156 1 97 130 SER B O 1
ATOM 2706 N N . GLN B 1 131 ? -4.965 -7.973 3.168 1 98.62 131 GLN B N 1
ATOM 2707 C CA . GLN B 1 131 ? -3.932 -7.195 3.844 1 98.62 131 GLN B CA 1
ATOM 2708 C C . GLN B 1 131 ? -2.715 -7 2.943 1 98.62 131 GLN B C 1
ATOM 2710 O O . GLN B 1 131 ? -2.324 -7.91 2.213 1 98.62 131 GLN B O 1
ATOM 2715 N N . LEU B 1 132 ? -2.096 -5.867 3.07 1 98.88 132 LEU B N 1
ATOM 2716 C CA . LEU B 1 132 ? -0.826 -5.551 2.428 1 98.88 132 LEU B CA 1
ATOM 2717 C C . LEU B 1 132 ? 0.065 -4.73 3.355 1 98.88 132 LEU B C 1
ATOM 2719 O O . LEU B 1 132 ? -0.279 -3.604 3.717 1 98.88 132 LEU B O 1
ATOM 2723 N N . ASN B 1 133 ? 1.163 -5.273 3.744 1 98.94 133 ASN B N 1
ATOM 2724 C CA . ASN B 1 133 ? 2.143 -4.613 4.598 1 98.94 133 ASN B CA 1
ATOM 2725 C C . ASN B 1 133 ? 3.443 -4.336 3.85 1 98.94 133 ASN B C 1
ATOM 2727 O O . ASN B 1 133 ? 4.148 -5.266 3.459 1 98.94 133 ASN B O 1
ATOM 2731 N N . ILE B 1 134 ? 3.787 -3.109 3.738 1 98.94 134 ILE B N 1
ATOM 2732 C CA . ILE B 1 134 ? 4.945 -2.734 2.936 1 98.94 134 ILE B CA 1
ATOM 2733 C C . ILE B 1 134 ? 5.996 -2.068 3.822 1 98.94 134 ILE B C 1
ATOM 2735 O O . ILE B 1 134 ? 5.664 -1.214 4.648 1 98.94 134 ILE B O 1
ATOM 2739 N N . ALA B 1 135 ? 7.215 -2.447 3.65 1 98.88 135 ALA B N 1
ATOM 2740 C CA . ALA B 1 135 ? 8.383 -1.76 4.199 1 98.88 135 ALA B CA 1
ATOM 2741 C C . ALA B 1 135 ? 9.219 -1.132 3.088 1 98.88 135 ALA B C 1
ATOM 2743 O O . ALA B 1 135 ? 9.586 -1.805 2.121 1 98.88 135 ALA B O 1
ATOM 2744 N N . PHE B 1 136 ? 9.477 0.134 3.234 1 98 136 PHE B N 1
ATOM 2745 C CA . PHE B 1 136 ? 10.281 0.868 2.266 1 98 136 PHE B CA 1
ATOM 2746 C C . PHE B 1 136 ? 11.719 1.031 2.764 1 98 136 PHE B C 1
ATOM 2748 O O . PHE B 1 136 ? 11.938 1.406 3.918 1 98 136 PHE B O 1
ATOM 2755 N N . ARG B 1 137 ? 12.688 0.781 1.85 1 96.69 137 ARG B N 1
ATOM 2756 C CA . ARG B 1 137 ? 14.078 0.773 2.316 1 96.69 137 ARG B CA 1
ATOM 2757 C C . ARG B 1 137 ? 14.922 1.767 1.528 1 96.69 137 ARG B C 1
ATOM 2759 O O . ARG B 1 137 ? 15.617 2.598 2.115 1 96.69 137 ARG B O 1
ATOM 2766 N N . ALA B 1 138 ? 14.938 1.629 0.247 1 95.94 138 ALA B N 1
ATOM 2767 C CA . ALA B 1 138 ? 15.711 2.502 -0.63 1 95.94 138 ALA B CA 1
ATOM 2768 C C . ALA B 1 138 ? 14.891 2.936 -1.841 1 95.94 138 ALA B C 1
ATOM 2770 O O . ALA B 1 138 ? 14.125 2.141 -2.395 1 95.94 138 ALA B O 1
ATOM 2771 N N . PRO B 1 139 ? 15.117 4.16 -2.246 1 96 139 PRO B N 1
ATOM 2772 C CA . PRO B 1 139 ? 14.273 4.668 -3.33 1 96 139 PRO B CA 1
ATOM 2773 C C . PRO B 1 139 ? 14.664 4.102 -4.695 1 96 139 PRO B C 1
ATOM 2775 O O . PRO B 1 139 ? 15.828 3.748 -4.91 1 96 139 PRO B O 1
ATOM 2778 N N . LEU B 1 140 ? 13.641 3.947 -5.594 1 98.19 140 LEU B N 1
ATOM 2779 C CA . LEU B 1 140 ? 13.867 3.787 -7.023 1 98.19 140 LEU B CA 1
ATOM 2780 C C . LEU B 1 140 ? 13.852 5.137 -7.73 1 98.19 140 LEU B C 1
ATOM 2782 O O . LEU B 1 140 ? 13.148 6.059 -7.309 1 98.19 140 LEU B O 1
ATOM 2786 N N . ARG B 1 141 ? 14.602 5.227 -8.781 1 97.81 141 ARG B N 1
ATOM 2787 C CA . ARG B 1 141 ? 14.719 6.449 -9.562 1 97.81 141 ARG B CA 1
ATOM 2788 C C . ARG B 1 141 ? 14.484 6.18 -11.047 1 97.81 141 ARG B C 1
ATOM 2790 O O . ARG B 1 141 ? 14.344 5.027 -11.453 1 97.81 141 ARG B O 1
ATOM 2797 N N . SER B 1 142 ? 14.484 7.281 -11.773 1 98 142 SER B N 1
ATOM 2798 C CA . SER B 1 142 ? 14.188 7.199 -13.203 1 98 142 SER B CA 1
ATOM 2799 C C . SER B 1 142 ? 15.086 6.184 -13.898 1 98 142 SER B C 1
ATOM 2801 O O . SER B 1 142 ? 16.297 6.152 -13.656 1 98 142 SER B O 1
ATOM 2803 N N . ARG B 1 143 ? 14.461 5.277 -14.625 1 97.38 143 ARG B N 1
ATOM 2804 C CA . ARG B 1 143 ? 15.102 4.316 -15.523 1 97.38 143 ARG B CA 1
ATOM 2805 C C . ARG B 1 143 ? 15.789 3.205 -14.734 1 97.38 143 ARG B C 1
ATOM 2807 O O . ARG B 1 143 ? 16.375 2.301 -15.328 1 97.38 143 ARG B O 1
ATOM 2814 N N . ASP B 1 144 ? 15.688 3.262 -13.422 1 98.31 144 ASP B N 1
ATOM 2815 C CA . ASP B 1 144 ? 16.188 2.117 -12.664 1 98.31 144 ASP B CA 1
ATOM 2816 C C . ASP B 1 144 ? 15.555 0.817 -13.156 1 98.31 144 ASP B C 1
ATOM 2818 O O . ASP B 1 144 ? 14.352 0.764 -13.414 1 98.31 144 ASP B O 1
ATOM 2822 N N . LYS B 1 145 ? 16.375 -0.15 -13.32 1 98.56 145 LYS B N 1
ATOM 2823 C CA . LYS B 1 145 ? 15.898 -1.516 -13.508 1 98.56 145 LYS B CA 1
ATOM 2824 C C . LYS B 1 145 ? 15.758 -2.234 -12.164 1 98.56 145 LYS B C 1
ATOM 2826 O O . LYS B 1 145 ? 16.594 -2.072 -11.281 1 98.56 145 LYS B O 1
ATOM 2831 N N . PHE B 1 146 ? 14.648 -2.977 -12.039 1 98.69 146 PHE B N 1
ATOM 2832 C CA . PHE B 1 146 ? 14.406 -3.668 -10.773 1 98.69 146 PHE B CA 1
ATOM 2833 C C . PHE B 1 146 ? 13.617 -4.953 -11.008 1 98.69 146 PHE B C 1
ATOM 2835 O O . PHE B 1 146 ? 13.039 -5.152 -12.078 1 98.69 146 PHE B O 1
ATOM 2842 N N . ARG B 1 147 ? 13.625 -5.859 -10.047 1 98.5 147 ARG B N 1
ATOM 2843 C CA . ARG B 1 147 ? 12.773 -7.043 -10.109 1 98.5 147 ARG B CA 1
ATOM 2844 C C . ARG B 1 147 ? 11.859 -7.121 -8.891 1 98.5 147 ARG B C 1
ATOM 2846 O O . ARG B 1 147 ? 12.242 -6.699 -7.793 1 98.5 147 ARG B O 1
ATOM 2853 N N . VAL B 1 148 ? 10.742 -7.641 -9.102 1 98.88 148 VAL B N 1
ATOM 2854 C CA . VAL B 1 148 ? 9.758 -7.945 -8.062 1 98.88 148 VAL B CA 1
ATOM 2855 C C . VAL B 1 148 ? 9.664 -9.453 -7.871 1 98.88 148 VAL B C 1
ATOM 2857 O O . VAL B 1 148 ? 9.43 -10.195 -8.828 1 98.88 148 VAL B O 1
ATOM 2860 N N . THR B 1 149 ? 9.852 -9.859 -6.625 1 98.75 149 THR B N 1
ATOM 2861 C CA . THR B 1 149 ? 9.789 -11.297 -6.363 1 98.75 149 THR B CA 1
ATOM 2862 C C . THR B 1 149 ? 8.5 -11.648 -5.617 1 98.75 149 THR B C 1
ATOM 2864 O O . THR B 1 149 ? 7.91 -10.797 -4.953 1 98.75 149 THR B O 1
ATOM 2867 N N . VAL B 1 150 ? 8.039 -12.883 -5.797 1 98.25 150 VAL B N 1
ATOM 2868 C CA . VAL B 1 150 ? 6.863 -13.422 -5.121 1 98.25 150 VAL B CA 1
ATOM 2869 C C . VAL B 1 150 ? 7.148 -14.836 -4.629 1 98.25 150 VAL B C 1
ATOM 2871 O O . VAL B 1 150 ? 7.555 -15.703 -5.41 1 98.25 150 VAL B O 1
ATOM 2874 N N . ALA B 1 151 ? 6.977 -15.031 -3.375 1 98.25 151 ALA B N 1
ATOM 2875 C CA . ALA B 1 151 ? 7.121 -16.359 -2.773 1 98.25 151 ALA B CA 1
ATOM 2876 C C . ALA B 1 151 ? 5.945 -16.672 -1.854 1 98.25 151 ALA B C 1
ATOM 2878 O O . ALA B 1 151 ? 5.406 -15.773 -1.194 1 98.25 151 ALA B O 1
ATOM 2879 N N . VAL B 1 152 ? 5.551 -17.938 -1.801 1 97 152 VAL B N 1
ATOM 2880 C CA . VAL B 1 152 ? 4.484 -18.359 -0.898 1 97 152 VAL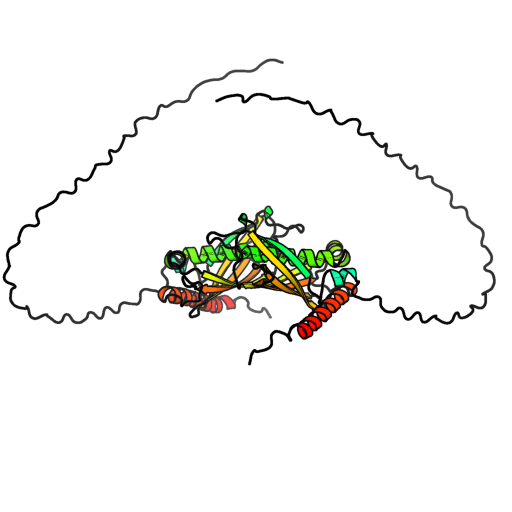 B CA 1
ATOM 2881 C C . VAL B 1 152 ? 5.039 -18.531 0.512 1 97 152 VAL B C 1
ATOM 2883 O O . VAL B 1 152 ? 5.953 -19.344 0.73 1 97 152 VAL B O 1
ATOM 2886 N N . ALA B 1 153 ? 4.52 -17.75 1.399 1 97.75 153 ALA B N 1
ATOM 2887 C CA . ALA B 1 153 ? 4.957 -17.859 2.789 1 97.75 153 ALA B CA 1
ATOM 2888 C C . ALA B 1 153 ? 4.121 -18.875 3.555 1 97.75 153 ALA B C 1
ATOM 2890 O O . ALA B 1 153 ? 4.652 -19.641 4.367 1 97.75 153 ALA B O 1
ATOM 2891 N N . LYS B 1 154 ? 2.869 -18.844 3.273 1 96.5 154 LYS B N 1
ATOM 2892 C CA . LYS B 1 154 ? 1.938 -19.688 4.012 1 96.5 154 LYS B CA 1
ATOM 2893 C C . LYS B 1 154 ? 0.643 -19.891 3.229 1 96.5 154 LYS B C 1
ATOM 2895 O O . LYS B 1 154 ? 0.171 -18.969 2.551 1 96.5 154 LYS B O 1
ATOM 2900 N N . VAL B 1 155 ? 0.095 -21.094 3.35 1 93.88 155 VAL B N 1
ATOM 2901 C CA . VAL B 1 155 ? -1.229 -21.375 2.809 1 93.88 155 VAL B CA 1
ATOM 2902 C C . VAL B 1 155 ? -2.115 -21.969 3.9 1 93.88 155 VAL B C 1
ATOM 2904 O O . VAL B 1 155 ? -1.694 -22.875 4.629 1 93.88 155 VAL B O 1
ATOM 2907 N N . THR B 1 156 ? -3.25 -21.359 4.062 1 93.62 156 THR B N 1
ATOM 2908 C CA . THR B 1 156 ? -4.25 -21.891 4.984 1 93.62 156 THR B CA 1
ATOM 2909 C C . THR B 1 156 ? -5.492 -22.344 4.23 1 93.62 156 THR B C 1
ATOM 2911 O O . THR B 1 156 ? -5.477 -22.453 3.002 1 93.62 156 THR B O 1
ATOM 2914 N N . ALA B 1 157 ? -6.547 -22.719 4.992 1 91.38 157 ALA B N 1
ATOM 2915 C CA . ALA B 1 157 ? -7.77 -23.219 4.371 1 91.38 157 ALA B CA 1
ATOM 2916 C C . ALA B 1 157 ? -8.391 -22.188 3.445 1 91.38 157 ALA B C 1
ATOM 2918 O O . ALA B 1 157 ? -8.945 -22.531 2.402 1 91.38 157 ALA B O 1
ATOM 2919 N N . ALA B 1 158 ? -8.18 -20.875 3.832 1 91.62 158 ALA B N 1
ATOM 2920 C CA . ALA B 1 158 ? -8.891 -19.875 3.041 1 91.62 158 ALA B CA 1
ATOM 2921 C C . ALA B 1 158 ? -7.957 -18.766 2.596 1 91.62 158 ALA B C 1
ATOM 2923 O O . ALA B 1 158 ? -8.383 -17.828 1.899 1 91.62 158 ALA B O 1
ATOM 2924 N N . ARG B 1 159 ? -6.641 -18.859 3 1 94 159 ARG B N 1
ATOM 2925 C CA . ARG B 1 159 ? -5.785 -17.703 2.748 1 94 159 ARG B CA 1
ATOM 2926 C C . ARG B 1 159 ? -4.438 -18.141 2.18 1 94 159 ARG B C 1
ATOM 2928 O O . ARG B 1 159 ? -3.957 -19.234 2.471 1 94 159 ARG B O 1
ATOM 2935 N N . LEU B 1 160 ? -3.977 -17.312 1.406 1 94.5 160 LEU B N 1
ATOM 2936 C CA . LEU B 1 160 ? -2.611 -17.359 0.893 1 94.5 160 LEU B CA 1
ATOM 2937 C C . LEU B 1 160 ? -1.803 -16.156 1.365 1 94.5 160 LEU B C 1
ATOM 2939 O O . LEU B 1 160 ? -2.23 -15.016 1.201 1 94.5 160 LEU B O 1
ATOM 2943 N N . VAL B 1 161 ? -0.688 -16.391 2.02 1 98 161 VAL B N 1
ATOM 2944 C CA . VAL B 1 161 ? 0.227 -15.32 2.408 1 98 161 VAL B CA 1
ATOM 2945 C C . VAL B 1 161 ? 1.455 -15.336 1.502 1 98 161 VAL B C 1
ATOM 2947 O O . VAL B 1 161 ? 2.117 -16.359 1.36 1 98 161 VAL B O 1
ATOM 2950 N N . LEU B 1 162 ? 1.709 -14.211 0.944 1 98.12 162 LEU B N 1
ATOM 2951 C CA . LEU B 1 162 ? 2.816 -14.078 0.003 1 98.12 162 LEU B CA 1
ATOM 2952 C C . LEU B 1 162 ? 3.865 -13.109 0.531 1 98.12 162 LEU B C 1
ATOM 2954 O O . LEU B 1 162 ? 3.523 -12.062 1.097 1 98.12 162 LEU B O 1
ATOM 2958 N N . GLN B 1 163 ? 5.137 -13.469 0.381 1 98.75 163 GLN B N 1
ATOM 2959 C CA . GLN B 1 163 ? 6.258 -12.562 0.593 1 98.75 163 GLN B CA 1
ATOM 2960 C C . GLN B 1 163 ? 6.762 -11.992 -0.73 1 98.75 163 GLN B C 1
ATOM 2962 O O . GLN B 1 163 ? 7 -12.734 -1.684 1 98.75 163 GLN B O 1
ATOM 2967 N N . GLN B 1 164 ? 6.891 -10.688 -0.728 1 98.88 164 GLN B N 1
ATOM 2968 C CA . GLN B 1 164 ? 7.328 -10.016 -1.944 1 98.88 164 GLN B CA 1
ATOM 2969 C C . GLN B 1 164 ? 8.469 -9.047 -1.654 1 98.88 164 GLN B C 1
ATOM 2971 O O . GLN B 1 164 ? 8.555 -8.484 -0.559 1 98.88 164 GLN B O 1
ATOM 2976 N N . ARG B 1 165 ? 9.312 -8.883 -2.65 1 98.88 165 ARG B N 1
ATOM 2977 C CA . ARG B 1 165 ? 10.445 -7.969 -2.545 1 98.88 165 ARG B CA 1
ATOM 2978 C C . ARG B 1 165 ? 10.719 -7.277 -3.875 1 98.88 165 ARG B C 1
ATOM 2980 O O . ARG B 1 165 ? 10.43 -7.828 -4.938 1 98.88 165 ARG B O 1
ATOM 2987 N N . ILE B 1 166 ? 11.219 -6.094 -3.76 1 98.94 166 ILE B N 1
ATOM 2988 C CA . ILE B 1 166 ? 11.695 -5.34 -4.914 1 98.94 166 ILE B CA 1
ATOM 2989 C C . ILE B 1 166 ? 13.195 -5.086 -4.781 1 98.94 166 ILE B C 1
ATOM 2991 O O . ILE B 1 166 ? 13.648 -4.48 -3.807 1 98.94 166 ILE B O 1
ATOM 2995 N N . PHE B 1 167 ? 13.93 -5.535 -5.758 1 98.81 167 PHE B N 1
ATOM 2996 C CA . PHE B 1 167 ? 15.375 -5.344 -5.801 1 98.81 167 PHE B CA 1
ATOM 2997 C C . PHE B 1 167 ? 15.766 -4.438 -6.961 1 98.81 167 PHE B C 1
ATOM 2999 O O . PHE B 1 167 ? 15.469 -4.742 -8.117 1 98.81 167 PHE B O 1
ATOM 3006 N N . ARG B 1 168 ? 16.422 -3.383 -6.629 1 98.75 168 ARG B N 1
ATOM 3007 C CA . ARG B 1 168 ? 17.016 -2.523 -7.652 1 98.75 168 ARG B CA 1
ATOM 3008 C C . ARG B 1 168 ? 18.312 -3.123 -8.195 1 98.75 168 ARG B C 1
ATOM 3010 O O . ARG B 1 168 ? 19.172 -3.535 -7.422 1 98.75 168 ARG B O 1
ATOM 3017 N N . GLN B 1 169 ? 18.391 -3.129 -9.461 1 98.12 169 GLN B N 1
ATOM 3018 C CA . GLN B 1 169 ? 19.641 -3.598 -10.07 1 98.12 169 GLN B CA 1
ATOM 3019 C C . GLN B 1 169 ? 20.734 -2.551 -9.945 1 98.12 169 GLN B C 1
ATOM 3021 O O . GLN B 1 169 ? 20.516 -1.367 -10.203 1 98.12 169 GLN B O 1
ATOM 3026 N N . LEU B 1 170 ? 21.875 -2.988 -9.508 1 96.62 170 LEU B N 1
ATOM 3027 C CA . LEU B 1 170 ? 23.047 -2.123 -9.406 1 96.62 170 LEU B CA 1
ATOM 3028 C C . LEU B 1 170 ? 24.047 -2.412 -10.523 1 96.62 170 LEU B C 1
ATOM 3030 O O . LEU B 1 170 ? 23.969 -3.461 -11.172 1 96.62 170 LEU B O 1
ATOM 3034 N N . PRO B 1 171 ? 24.891 -1.42 -10.688 1 91.25 171 PRO B N 1
ATOM 3035 C CA . PRO B 1 171 ? 25.953 -1.731 -11.641 1 91.25 171 PRO B CA 1
ATOM 3036 C C . PRO B 1 171 ? 26.781 -2.941 -11.227 1 91.25 171 PRO B C 1
ATOM 3038 O O . PRO B 1 171 ? 27.047 -3.137 -10.039 1 91.25 171 PRO B O 1
ATOM 3041 N N . GLY B 1 172 ? 27.359 -3.879 -12.078 1 87.25 172 GLY B N 1
ATOM 3042 C CA . GLY B 1 172 ? 28.219 -5.004 -11.758 1 87.25 172 GLY B CA 1
ATOM 3043 C C . GLY B 1 172 ? 27.453 -6.219 -11.258 1 87.25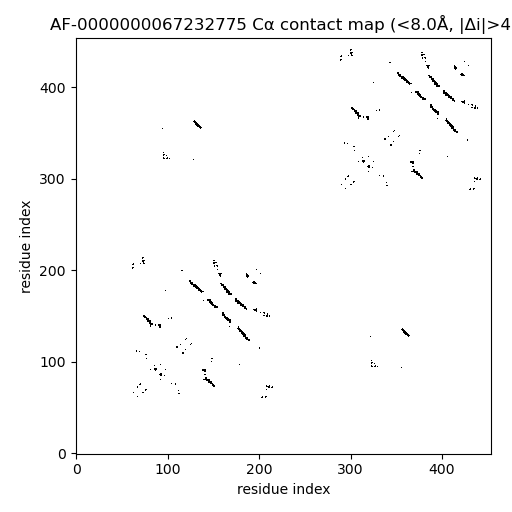 172 GLY B C 1
ATOM 3044 O O . GLY B 1 172 ? 27.984 -7.012 -10.484 1 87.25 172 GLY B O 1
ATOM 3045 N N . ASP B 1 173 ? 26.188 -6.41 -11.25 1 88.62 173 ASP B N 1
ATOM 3046 C CA . ASP B 1 173 ? 25.312 -7.539 -10.938 1 88.62 173 ASP B CA 1
ATOM 3047 C C . ASP B 1 173 ? 24.781 -7.441 -9.516 1 88.62 173 ASP B C 1
ATOM 3049 O O . ASP B 1 173 ? 24.156 -8.383 -9.008 1 88.62 173 ASP B O 1
ATOM 3053 N N . GLY B 1 174 ? 25.078 -6.492 -8.867 1 95.19 174 GLY B N 1
ATOM 3054 C CA . GLY B 1 174 ? 24.578 -6.316 -7.512 1 95.19 174 GLY B CA 1
ATOM 3055 C C . GLY B 1 174 ? 23.125 -5.883 -7.465 1 95.19 174 GLY B C 1
ATOM 3056 O O . GLY B 1 174 ? 22.547 -5.52 -8.492 1 95.19 174 GLY B O 1
ATOM 3057 N N . GLU B 1 175 ? 22.547 -6.16 -6.348 1 97.56 175 GLU B N 1
ATOM 3058 C CA . GLU B 1 175 ? 21.172 -5.711 -6.117 1 97.56 175 GLU B CA 1
ATOM 3059 C C . GLU B 1 175 ? 21.031 -5.035 -4.758 1 97.56 175 GLU B C 1
ATOM 3061 O O . GLU B 1 175 ? 21.828 -5.285 -3.85 1 97.56 175 GLU B O 1
ATOM 3066 N N . GLU B 1 176 ? 20.094 -4.129 -4.68 1 98 176 GLU B N 1
ATOM 3067 C CA . GLU B 1 176 ? 19.75 -3.455 -3.432 1 98 176 GLU B CA 1
ATOM 3068 C C . GLU B 1 176 ? 18.25 -3.572 -3.146 1 98 176 GLU B C 1
ATOM 3070 O O . GLU B 1 176 ? 17.422 -3.352 -4.031 1 98 176 GLU B O 1
ATOM 3075 N N . LEU B 1 177 ? 17.953 -4.02 -1.933 1 98.69 177 LEU B N 1
ATOM 3076 C CA . LEU B 1 177 ? 16.562 -4.105 -1.539 1 98.69 177 LEU B CA 1
ATOM 3077 C C . LEU B 1 177 ? 15.922 -2.719 -1.471 1 98.69 177 LEU B C 1
ATOM 3079 O O . LEU B 1 177 ? 16.391 -1.856 -0.721 1 98.69 177 LEU B O 1
ATOM 3083 N N . SER B 1 178 ? 14.93 -2.525 -2.236 1 98.62 178 SER B N 1
ATOM 3084 C CA . SER B 1 178 ? 14.227 -1.248 -2.266 1 98.62 178 SER B CA 1
ATOM 3085 C C . SER B 1 178 ? 12.992 -1.276 -1.361 1 98.62 178 SER B C 1
ATOM 3087 O O . SER B 1 178 ? 12.727 -0.312 -0.641 1 98.62 178 SER B O 1
ATOM 3089 N N . ALA B 1 179 ? 12.25 -2.363 -1.435 1 98.88 179 ALA B N 1
ATOM 3090 C CA . ALA B 1 179 ? 11.047 -2.514 -0.623 1 98.88 179 ALA B CA 1
ATOM 3091 C C . ALA B 1 179 ? 10.672 -3.986 -0.466 1 98.88 179 ALA B C 1
ATOM 3093 O O . ALA B 1 179 ? 11.07 -4.824 -1.277 1 98.88 179 ALA B O 1
ATOM 3094 N N . SER B 1 180 ? 9.922 -4.281 0.566 1 98.94 180 SER B N 1
ATOM 3095 C CA . SER B 1 180 ? 9.344 -5.605 0.785 1 98.94 180 SER B CA 1
ATOM 3096 C C . SER B 1 180 ? 7.887 -5.512 1.218 1 98.94 180 SER B C 1
ATOM 3098 O O . SER B 1 180 ? 7.445 -4.477 1.716 1 98.94 180 SER B O 1
ATOM 3100 N N . ALA B 1 181 ? 7.188 -6.617 0.972 1 98.94 181 ALA B N 1
ATOM 3101 C CA . ALA B 1 181 ? 5.773 -6.613 1.343 1 98.94 181 ALA B CA 1
ATOM 3102 C C . ALA B 1 181 ? 5.301 -8.016 1.719 1 98.94 181 ALA B C 1
ATOM 3104 O O . ALA B 1 181 ? 5.801 -9.008 1.185 1 98.94 181 ALA B O 1
ATOM 3105 N N . GLU B 1 182 ? 4.422 -8.086 2.607 1 98.94 182 GLU B N 1
ATOM 3106 C CA . GLU B 1 182 ? 3.611 -9.273 2.873 1 98.94 182 GLU B CA 1
ATOM 3107 C C . GLU B 1 182 ? 2.16 -9.055 2.457 1 98.94 182 GLU B C 1
ATOM 3109 O O . GLU B 1 182 ? 1.512 -8.109 2.916 1 98.94 182 GLU B O 1
ATOM 3114 N N . ALA B 1 183 ? 1.732 -9.875 1.591 1 98.62 183 ALA B N 1
ATOM 3115 C CA . ALA B 1 183 ? 0.362 -9.781 1.096 1 98.62 183 ALA B CA 1
ATOM 3116 C C . ALA B 1 183 ? -0.461 -10.992 1.541 1 98.62 183 ALA B C 1
ATOM 3118 O O . ALA B 1 183 ? -0.031 -12.133 1.384 1 98.62 183 ALA B O 1
ATOM 3119 N N . THR B 1 184 ? -1.638 -10.727 2.094 1 98.06 184 THR B N 1
ATOM 3120 C CA . THR B 1 184 ? -2.586 -11.789 2.418 1 98.06 184 THR B CA 1
ATOM 3121 C C . THR B 1 184 ? -3.764 -11.773 1.447 1 98.06 184 THR B C 1
ATOM 3123 O O . THR B 1 184 ? -4.477 -10.773 1.34 1 98.06 184 THR B O 1
ATOM 3126 N N . VAL B 1 185 ? -3.938 -12.906 0.84 1 94.88 185 VAL B N 1
ATOM 3127 C CA . VAL B 1 185 ? -4.992 -13.078 -0.152 1 94.88 185 VAL B CA 1
ATOM 3128 C C . VAL B 1 185 ? -6.023 -14.078 0.361 1 94.88 185 VAL B C 1
ATOM 3130 O O . VAL B 1 185 ? -5.664 -15.125 0.905 1 94.88 185 VAL B O 1
ATOM 3133 N N . VAL B 1 186 ? -7.258 -13.719 0.119 1 92.88 186 VAL B N 1
ATOM 3134 C CA . VAL B 1 186 ? -8.344 -14.578 0.582 1 92.88 186 VAL B CA 1
ATOM 3135 C C . VAL B 1 186 ? -9.102 -15.141 -0.616 1 92.88 186 VAL B C 1
ATOM 3137 O O . VAL B 1 186 ? -9.383 -14.422 -1.577 1 92.88 186 VAL B O 1
ATOM 3140 N N . PHE B 1 187 ? -9.422 -16.406 -0.498 1 86.75 187 PHE B N 1
ATOM 3141 C CA . PHE B 1 187 ? -10.273 -17.047 -1.494 1 86.75 187 PHE B CA 1
ATOM 3142 C C . PHE B 1 187 ? -11.742 -16.844 -1.164 1 86.75 187 PHE B C 1
ATOM 3144 O O . PHE B 1 187 ? -12.172 -17.078 -0.033 1 86.75 187 PHE B O 1
ATOM 3151 N N . LEU B 1 188 ? -12.422 -16.359 -2.199 1 85.06 188 LEU B N 1
ATOM 3152 C CA . LEU B 1 188 ? -13.828 -16.031 -1.98 1 85.06 188 LEU B CA 1
ATOM 3153 C C . LEU B 1 188 ? -14.727 -16.875 -2.873 1 85.06 188 LEU B C 1
ATOM 3155 O O . LEU B 1 188 ? -14.32 -17.281 -3.963 1 85.06 188 LEU B O 1
ATOM 3159 N N . ASP B 1 189 ? -15.961 -17.094 -2.332 1 80 189 ASP B N 1
ATOM 3160 C CA . ASP B 1 189 ? -16.969 -17.719 -3.184 1 80 189 ASP B CA 1
ATOM 3161 C C . ASP B 1 189 ? -17.781 -16.672 -3.941 1 80 189 ASP B C 1
ATOM 3163 O O . ASP B 1 189 ? -17.438 -15.492 -3.936 1 80 189 ASP B O 1
ATOM 3167 N N . SER B 1 190 ? -18.766 -17.156 -4.645 1 75.94 190 SER B N 1
ATOM 3168 C CA . SER B 1 190 ? -19.578 -16.281 -5.488 1 75.94 190 SER B CA 1
ATOM 3169 C C . SER B 1 190 ? -20.359 -15.281 -4.648 1 75.94 190 SER B C 1
ATOM 3171 O O . SER B 1 190 ? -20.828 -14.266 -5.168 1 75.94 190 SER B O 1
ATOM 3173 N N . ARG B 1 191 ? -20.453 -15.57 -3.34 1 76.5 191 ARG B N 1
ATOM 3174 C CA . ARG B 1 191 ? -21.156 -14.664 -2.445 1 76.5 191 ARG B CA 1
ATOM 3175 C C . ARG B 1 191 ? -20.188 -13.75 -1.702 1 76.5 191 ARG B C 1
ATOM 3177 O O . ARG B 1 191 ? -20.578 -13.062 -0.755 1 76.5 191 ARG B O 1
ATOM 3184 N N . TYR B 1 192 ? -18.922 -13.82 -2.086 1 76.75 192 TYR B N 1
ATOM 3185 C CA . TYR B 1 192 ? -17.859 -12.977 -1.536 1 76.75 192 TYR B CA 1
ATOM 3186 C C . TYR B 1 192 ? -17.578 -13.336 -0.082 1 76.75 192 TYR B C 1
ATOM 3188 O O . TYR B 1 192 ? -17.25 -12.461 0.728 1 76.75 192 TYR B O 1
ATOM 3196 N N . GLN B 1 193 ? -17.875 -14.586 0.129 1 83.69 193 GLN B N 1
ATOM 3197 C CA . GLN B 1 193 ? -17.5 -15.133 1.427 1 83.69 193 GLN B CA 1
ATOM 3198 C C . GLN B 1 193 ? -16.25 -16 1.311 1 83.69 193 GLN B C 1
ATOM 3200 O O . GLN B 1 193 ? -16.047 -16.672 0.294 1 83.69 193 GLN B O 1
ATOM 3205 N N . ALA B 1 194 ? -15.555 -15.945 2.391 1 86.62 194 ALA B N 1
ATOM 3206 C CA . ALA B 1 194 ? -14.328 -16.75 2.391 1 86.62 194 ALA B CA 1
ATOM 3207 C C . ALA B 1 194 ? -14.648 -18.219 2.17 1 86.62 194 ALA B C 1
ATOM 3209 O O . ALA B 1 194 ? -15.609 -18.75 2.73 1 86.62 194 ALA B O 1
ATOM 3210 N N . THR B 1 195 ? -13.906 -18.844 1.262 1 86 195 THR B N 1
ATOM 3211 C CA . THR B 1 195 ? -14.109 -20.25 0.945 1 86 195 THR B CA 1
ATOM 3212 C C . THR B 1 195 ? -12.781 -21.016 0.969 1 86 195 THR B C 1
ATOM 3214 O O . THR B 1 195 ? -11.711 -20.391 0.94 1 86 195 THR B O 1
ATOM 3217 N N . ARG B 1 196 ? -12.969 -22.281 0.982 1 85.62 196 ARG B N 1
ATOM 3218 C CA . ARG B 1 196 ? -11.773 -23.109 1.039 1 85.62 196 ARG B CA 1
ATOM 3219 C C . ARG B 1 196 ? -11.031 -23.094 -0.291 1 85.62 196 ARG B C 1
ATOM 3221 O O . ARG B 1 196 ? -11.648 -23.125 -1.356 1 85.62 196 ARG B O 1
ATOM 3228 N N . VAL B 1 197 ? -9.734 -23.078 -0.143 1 82.25 197 VAL B N 1
ATOM 3229 C CA . VAL B 1 197 ? -8.883 -23.219 -1.32 1 82.25 197 VAL B CA 1
ATOM 3230 C C . VAL B 1 197 ? -9.039 -24.625 -1.913 1 82.25 197 VAL B C 1
ATOM 3232 O O . VAL B 1 197 ? -8.961 -25.609 -1.195 1 82.25 197 VAL B O 1
ATOM 3235 N N . PRO B 1 198 ? -9.273 -24.672 -3.203 1 80.25 198 PRO B N 1
ATOM 3236 C CA . PRO B 1 198 ? -9.352 -26 -3.805 1 80.25 198 PRO B CA 1
ATOM 3237 C C . PRO B 1 198 ? -8.102 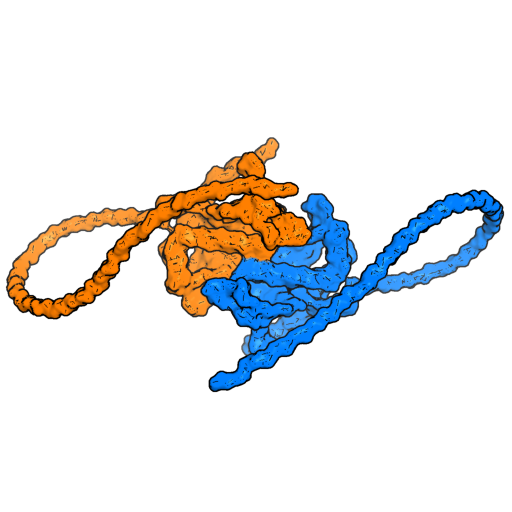-26.844 -3.541 1 80.25 198 PRO B C 1
ATOM 3239 O O . PRO B 1 198 ? -6.984 -26.312 -3.576 1 80.25 198 PRO B O 1
ATOM 3242 N N . LYS B 1 199 ? -8.266 -28.078 -3.369 1 83.69 199 LYS B N 1
ATOM 3243 C CA . LYS B 1 199 ? -7.211 -28.969 -2.895 1 83.69 199 LYS B CA 1
ATOM 3244 C C . LYS B 1 199 ? -6.012 -28.953 -3.838 1 83.69 199 LYS B C 1
ATOM 3246 O O . LYS B 1 199 ? -4.867 -28.844 -3.395 1 83.69 199 LYS B O 1
ATOM 3251 N N . PRO B 1 200 ? -6.27 -29.094 -5.172 1 83.06 200 PRO B N 1
ATOM 3252 C CA . PRO B 1 200 ? -5.105 -29.094 -6.059 1 83.06 200 PRO B CA 1
ATOM 3253 C C . PRO B 1 200 ? -4.305 -27.797 -5.988 1 83.06 200 PRO B C 1
ATOM 3255 O O . PRO B 1 200 ? -3.076 -27.812 -6.082 1 83.06 200 PRO B O 1
ATOM 3258 N N . VAL B 1 201 ? -5.004 -26.703 -5.762 1 83.88 201 VAL B N 1
ATOM 3259 C CA . VAL B 1 201 ? -4.367 -25.391 -5.684 1 83.88 201 VAL B CA 1
ATOM 3260 C C . VAL B 1 201 ? -3.609 -25.25 -4.367 1 83.88 201 VAL B C 1
ATOM 3262 O O . VAL B 1 201 ? -2.475 -24.766 -4.344 1 83.88 201 VAL B O 1
ATOM 3265 N N . ALA B 1 202 ? -4.246 -25.688 -3.4 1 88 202 ALA B N 1
ATOM 3266 C CA . ALA B 1 202 ? -3.613 -25.656 -2.084 1 88 202 ALA B CA 1
ATOM 3267 C C . ALA B 1 202 ? -2.322 -26.469 -2.08 1 88 202 ALA B C 1
ATOM 3269 O O . ALA B 1 202 ? -1.319 -26.062 -1.498 1 88 202 ALA B O 1
ATOM 3270 N N . ARG B 1 203 ? -2.348 -27.609 -2.688 1 89.12 203 ARG B N 1
ATOM 3271 C CA . ARG B 1 203 ? -1.174 -28.484 -2.75 1 89.12 203 ARG B CA 1
ATOM 3272 C C . ARG B 1 203 ? -0.044 -27.812 -3.527 1 89.12 203 ARG B C 1
ATOM 3274 O O . ARG B 1 203 ? 1.128 -27.953 -3.168 1 89.12 203 ARG B O 1
ATOM 3281 N N . LEU B 1 204 ? -0.488 -27.203 -4.574 1 89.69 204 LEU B N 1
ATOM 3282 C CA . LEU B 1 204 ? 0.494 -26.484 -5.387 1 89.69 204 LEU B CA 1
ATOM 3283 C C . LEU B 1 204 ? 1.188 -25.406 -4.578 1 89.69 204 LEU B C 1
ATOM 3285 O O . LEU B 1 204 ? 2.42 -25.312 -4.562 1 89.69 204 LEU B O 1
ATOM 3289 N N . PHE B 1 205 ? 0.446 -24.594 -3.877 1 92.44 205 PHE B N 1
ATOM 3290 C CA . PHE B 1 205 ? 1.001 -23.5 -3.08 1 92.44 205 PHE B CA 1
ATOM 3291 C C . PHE B 1 205 ? 1.851 -24.047 -1.938 1 92.44 205 PHE B C 1
ATOM 3293 O O . PHE B 1 205 ? 2.889 -23.469 -1.601 1 92.44 205 PHE B O 1
ATOM 3300 N N . GLN B 1 206 ? 1.392 -25.125 -1.408 1 94.69 206 GLN B N 1
ATOM 3301 C CA . GLN B 1 206 ? 2.166 -25.734 -0.33 1 94.69 206 GLN B CA 1
ATOM 3302 C C . GLN B 1 206 ? 3.516 -26.234 -0.836 1 94.69 206 GLN B C 1
ATOM 3304 O O . GLN B 1 206 ? 4.535 -26.078 -0.159 1 94.69 206 GLN B O 1
ATOM 3309 N N . ALA B 1 207 ? 3.492 -26.828 -1.981 1 94.5 207 ALA B N 1
ATOM 3310 C CA . ALA B 1 207 ? 4.734 -27.312 -2.574 1 94.5 207 ALA B CA 1
ATOM 3311 C C . ALA B 1 207 ? 5.707 -26.172 -2.83 1 94.5 207 ALA B C 1
ATOM 3313 O O . ALA B 1 207 ? 6.914 -26.312 -2.604 1 94.5 207 ALA B O 1
ATOM 3314 N N . LEU B 1 208 ? 5.172 -25.078 -3.277 1 95.06 208 LEU B N 1
ATOM 3315 C CA . LEU B 1 208 ? 6.004 -23.906 -3.518 1 95.06 208 LEU B CA 1
ATOM 3316 C C . LEU B 1 208 ? 6.57 -23.359 -2.211 1 95.06 208 LEU B C 1
ATOM 3318 O O . LEU B 1 208 ? 7.734 -22.969 -2.148 1 95.06 208 LEU B O 1
ATOM 3322 N N . ALA B 1 209 ? 5.77 -23.297 -1.204 1 96.12 209 ALA B N 1
ATOM 3323 C CA . ALA B 1 209 ? 6.215 -22.844 0.11 1 96.12 209 ALA B CA 1
ATOM 3324 C C . ALA B 1 209 ? 7.34 -23.719 0.645 1 96.12 209 ALA B C 1
ATOM 3326 O O . ALA B 1 209 ? 8.328 -23.219 1.188 1 96.12 209 ALA B O 1
ATOM 3327 N N . ASP B 1 210 ? 7.164 -25 0.454 1 95.19 210 ASP B N 1
ATOM 3328 C CA . ASP B 1 210 ? 8.164 -25.953 0.915 1 95.19 210 ASP B CA 1
ATOM 3329 C C . ASP B 1 210 ? 9.484 -25.766 0.162 1 95.19 210 ASP B C 1
ATOM 3331 O O . ASP B 1 210 ? 10.562 -25.844 0.756 1 95.19 210 ASP B O 1
ATOM 3335 N N . MET B 1 211 ? 9.344 -25.578 -1.07 1 93.75 211 MET B N 1
ATOM 3336 C CA . MET B 1 211 ? 10.539 -25.359 -1.888 1 93.75 211 MET B CA 1
ATOM 3337 C C . MET B 1 211 ? 11.281 -24.109 -1.436 1 93.75 211 MET B C 1
ATOM 3339 O O . MET B 1 211 ? 12.516 -24.109 -1.357 1 93.75 211 MET B O 1
ATOM 3343 N N . GLN B 1 212 ? 10.555 -23.062 -1.167 1 93.62 212 GLN B N 1
ATOM 3344 C CA . GLN B 1 212 ? 11.156 -21.797 -0.727 1 93.62 212 GLN B CA 1
ATOM 3345 C C . GLN B 1 212 ? 11.844 -21.969 0.624 1 93.62 212 GLN B C 1
ATOM 3347 O O . GLN B 1 212 ? 12.938 -21.438 0.839 1 93.62 212 GLN B O 1
ATOM 3352 N N . ALA B 1 213 ? 11.242 -22.625 1.521 1 91.56 213 ALA B N 1
ATOM 3353 C CA . ALA B 1 213 ? 11.805 -22.859 2.848 1 91.56 213 ALA B CA 1
ATOM 3354 C C . ALA B 1 213 ? 13.125 -23.625 2.754 1 91.56 213 ALA B C 1
ATOM 3356 O O . ALA B 1 213 ? 14.062 -23.359 3.508 1 91.56 213 ALA B O 1
ATOM 3357 N N . THR B 1 214 ? 13.234 -24.484 1.863 1 88.69 214 THR B N 1
ATOM 3358 C CA . THR B 1 214 ? 14.438 -25.281 1.672 1 88.69 214 THR B CA 1
ATOM 3359 C C . THR B 1 214 ? 15.547 -24.438 1.053 1 88.69 214 THR B C 1
ATOM 3361 O O . THR B 1 214 ? 16.719 -24.594 1.397 1 88.69 214 THR B O 1
ATOM 3364 N N . SER B 1 215 ? 15.164 -23.594 0.184 1 86.31 215 SER B N 1
ATOM 3365 C CA . SER B 1 215 ? 16.141 -22.75 -0.495 1 86.31 215 SER B CA 1
ATOM 3366 C C . SER B 1 215 ? 16.766 -21.734 0.465 1 86.31 215 SER B C 1
ATOM 3368 O O . SER B 1 215 ? 17.953 -21.422 0.363 1 86.31 215 SER B O 1
ATOM 3370 N N . ILE B 1 216 ? 16.031 -21.203 1.397 1 78.56 216 ILE B N 1
ATOM 3371 C CA . ILE B 1 216 ? 16.531 -20.234 2.377 1 78.56 216 ILE B CA 1
ATOM 3372 C C . ILE B 1 216 ? 17.531 -20.922 3.309 1 78.56 216 ILE B C 1
ATOM 3374 O O . ILE B 1 216 ? 18.562 -20.328 3.658 1 78.56 216 ILE B O 1
ATOM 3378 N N . ILE B 1 217 ? 17.25 -22.047 3.674 1 70.25 217 ILE B N 1
ATOM 3379 C CA . ILE B 1 217 ? 18.141 -22.797 4.559 1 70.25 217 ILE B CA 1
ATOM 3380 C C . ILE B 1 217 ? 19.453 -23.094 3.85 1 70.25 217 ILE B C 1
ATOM 3382 O O . ILE B 1 217 ? 20.531 -22.969 4.445 1 70.25 217 ILE B O 1
ATOM 3386 N N . ASN B 1 218 ? 19.344 -23.328 2.592 1 68.88 218 ASN B N 1
ATOM 3387 C CA . ASN B 1 218 ? 20.547 -23.688 1.842 1 68.88 218 ASN B CA 1
ATOM 3388 C C . ASN B 1 218 ? 21.344 -22.438 1.439 1 68.88 218 ASN B C 1
ATOM 3390 O O . ASN B 1 218 ? 22.562 -22.5 1.318 1 68.88 218 ASN B O 1
ATOM 3394 N N . GLY B 1 219 ? 20.688 -21.297 1.09 1 60.66 219 GLY B N 1
ATOM 3395 C CA . GLY B 1 219 ? 21.328 -20.062 0.667 1 60.66 219 GLY B CA 1
ATOM 3396 C C . GLY B 1 219 ? 21.75 -19.188 1.827 1 60.66 219 GLY B C 1
ATOM 3397 O O . GLY B 1 219 ? 22.438 -18.188 1.635 1 60.66 219 GLY B O 1
ATOM 3398 N N . GLY B 1 220 ? 21.156 -19.234 2.98 1 51.75 220 GLY B N 1
ATOM 3399 C CA . GLY B 1 220 ? 21.484 -18.453 4.156 1 51.75 220 GLY B CA 1
ATOM 3400 C C . GLY B 1 220 ? 22.922 -18.578 4.586 1 51.75 220 GLY B C 1
ATOM 3401 O O . GLY B 1 220 ? 23.344 -17.984 5.586 1 51.75 220 GLY B O 1
ATOM 3402 N N . GLY B 1 221 ? 23.641 -19.562 4.113 1 39.91 221 GLY B N 1
ATOM 3403 C CA . GLY B 1 221 ? 24.984 -19.641 4.648 1 39.91 221 GLY B CA 1
ATOM 340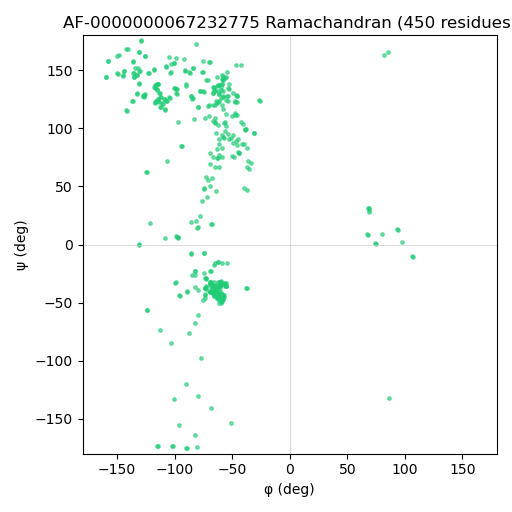4 C C . GLY B 1 221 ? 25.844 -18.453 4.258 1 39.91 221 GLY B C 1
ATOM 3405 O O . GLY B 1 221 ? 26.984 -18.312 4.738 1 39.91 221 GLY B O 1
ATOM 3406 N N . ALA B 1 222 ? 25.719 -17.812 3.127 1 37.38 222 ALA B N 1
ATOM 3407 C CA . ALA B 1 222 ? 26.812 -16.891 2.82 1 37.38 222 ALA B CA 1
ATOM 3408 C C . ALA B 1 222 ? 26.734 -15.641 3.701 1 37.38 222 ALA B C 1
ATOM 3410 O O . ALA B 1 222 ? 27.578 -14.742 3.586 1 37.38 222 ALA B O 1
ATOM 3411 N N . ASP B 1 223 ? 25.547 -15.227 4.141 1 36.22 223 ASP B N 1
ATOM 3412 C CA . ASP B 1 223 ? 25.812 -14.086 5.012 1 36.22 223 ASP B CA 1
ATOM 3413 C C . ASP B 1 223 ? 26.625 -14.508 6.234 1 36.22 223 ASP B C 1
ATOM 3415 O O . ASP B 1 223 ? 26.062 -14.961 7.234 1 36.22 223 ASP B O 1
ATOM 3419 N N . GLY B 1 224 ? 27.641 -15.266 6.031 1 30.11 224 GLY B N 1
ATOM 3420 C CA . GLY B 1 224 ? 28.672 -15.383 7.055 1 30.11 224 GLY B CA 1
ATOM 3421 C C . GLY B 1 224 ? 29.125 -14.039 7.598 1 30.11 224 GLY B C 1
ATOM 3422 O O . GLY B 1 224 ? 29.391 -13.109 6.832 1 30.11 224 GLY B O 1
ATOM 3423 N N . ALA B 1 225 ? 28.812 -13.758 8.836 1 30.14 225 ALA B N 1
ATOM 3424 C CA . ALA B 1 225 ? 29.391 -12.789 9.766 1 30.14 225 ALA B CA 1
ATOM 3425 C C . ALA B 1 225 ? 30.922 -12.82 9.711 1 30.14 225 ALA B C 1
ATOM 3427 O O . ALA B 1 225 ? 31.531 -13.844 10.023 1 30.14 225 ALA B O 1
ATOM 3428 N N . SER B 1 226 ? 31.609 -12.227 8.758 1 23.17 226 SER B N 1
ATOM 3429 C CA . SER B 1 226 ? 32.969 -11.867 9.117 1 23.17 226 SER B CA 1
ATOM 3430 C C . SER B 1 226 ? 33.031 -11.227 10.5 1 23.17 226 SER B C 1
ATOM 3432 O O . SER B 1 226 ? 32.375 -10.211 10.742 1 23.17 226 SER B O 1
ATOM 3434 N N . LYS B 1 227 ? 33.219 -11.984 11.461 1 22.59 227 LYS B N 1
ATOM 3435 C CA . LYS B 1 227 ? 33.906 -11.516 12.656 1 22.59 227 LYS B CA 1
ATOM 3436 C C . LYS B 1 227 ? 35.25 -10.867 12.297 1 22.59 227 LYS B C 1
ATOM 3438 O O . LYS B 1 227 ? 35.969 -11.359 11.422 1 22.59 227 LYS B O 1
#

pLDDT: mean 70.79, std 31.22, range [15.16, 98.94]

Foldseek 3Di:
DDDPDDPPDPDDDDDDDPDPPDPPPPDPDPDDDDPDDDPDDDDDPPPPPPPPPCPVPPPPPLADPQLCVQQPLLKHKDKDWDAQVQADPVQFGDPVCVVVVQVVQVVVNQVSVDCPSVVVCVVAWDKDWPDKDKDFDATHGHGWMKMKMWGFQDDDQFKTKIKIWIWTQDPDRDTDTGMIMIIIIGTAGNVRHGGGDDPSVRSSNVVSNVSNVVSCVVVVPPVDDPD/DDDDDDDDDDDDDDDDDPDPPDPPPPDPPPDDPDPDDDPDDDDPPPPPPPPPPCPVPPPPPLADPQLCVQQPLLKHKDKDWDAQVQADPVQFGDPVCVVVVQVVQVVVNQVSVDCVSVVVCVVFWNKDWPDKDKDFDATHGHGWMKMKMWGFQDDDQFKTKIKIWIWTADPPRDTDTGMIMIIIIGTAGNVRHGGGDDPSVRSSNVVSNVSNVVSCVVPVPPVPPPD

Secondary structure (DSSP, 8-state):
-------------------------------------------------------------SS-HHHHHHSGGGEEEEEEE--GGGB-TTSSB-HHHHHHHHHHHHHHHHHHT-HHHHHHHHTT--EEEEEEEEEE-S---TT-EEEEEEEEEEE-SSEEEEEEEEEEEPSTT-EEEEEEEEEEEEEB-TTS-B-PPPHHHHHHHHHHHHHHHHHHHHHTTSS----/-------------------------------------------------------------SS-HHHHHHSGGGEEEEEEE--GGGB-TTSSB-HHHHHHHHHHHHHHHHHHT-HHHHHHHHTT--EEEEEEEEEE-S---TT-EEEEEEEEEEE-SSEEEEEEEEEEE-GGG-EEEEEEEEEEEEEB-TTS-B-PPPHHHHHHHHHHHHHHHHHHHHHTTS-----

Nearest PDB structures (foldseek):
  4i4j-assembly1_B  TM=8.986E-01  e=1.400E-09  Streptomyces globisporus
  4i4j-assembly2_E  TM=9.153E-01  e=2.990E-09  Streptomyces globisporus
  4i4j-assembly1_D  TM=9.275E-01  e=6.026E-09  Streptomyces globisporus
  5vpj-assembly1_B  TM=8.881E-01  e=2.233E-09  Actinomadura verrucosospora
  2w3x-assembly1_B  TM=8.938E-01  e=6.388E-09  Micromonospora echinospora

Solvent-accessible surface area (backbone atoms only — not comparable to full-atom values): 26756 Å² total; per-residue (Å²): 133,85,92,85,72,92,74,89,74,88,81,83,80,83,83,81,84,84,78,80,84,77,84,79,79,80,76,82,73,81,78,80,83,75,84,77,80,85,74,80,82,75,80,84,73,81,75,73,78,69,70,77,73,74,68,72,70,68,73,71,67,75,69,48,71,69,52,46,67,58,20,56,56,23,33,26,76,42,82,49,64,44,53,72,86,50,40,42,99,83,64,27,49,32,76,40,49,52,44,43,51,53,46,51,33,51,52,53,49,48,54,65,72,29,61,64,62,48,40,27,43,68,70,40,36,42,74,41,71,39,34,42,37,35,40,50,71,41,85,52,39,77,64,38,41,33,35,27,36,40,27,45,68,44,71,56,64,38,36,39,31,34,40,32,39,31,32,34,58,38,89,82,90,44,70,41,70,23,34,37,33,43,37,32,34,33,32,20,37,85,82,71,38,81,29,72,52,55,65,74,57,46,48,38,49,44,53,31,23,51,38,28,56,53,38,47,65,66,61,56,59,73,75,59,77,82,125,143,82,77,86,89,80,87,88,82,82,88,88,82,79,84,86,76,90,78,84,84,76,86,78,81,82,75,85,74,82,79,77,83,75,85,77,80,84,74,80,82,76,79,83,73,80,75,71,76,69,69,77,73,75,67,70,71,65,74,71,68,75,66,49,70,69,50,46,67,58,20,55,58,23,35,26,76,41,80,49,64,44,53,72,87,50,40,40,99,84,63,28,50,33,76,39,50,53,45,45,51,53,47,51,34,50,52,52,50,47,54,65,73,29,59,66,63,47,40,29,41,69,70,41,36,41,74,40,72,40,33,42,35,36,40,48,72,42,87,50,38,77,64,37,42,32,35,27,36,40,28,46,70,45,73,56,63,38,37,39,31,34,40,32,38,31,33,34,59,41,86,96,79,40,70,42,69,23,35,37,33,43,36,34,33,32,33,20,36,86,82,71,38,81,29,71,53,54,64,73,57,46,48,37,49,46,51,30,23,52,38,28,58,52,39,49,66,67,60,56,60,71,77,58,78,80,122

Radius of gyration: 36.3 Å; Cα contacts (8 Å, |Δi|>4): 637; chains: 2; bounding box: 71×131×101 Å

Sequence (454 aa):
MQSILGRHGRAAKPCGQCKRVGYALVQANPHGFRAGAVAQCAAPRASSQVPPSGHTTNPEPVLTPEVEALFPGGEFSEHMQVRDYELDQFNVVNNAVYSSYFQHGRHEALAMLGHDVDAYARDGTPLALSQLNIAFRAPLRSRDKFRVTVAVAKVTAARLVLQQRIFRQLPGDGEELSASAEATVVFLDSRYQATRVPKPVARLFQALADMQATSIINGGGADGASKMQSILGRHGRAAKPCGQCKRVGYALVQANPHGFRAGAVAQCAAPRASSQVPPSGHTTNPEPVLTPEVEALFPGGEFSEHMQVRDYELDQFNVVNNAVYSSYFQHGRHEALAMLGHDVDAYARDGTPLALSQLNIAFRAPLRSRDKFRVTVAVAKVTAARLVLQQRIFRQLPGDGEELSASAEATVVFLDSRYQATRVPKPVARLFQALADMQATSIINGGGADGASK

Organism: Chlamydomonas reinhardtii (NCBI:txid3055)

InterPro domains:
  IPR029069 HotDog domain superfamily [SSF54637] (74-213)
  IPR050563 4-hydroxybenzoyl-CoA thioesterase [PTHR31793] (53-208)